Protein AF-A0A8X6YAA0-F1 (afdb_monomer_lite)

Radius of gyration: 64.68 Å; chains: 1; bounding box: 136×76×211 Å

Foldseek 3Di:
DVVVVVVVPPDPDDDDDPDPVVVVVVVVVVVVVVVVCVVPDDPPDPPDDPPDDPCVVDVPVVVVVVVVVVVVVVVVVVVVVVVVVCCVVVVPPPVVVPPPPPPPVCPVVVVVVVVVVVVVVVVVVVVVVVPDPPDDPVVVVVCVCPPVVNVVVVVVVVVVVVVVVVVVVVVVVVVVVVVVVVVVVVVVVVVVVVVVVVVVVVVVVVVVVVVVVVVVVVVVVVVVVVVVVVVVVVVVVVVVVVVVVVVVVVVVVVVVVVVVVVVVVVVVVVVVVVPDPDDDDDDDDDDDDDDDDDDDDDDDDDDDDDDDDDDDDDDDDDDDDDDDDDDDDDDDDDDDDDDDDDDDPVVVVVVVVVVVVVVVVVVVVVVVVVVVVVVVVVVVVVVVVVVVVVVVVVVVVVVVVVVVVVVVVVVVVVVVVVVVVVVVVVVVVVVVVVVVVVVVVVVVVVVVVVVVVVVPDDDDDDDDDDDDDDDDDDDDDDDDDDDDDDDDDDDDDDDDDDDDDPPPPPVPPPCVVVVVVVVVVVVVVVVVVVVVVVVVVVVVVVVVVVVVVVVVVVVVVVD

Sequence (559 aa):
MFQFYDTLRKSNVGHTSANLYLQLKWDLIGYENHRYNVKTAKPTIDNGAPLTYTHLYYRPKKLQLELERFCNIHRCNKYLMERISKIQREGAWIDNKNNLECKSLNTWKRQQEMIDLAYNNQAVLNRLLDCTSYYNRSKLEDEHLNHPNVKRVRNKWSLEKQAYELEKAQKIAKEAAEAEEKKRQEEEKKMDAVKARKQLRKDYQDASKKWREEREQRLRLAKEQEEEKRKREAEAKSRISEKQRQQREQAKQELEEWRHQRRAKERVDKEGKEKSEKARSKLSRPLPKEKEKEPEGSKESKERDTEPKNIKGGFKEKKVRPTCETSRKQRQASKISKIPQVGTESQLDKSLDLEKTALDRESKRMIEQDGEKILRSQEYVEEANRKIIADEEGEEDKRKKSEEEIEGEERLEESVKGSEREKAREGDEEKVKREKAYQKEDEDIQGKEFIAKDSGLTVKKDDKELEKKKSLEGEEDIKGKKVIEKDVEKDKTKKSGEKDDEELEKKKAGEKDNEQDKTKKRGEKDAKRKEADEDDSEDIKRKERSMSIAEEFGKREST

Organism: NCBI:txid2747483

InterPro domains:
  IPR029488 Hemingway/CFA97 [PF13879] (34-128)
  IPR038792 CFAP97 domain-containing protein 1/2 [PTHR33768] (17-304)

Structure (mmCIF, N/CA/C/O backbone):
data_AF-A0A8X6YAA0-F1
#
_entry.id   AF-A0A8X6YAA0-F1
#
loop_
_atom_site.group_PDB
_atom_site.id
_atom_site.type_symbol
_atom_site.label_atom_id
_atom_site.label_alt_id
_atom_site.label_comp_id
_atom_site.label_asym_id
_atom_site.label_entity_id
_atom_site.label_seq_id
_atom_site.pdbx_PDB_ins_code
_atom_site.Cartn_x
_atom_site.Cartn_y
_atom_site.Cartn_z
_atom_site.occupancy
_atom_site.B_iso_or_equiv
_atom_site.auth_seq_id
_atom_site.auth_comp_id
_atom_site.auth_asym_id
_atom_site.auth_atom_id
_atom_site.pdbx_PDB_model_num
ATOM 1 N N . MET A 1 1 ? -51.935 -18.478 19.078 1.00 46.22 1 MET A N 1
ATOM 2 C CA . MET A 1 1 ? -51.351 -19.786 18.695 1.00 46.22 1 MET A CA 1
ATOM 3 C C . MET A 1 1 ? -52.382 -20.849 18.300 1.00 46.22 1 MET A C 1
ATOM 5 O O . MET A 1 1 ? -52.020 -21.705 17.511 1.00 46.22 1 MET A O 1
ATOM 9 N N . PHE A 1 2 ? -53.642 -20.805 18.760 1.00 43.59 2 PHE A N 1
ATOM 10 C CA . PHE A 1 2 ? -54.655 -21.815 18.389 1.00 43.59 2 PHE A CA 1
ATOM 11 C C . PHE A 1 2 ? -55.293 -21.639 16.994 1.00 43.59 2 PHE A C 1
ATOM 13 O O . PHE A 1 2 ? -55.795 -22.604 16.440 1.00 43.59 2 PHE A O 1
ATOM 20 N N . GLN A 1 3 ? -55.229 -20.449 16.384 1.00 48.88 3 GLN A N 1
ATOM 21 C CA . GLN A 1 3 ? -55.897 -20.170 15.098 1.00 48.88 3 GLN A CA 1
ATOM 22 C C . GLN A 1 3 ? -55.121 -20.630 13.845 1.00 48.88 3 GLN A C 1
ATOM 24 O O . GLN A 1 3 ? -55.667 -20.596 12.750 1.00 48.88 3 GLN A O 1
ATOM 29 N N . PHE A 1 4 ? -53.866 -21.082 13.981 1.00 50.53 4 PHE A N 1
ATOM 30 C CA . PHE A 1 4 ? -53.055 -21.552 12.843 1.00 50.53 4 PHE A CA 1
ATOM 31 C C . PHE A 1 4 ? -53.201 -23.056 12.552 1.00 50.53 4 PHE A C 1
ATOM 33 O O . PHE A 1 4 ? -52.746 -23.518 11.511 1.00 50.53 4 PHE A O 1
ATOM 40 N N . TYR A 1 5 ? -53.837 -23.820 13.445 1.00 55.84 5 TYR A N 1
ATOM 41 C CA . TYR A 1 5 ? -53.970 -25.274 13.296 1.00 55.84 5 TYR A CA 1
ATOM 42 C C . TYR A 1 5 ? -55.195 -25.703 12.472 1.00 55.84 5 TYR A C 1
ATOM 44 O O . TYR A 1 5 ? -55.213 -26.816 11.952 1.00 55.84 5 TYR A O 1
ATOM 52 N N . ASP A 1 6 ? -56.184 -24.826 12.271 1.00 56.47 6 ASP A N 1
ATOM 53 C CA . ASP A 1 6 ? -57.398 -25.170 11.514 1.00 56.47 6 ASP A CA 1
ATOM 54 C C . ASP A 1 6 ? -57.211 -25.128 9.988 1.00 56.47 6 ASP A C 1
ATOM 56 O O . ASP A 1 6 ? -57.940 -25.794 9.252 1.00 56.47 6 ASP A O 1
ATOM 60 N N . THR A 1 7 ? -56.216 -24.399 9.477 1.00 58.06 7 THR A N 1
ATOM 61 C CA . THR A 1 7 ? -55.996 -24.265 8.025 1.00 58.06 7 THR A CA 1
ATOM 62 C C . THR A 1 7 ? -55.268 -25.461 7.406 1.00 58.06 7 THR A C 1
ATOM 64 O O . THR A 1 7 ? -55.435 -25.717 6.214 1.00 58.06 7 THR A O 1
ATOM 67 N N . LEU A 1 8 ? -54.538 -26.250 8.202 1.00 56.34 8 LEU A N 1
ATOM 68 C CA . LEU A 1 8 ? -53.832 -27.461 7.753 1.00 56.34 8 LEU A CA 1
ATOM 69 C C . LEU A 1 8 ? -54.729 -28.711 7.683 1.00 56.34 8 LEU A C 1
ATOM 71 O O . LEU A 1 8 ? -54.312 -29.742 7.165 1.00 56.34 8 LEU A O 1
ATOM 75 N N . ARG A 1 9 ? -55.983 -28.622 8.142 1.00 53.97 9 ARG A N 1
ATOM 76 C CA . ARG A 1 9 ? -56.914 -29.757 8.273 1.00 53.97 9 ARG A CA 1
ATOM 77 C C . ARG A 1 9 ? -57.645 -30.151 6.978 1.00 53.97 9 ARG A C 1
ATOM 79 O O . ARG A 1 9 ? -58.441 -31.083 6.990 1.00 53.97 9 ARG A O 1
ATOM 86 N N . LYS A 1 10 ? -57.418 -29.433 5.870 1.00 57.22 10 LYS A N 1
ATOM 87 C CA . LYS A 1 10 ? -58.136 -29.627 4.592 1.00 57.22 10 LYS A CA 1
ATOM 88 C C . LYS A 1 10 ? -57.447 -30.570 3.594 1.00 57.22 10 LYS A C 1
ATOM 90 O O . LYS A 1 10 ? -58.011 -30.798 2.527 1.00 57.22 10 LYS A O 1
ATOM 95 N N . SER A 1 11 ? -56.271 -31.131 3.894 1.00 54.34 11 SER A N 1
ATOM 96 C CA . SER A 1 11 ? -55.656 -32.139 3.020 1.00 54.34 11 SER A CA 1
ATOM 97 C C . SER A 1 11 ? -56.114 -33.551 3.403 1.00 54.34 11 SER A C 1
ATOM 99 O O . SER A 1 11 ? -56.001 -34.017 4.532 1.00 54.34 11 SER A O 1
ATOM 101 N N . ASN A 1 12 ? -56.706 -34.205 2.413 1.00 50.00 12 ASN A N 1
ATOM 102 C CA . ASN A 1 12 ? -57.579 -35.367 2.494 1.00 50.00 12 ASN A CA 1
ATOM 103 C C . ASN A 1 12 ? -56.801 -36.690 2.663 1.00 50.00 12 ASN A C 1
ATOM 105 O O . ASN A 1 12 ? -56.945 -37.608 1.859 1.00 50.00 12 ASN A O 1
ATOM 109 N N . VAL A 1 13 ? -55.922 -36.785 3.663 1.00 56.84 13 VAL A N 1
ATOM 110 C CA . VAL A 1 13 ? -55.226 -38.041 3.982 1.00 56.84 13 VAL A CA 1
ATOM 111 C C . VAL A 1 13 ? -56.005 -38.716 5.105 1.00 56.84 13 VAL A C 1
ATOM 113 O O . VAL A 1 13 ? -56.182 -38.132 6.169 1.00 56.84 13 VAL A O 1
ATOM 116 N N . GLY A 1 14 ? -56.548 -39.907 4.859 1.00 60.91 14 GLY A N 1
ATOM 117 C CA . GLY A 1 14 ? -57.423 -40.607 5.800 1.00 60.91 14 GLY A CA 1
ATOM 118 C C . GLY A 1 14 ? -56.740 -40.884 7.141 1.00 60.91 14 GLY A C 1
ATOM 119 O O . GLY A 1 14 ? -55.804 -41.674 7.206 1.00 60.91 14 GLY A O 1
ATOM 120 N N . HIS A 1 15 ? -57.224 -40.252 8.211 1.00 57.31 15 HIS A N 1
ATOM 121 C CA . HIS A 1 15 ? -56.826 -40.552 9.588 1.00 57.31 15 HIS A CA 1
ATOM 122 C C . HIS A 1 15 ? -58.021 -41.200 10.298 1.00 57.31 15 HIS A C 1
ATOM 124 O O . HIS A 1 15 ? -59.111 -40.636 10.343 1.00 57.31 15 HIS A O 1
ATOM 130 N N . THR A 1 16 ? -57.829 -42.412 10.818 1.00 58.81 16 THR A N 1
ATOM 131 C CA . THR A 1 16 ? -58.891 -43.304 11.319 1.00 58.81 16 THR A CA 1
ATOM 132 C C . THR A 1 16 ? -59.174 -43.180 12.820 1.00 58.81 16 THR A C 1
ATOM 134 O O . THR A 1 16 ? -59.937 -43.974 13.367 1.00 58.81 16 THR A O 1
ATOM 137 N N . SER A 1 17 ? -58.604 -42.199 13.526 1.00 60.66 17 SER A N 1
ATOM 138 C CA . SER A 1 17 ? -58.837 -42.054 14.967 1.00 60.66 17 SER A CA 1
ATOM 139 C C . SER A 1 17 ? -59.951 -41.049 15.266 1.00 60.66 17 SER A C 1
ATOM 141 O O . SER A 1 17 ? -59.762 -39.847 15.111 1.00 60.66 17 SER A O 1
ATOM 143 N N . ALA A 1 18 ? -61.082 -41.526 15.793 1.00 73.56 18 ALA A N 1
ATOM 144 C CA . ALA A 1 18 ? -62.207 -40.694 16.242 1.00 73.56 18 ALA A CA 1
ATOM 145 C C . ALA A 1 18 ? -61.871 -39.738 17.416 1.00 73.56 18 ALA A C 1
ATOM 147 O O . ALA A 1 18 ? -62.692 -38.907 17.795 1.00 73.56 18 ALA A O 1
ATOM 148 N N . ASN A 1 19 ? -60.674 -39.844 18.009 1.00 85.44 19 ASN A N 1
ATOM 149 C CA . ASN A 1 19 ? -60.240 -39.051 19.158 1.00 85.44 19 ASN A CA 1
ATOM 150 C C . ASN A 1 19 ? -59.190 -38.001 18.753 1.00 85.44 19 ASN A C 1
ATOM 152 O O . ASN A 1 19 ? -58.042 -38.332 18.446 1.00 85.44 19 ASN A O 1
ATOM 156 N N . LEU A 1 20 ? -59.587 -36.727 18.824 1.00 83.06 20 LEU A N 1
ATOM 157 C CA . LEU A 1 20 ? -58.785 -35.567 18.426 1.00 83.06 20 LEU A CA 1
ATOM 158 C C . LEU A 1 20 ? -57.484 -35.406 19.229 1.00 83.06 20 LEU A C 1
ATOM 160 O O . LEU A 1 20 ? -56.476 -34.947 18.696 1.00 83.06 20 LEU A O 1
ATOM 164 N N . TYR A 1 21 ? -57.492 -35.793 20.506 1.00 85.50 21 TYR A N 1
ATOM 165 C CA . TYR A 1 21 ? -56.317 -35.677 21.369 1.00 85.50 21 TYR A CA 1
ATOM 166 C C . TYR A 1 21 ? -55.207 -36.641 20.941 1.00 85.50 21 TYR A C 1
ATOM 168 O O . TYR A 1 21 ? -54.033 -36.273 20.897 1.00 85.50 21 TYR A O 1
ATOM 176 N N . LEU A 1 22 ? -55.583 -37.874 20.592 1.00 85.75 22 LEU A N 1
ATOM 177 C CA . LEU A 1 22 ? -54.633 -38.869 20.105 1.00 85.75 22 LEU A CA 1
ATOM 178 C C . LEU A 1 22 ? -54.030 -38.434 18.774 1.00 85.75 22 LEU A C 1
ATOM 180 O O . LEU A 1 22 ? -52.817 -38.520 18.621 1.00 85.75 22 LEU A O 1
ATOM 184 N N . GLN A 1 23 ? -54.845 -37.900 17.865 1.00 83.25 23 GLN A N 1
ATOM 185 C CA . GLN A 1 23 ? -54.368 -37.357 16.596 1.00 83.25 23 GLN A CA 1
ATOM 186 C C . GLN A 1 23 ? -53.320 -36.258 16.810 1.00 83.25 23 GLN A C 1
ATOM 188 O O . GLN A 1 23 ? -52.207 -36.380 16.314 1.00 83.25 23 GLN A O 1
ATOM 193 N N . LEU A 1 24 ? -53.621 -35.259 17.649 1.00 86.62 24 LEU A N 1
ATOM 194 C CA . LEU A 1 24 ? -52.678 -34.181 17.956 1.00 86.62 24 LEU A CA 1
ATOM 195 C C . LEU A 1 24 ? -51.359 -34.708 18.543 1.00 86.62 24 LEU A C 1
ATOM 197 O O . LEU A 1 24 ? -50.286 -34.209 18.210 1.00 86.62 24 LEU A O 1
ATOM 201 N N . LYS A 1 25 ? -51.422 -35.730 19.406 1.00 91.06 25 LYS A N 1
ATOM 202 C CA . LYS A 1 25 ? -50.229 -36.358 19.987 1.00 91.06 25 LYS A CA 1
ATOM 203 C C . LYS A 1 25 ? -49.384 -37.071 18.924 1.00 91.06 25 LYS A C 1
ATOM 205 O O . LYS A 1 25 ? -48.162 -36.954 18.955 1.00 91.06 25 LYS A O 1
ATOM 210 N N . TRP A 1 26 ? -50.012 -37.792 17.997 1.00 89.25 26 TRP A N 1
ATOM 211 C CA . TRP A 1 26 ? -49.316 -38.473 16.901 1.00 89.25 26 TRP A CA 1
ATOM 212 C C . TRP A 1 26 ? -48.720 -37.491 15.896 1.00 89.25 26 TRP A C 1
ATOM 214 O O . TRP A 1 26 ? -47.570 -37.670 15.502 1.00 89.25 26 TRP A O 1
ATOM 224 N N . ASP A 1 27 ? -49.449 -36.429 15.556 1.00 87.69 27 ASP A N 1
ATOM 225 C CA . ASP A 1 27 ? -48.966 -35.364 14.677 1.00 87.69 27 ASP A CA 1
ATOM 226 C C . ASP A 1 27 ? -47.748 -34.665 15.290 1.00 87.69 27 ASP A C 1
ATOM 228 O O . ASP A 1 27 ? -46.756 -34.420 14.602 1.00 87.69 27 ASP A O 1
ATOM 232 N N . LEU A 1 28 ? -47.780 -34.410 16.603 1.00 92.31 28 LEU A N 1
ATOM 233 C CA . LEU A 1 28 ? -46.657 -33.813 17.323 1.00 92.31 28 LEU A CA 1
ATOM 234 C C . LEU A 1 28 ? -45.424 -34.728 17.304 1.00 92.31 28 LEU A C 1
ATOM 236 O O . LEU A 1 28 ? -44.335 -34.271 16.968 1.00 92.31 28 LEU A O 1
ATOM 240 N N . ILE A 1 29 ? -45.595 -36.022 17.588 1.00 93.94 29 ILE A N 1
ATOM 241 C CA . ILE A 1 29 ? -44.501 -37.007 17.542 1.00 93.94 29 ILE A CA 1
ATOM 242 C C . ILE A 1 29 ? -43.960 -37.153 16.112 1.00 93.94 29 ILE A C 1
ATOM 244 O O . ILE A 1 29 ? -42.749 -37.225 15.907 1.00 93.94 29 ILE A O 1
ATOM 248 N N . GLY A 1 30 ? -44.837 -37.170 15.107 1.00 91.44 30 GLY A N 1
ATOM 249 C CA . GLY A 1 30 ? -44.456 -37.221 13.696 1.00 91.44 30 GLY A CA 1
ATOM 250 C C . GLY A 1 30 ? -43.646 -35.995 13.278 1.00 91.44 30 GLY A C 1
ATOM 251 O O . GLY A 1 30 ? -42.603 -36.129 12.636 1.00 91.44 30 GLY A O 1
ATOM 252 N N . TYR A 1 31 ? -44.073 -34.808 13.708 1.00 92.94 31 TYR A N 1
ATOM 253 C CA . TYR A 1 31 ? -43.356 -33.559 13.477 1.00 92.94 31 TYR A CA 1
ATOM 254 C C . TYR A 1 31 ? -41.993 -33.532 14.181 1.00 92.94 31 TYR A C 1
ATOM 256 O O . TYR A 1 31 ? -40.987 -33.157 13.572 1.00 92.94 31 TYR A O 1
ATOM 264 N N . GLU A 1 32 ? -41.924 -33.970 15.439 1.00 95.88 32 GLU A N 1
ATOM 265 C CA . GLU A 1 32 ? -40.669 -34.062 16.188 1.00 95.88 32 GLU A CA 1
ATOM 266 C C . GLU A 1 32 ? -39.691 -35.049 15.543 1.00 95.88 32 GLU A C 1
ATOM 268 O O . GLU A 1 32 ? -38.522 -34.705 15.352 1.00 95.88 32 GLU A O 1
ATOM 273 N N . ASN A 1 33 ? -40.172 -36.219 15.114 1.00 95.62 33 ASN A N 1
ATOM 274 C CA . ASN A 1 33 ? -39.375 -37.208 14.389 1.00 95.62 33 ASN A CA 1
ATOM 275 C C . ASN A 1 33 ? -38.889 -36.675 13.040 1.00 95.62 33 ASN A C 1
ATOM 277 O O . ASN A 1 33 ? -37.716 -36.829 12.707 1.00 95.62 33 ASN A O 1
ATOM 281 N N . HIS A 1 34 ? -39.748 -36.001 12.269 1.00 95.56 34 HIS A N 1
ATOM 282 C CA . HIS A 1 34 ? -39.340 -35.365 11.018 1.00 95.56 34 HIS A CA 1
ATOM 283 C C . HIS A 1 34 ? -38.237 -34.335 11.264 1.00 95.56 34 HIS A C 1
ATOM 285 O O . HIS A 1 34 ? -37.194 -34.361 10.613 1.00 95.56 34 HIS A O 1
ATOM 291 N N . ARG A 1 35 ? -38.420 -33.467 12.260 1.00 96.94 35 ARG A N 1
ATOM 292 C CA . ARG A 1 35 ? -37.437 -32.443 12.606 1.00 96.94 35 ARG A CA 1
ATOM 293 C C . ARG A 1 35 ? -36.125 -33.056 13.106 1.00 96.94 35 ARG A C 1
ATOM 295 O O . ARG A 1 35 ? -35.058 -32.520 12.808 1.00 96.94 35 ARG A O 1
ATOM 302 N N . TYR A 1 36 ? -36.181 -34.163 13.844 1.00 96.69 36 TYR A N 1
ATOM 303 C CA . TYR A 1 36 ? -35.003 -34.925 14.252 1.00 96.69 36 TYR A CA 1
ATOM 304 C C . TYR A 1 36 ? -34.281 -35.532 13.044 1.00 96.69 36 TYR A C 1
ATOM 306 O O . TYR A 1 36 ? -33.069 -35.364 12.917 1.00 96.69 36 TYR A O 1
ATOM 314 N N . ASN A 1 37 ? -35.014 -36.140 12.111 1.00 95.38 37 ASN A N 1
ATOM 315 C CA . ASN A 1 37 ? -34.455 -36.722 10.892 1.00 95.38 37 ASN A CA 1
ATOM 316 C C . ASN A 1 37 ? -33.827 -35.654 9.991 1.00 95.38 37 ASN A C 1
ATOM 318 O O . ASN A 1 37 ? -32.729 -35.855 9.494 1.00 95.38 37 ASN A O 1
ATOM 322 N N . VAL A 1 38 ? -34.454 -34.484 9.845 1.00 94.88 38 VAL A N 1
ATOM 323 C CA . VAL A 1 38 ? -33.885 -33.353 9.091 1.00 94.88 38 VAL A CA 1
ATOM 324 C C . VAL A 1 38 ? -32.609 -32.827 9.752 1.00 94.88 38 VAL A C 1
ATOM 326 O O . VAL A 1 38 ? -31.648 -32.511 9.062 1.00 94.88 38 VAL A O 1
ATOM 329 N N . LYS A 1 39 ? -32.567 -32.754 11.089 1.00 93.62 39 LYS A N 1
ATOM 330 C CA . LYS A 1 39 ? -31.371 -32.308 11.827 1.00 93.62 39 LYS A CA 1
ATOM 331 C C . LYS A 1 39 ? -30.224 -33.314 11.803 1.00 93.62 39 LYS A C 1
ATOM 333 O O . LYS A 1 39 ? -29.070 -32.909 11.881 1.00 93.62 39 LYS A O 1
ATOM 338 N N . THR A 1 40 ? -30.537 -34.605 11.785 1.00 94.50 40 THR A N 1
ATOM 339 C CA . THR A 1 40 ? -29.542 -35.689 11.824 1.00 94.50 40 THR A CA 1
ATOM 340 C C . THR A 1 40 ? -29.178 -36.213 10.438 1.00 94.50 40 THR A C 1
ATOM 342 O O . THR A 1 40 ? -28.203 -36.956 10.308 1.00 94.50 40 THR A O 1
ATOM 345 N N . ALA A 1 41 ? -29.908 -35.800 9.397 1.00 94.56 41 ALA A N 1
ATOM 346 C CA . ALA A 1 41 ? -29.569 -36.073 8.013 1.00 94.56 41 ALA A CA 1
ATOM 347 C C . ALA A 1 41 ? -28.177 -35.515 7.705 1.00 94.56 41 ALA A C 1
ATOM 349 O O . ALA A 1 41 ? -27.924 -34.312 7.779 1.00 94.56 41 ALA A O 1
ATOM 350 N N . LYS A 1 42 ? -27.258 -36.414 7.352 1.00 88.56 42 LYS A N 1
ATOM 351 C CA . LYS A 1 42 ? -25.945 -36.024 6.848 1.00 88.56 42 LYS A CA 1
ATOM 352 C C . LYS A 1 42 ? -26.135 -35.405 5.460 1.00 88.56 42 LYS A C 1
ATOM 354 O O . LYS A 1 42 ? -26.834 -36.015 4.646 1.00 88.56 42 LYS A O 1
ATOM 359 N N . PRO A 1 43 ? -25.538 -34.237 5.165 1.00 87.19 43 PRO A N 1
ATOM 360 C CA . PRO A 1 43 ? -25.563 -33.703 3.812 1.00 87.19 43 PRO A CA 1
ATOM 361 C C . PRO A 1 43 ? -24.918 -34.728 2.871 1.00 87.19 43 PRO A C 1
ATOM 363 O O . PRO A 1 43 ? -23.798 -35.174 3.102 1.00 87.19 43 PRO A O 1
ATOM 366 N N . THR A 1 44 ? -25.656 -35.154 1.845 1.00 89.25 44 THR A N 1
ATOM 367 C CA . THR A 1 44 ? -25.181 -36.135 0.850 1.00 89.25 44 THR A CA 1
ATOM 368 C C . THR A 1 44 ? -24.094 -35.551 -0.052 1.00 89.25 44 THR A C 1
ATOM 370 O O . THR A 1 44 ? -23.313 -36.292 -0.640 1.00 89.25 44 THR A O 1
ATOM 373 N N . ILE A 1 45 ? -24.043 -34.222 -0.152 1.00 88.44 45 ILE A N 1
ATOM 374 C CA . ILE A 1 45 ? -23.065 -33.484 -0.942 1.00 88.44 45 ILE A CA 1
ATOM 375 C C . ILE A 1 45 ? -21.989 -32.976 0.015 1.00 88.44 45 ILE A C 1
ATOM 377 O O . ILE A 1 45 ? -22.288 -32.252 0.968 1.00 88.44 45 ILE A O 1
ATOM 381 N N . ASP A 1 46 ? -20.747 -33.385 -0.231 1.00 87.69 46 ASP A N 1
ATOM 382 C CA . ASP A 1 46 ? -19.591 -32.805 0.436 1.00 87.69 46 ASP A CA 1
ATOM 383 C C . ASP A 1 46 ? -19.425 -31.360 -0.048 1.00 87.69 46 ASP A C 1
ATOM 385 O O . ASP A 1 46 ? -19.136 -31.110 -1.217 1.00 87.69 46 ASP A O 1
ATOM 389 N N . ASN A 1 47 ? -19.662 -30.408 0.853 1.00 87.88 47 ASN A N 1
ATOM 390 C CA . ASN A 1 47 ? -19.478 -28.980 0.596 1.00 87.88 47 ASN A CA 1
ATOM 391 C C . ASN A 1 47 ? -18.071 -28.503 1.002 1.00 87.88 47 ASN A C 1
ATOM 393 O O . ASN A 1 47 ? -17.828 -27.297 1.087 1.00 87.88 47 ASN A O 1
ATOM 397 N N . GLY A 1 48 ? -17.154 -29.425 1.310 1.00 88.19 48 GLY A N 1
ATOM 398 C CA . GLY A 1 48 ? -15.753 -29.115 1.539 1.00 88.19 48 GLY A CA 1
ATOM 399 C C . GLY A 1 48 ? -15.105 -28.502 0.299 1.00 88.19 48 GLY A C 1
ATOM 400 O O . GLY A 1 48 ? -15.429 -28.842 -0.839 1.00 88.19 48 GLY A O 1
ATOM 401 N N . ALA A 1 49 ? -14.164 -27.583 0.513 1.00 83.50 49 ALA A N 1
ATOM 402 C CA . ALA A 1 49 ? -13.329 -27.106 -0.579 1.00 83.50 49 ALA A CA 1
ATOM 403 C C . ALA A 1 49 ? -12.559 -28.300 -1.182 1.00 83.50 49 ALA A C 1
ATOM 405 O O . ALA A 1 49 ? -12.039 -29.124 -0.421 1.00 83.50 49 ALA A O 1
ATOM 406 N N . PRO A 1 50 ? -12.469 -28.413 -2.520 1.00 86.62 50 PRO A N 1
ATOM 407 C CA . PRO A 1 50 ? -11.731 -29.500 -3.150 1.00 86.62 50 PRO A CA 1
ATOM 408 C C . PRO A 1 50 ? -10.271 -29.486 -2.687 1.00 86.62 50 PRO A C 1
ATOM 410 O O . PRO A 1 50 ? -9.705 -28.420 -2.433 1.00 86.62 50 PRO A O 1
ATOM 413 N N . LEU A 1 51 ? -9.650 -30.669 -2.598 1.00 89.50 51 LEU A N 1
ATOM 414 C CA . LEU A 1 51 ? -8.244 -30.792 -2.216 1.00 89.50 51 LEU A CA 1
ATOM 415 C C . LEU A 1 51 ? -7.382 -29.966 -3.179 1.00 89.50 51 LEU A C 1
ATOM 417 O O . LEU A 1 51 ? -7.227 -30.299 -4.354 1.00 89.50 51 LEU A O 1
ATOM 421 N N . THR A 1 52 ? -6.817 -28.871 -2.683 1.00 89.69 52 THR A N 1
ATOM 422 C CA . THR A 1 52 ? -5.954 -28.023 -3.494 1.00 89.69 52 THR A CA 1
ATOM 423 C C . THR A 1 52 ? -4.589 -28.687 -3.613 1.00 89.69 52 THR A C 1
ATOM 425 O O . THR A 1 52 ? -3.829 -28.747 -2.643 1.00 89.69 52 THR A O 1
ATOM 428 N N . TYR A 1 53 ? -4.261 -29.211 -4.790 1.00 91.00 53 TYR A N 1
ATOM 429 C CA . TYR A 1 53 ? -2.957 -29.823 -5.001 1.00 91.00 53 TYR A CA 1
ATOM 430 C C . TYR A 1 53 ? -1.846 -28.769 -5.045 1.00 91.00 53 TYR A C 1
ATOM 432 O O . TYR A 1 53 ? -1.963 -27.733 -5.698 1.00 91.00 53 TYR A O 1
ATOM 440 N N . THR A 1 54 ? -0.715 -29.065 -4.410 1.00 88.19 54 THR A N 1
ATOM 441 C CA . THR A 1 54 ? 0.449 -28.165 -4.334 1.00 88.19 54 THR A CA 1
ATOM 442 C C . THR A 1 54 ? 0.975 -27.740 -5.710 1.00 88.19 54 THR A C 1
ATOM 444 O O . THR A 1 54 ? 1.413 -26.604 -5.871 1.00 88.19 54 THR A O 1
ATOM 447 N N . HIS A 1 55 ? 0.871 -28.598 -6.728 1.00 88.12 55 HIS A N 1
ATOM 448 C CA . HIS A 1 55 ? 1.323 -28.307 -8.094 1.00 88.12 55 HIS A CA 1
ATOM 449 C C . HIS A 1 55 ? 0.487 -27.242 -8.836 1.00 88.12 55 HIS A C 1
ATOM 451 O O . HIS A 1 55 ? 0.909 -26.765 -9.888 1.00 88.12 55 HIS A O 1
ATOM 457 N N . LEU A 1 56 ? -0.692 -26.862 -8.321 1.00 87.12 56 LEU A N 1
ATOM 458 C CA . LEU A 1 56 ? -1.461 -25.725 -8.849 1.00 87.12 56 LEU A CA 1
ATOM 459 C C . LEU A 1 56 ? -0.835 -24.388 -8.432 1.00 87.12 56 LEU A C 1
ATOM 461 O O . LEU A 1 56 ? -0.840 -23.434 -9.208 1.00 87.12 56 LEU A O 1
ATOM 465 N N . TYR A 1 57 ? -0.258 -24.331 -7.229 1.00 88.94 57 TYR A N 1
ATOM 466 C CA . TYR A 1 57 ? 0.398 -23.135 -6.693 1.00 88.94 57 TYR A CA 1
ATOM 467 C C . TYR A 1 57 ? 1.876 -23.065 -7.071 1.00 88.94 57 TYR A C 1
ATOM 469 O O . TYR A 1 57 ? 2.396 -21.994 -7.383 1.00 88.94 57 TYR A O 1
ATOM 477 N N . TYR A 1 58 ? 2.549 -24.213 -7.084 1.00 91.25 58 TYR A N 1
ATOM 478 C CA . TYR A 1 58 ? 3.949 -24.321 -7.461 1.00 91.25 58 TYR A CA 1
ATOM 479 C C . TYR A 1 58 ? 4.046 -24.924 -8.854 1.00 91.25 58 TYR A C 1
ATOM 481 O O . TYR A 1 58 ? 3.577 -26.029 -9.087 1.00 91.25 58 TYR A O 1
ATOM 489 N N . ARG A 1 59 ? 4.695 -24.221 -9.785 1.00 92.00 59 ARG A N 1
ATOM 490 C CA . ARG A 1 59 ? 5.056 -24.771 -11.099 1.00 92.00 59 ARG A CA 1
ATOM 491 C C . ARG A 1 59 ? 6.455 -25.393 -10.984 1.00 92.00 59 ARG A C 1
ATOM 493 O O . ARG A 1 59 ? 7.424 -24.681 -11.254 1.00 92.00 59 ARG A O 1
ATOM 500 N N . PRO A 1 60 ? 6.608 -26.677 -10.593 1.00 94.06 60 PRO A N 1
ATOM 501 C CA . PRO A 1 60 ? 7.914 -27.256 -10.260 1.00 94.06 60 PRO A CA 1
ATOM 502 C C . PRO A 1 60 ? 8.902 -27.162 -11.426 1.00 94.06 60 PRO A C 1
ATOM 504 O O . PRO A 1 60 ? 10.064 -26.837 -11.223 1.00 94.06 60 PRO A O 1
ATOM 507 N N . LYS A 1 61 ? 8.418 -27.326 -12.665 1.00 95.38 61 LYS A N 1
ATOM 508 C CA . LYS A 1 61 ? 9.233 -27.181 -13.878 1.00 95.38 61 LYS A CA 1
ATOM 509 C C . LYS A 1 61 ? 9.777 -25.762 -14.066 1.00 95.38 61 LYS A C 1
ATOM 511 O O . LYS A 1 61 ? 10.912 -25.594 -14.492 1.00 95.38 61 LYS A O 1
ATOM 516 N N . LYS A 1 62 ? 8.981 -24.736 -13.747 1.00 95.88 62 LYS A N 1
ATOM 517 C CA . LYS A 1 62 ? 9.431 -23.340 -13.826 1.00 95.88 62 LYS A CA 1
ATOM 518 C C . LYS A 1 62 ? 10.514 -23.074 -12.779 1.00 95.88 62 LYS A C 1
ATOM 520 O O . LYS A 1 62 ? 11.552 -22.524 -13.121 1.00 95.88 62 LYS A O 1
ATOM 525 N N . LEU A 1 63 ? 10.292 -23.531 -11.546 1.00 96.31 63 LEU A N 1
ATOM 526 C CA . LEU A 1 63 ? 11.259 -23.387 -10.459 1.00 96.31 63 LEU A CA 1
ATOM 527 C C . LEU A 1 63 ? 12.579 -24.109 -10.773 1.00 96.31 63 LEU A C 1
ATOM 529 O O . LEU A 1 63 ? 13.651 -23.556 -10.557 1.00 96.31 63 LEU A O 1
ATOM 533 N N . GLN A 1 64 ? 12.507 -25.313 -11.345 1.00 97.25 64 GLN A N 1
ATOM 534 C CA . GLN A 1 64 ? 13.683 -26.054 -11.794 1.00 97.25 64 GLN A CA 1
ATOM 535 C C . GLN A 1 64 ? 14.481 -25.281 -12.855 1.00 97.25 64 GLN A C 1
ATOM 537 O O . GLN A 1 64 ? 15.691 -25.131 -12.713 1.00 97.25 64 GLN A O 1
ATOM 542 N N . LEU A 1 65 ? 13.817 -24.749 -13.886 1.00 98.19 65 LEU A N 1
ATOM 543 C CA . LEU A 1 65 ? 14.481 -23.966 -14.935 1.00 98.19 65 LEU A CA 1
ATOM 544 C C . LEU A 1 65 ? 15.128 -22.687 -14.388 1.00 98.19 65 LEU A C 1
ATOM 546 O O . LEU A 1 65 ? 16.213 -22.302 -14.821 1.00 98.19 65 LEU A O 1
ATOM 550 N N . GLU A 1 66 ? 14.480 -22.028 -13.427 1.00 97.62 66 GLU A N 1
ATOM 551 C CA . GLU A 1 66 ? 15.047 -20.863 -12.749 1.00 97.62 66 GLU A CA 1
ATOM 552 C C . GLU A 1 66 ? 16.304 -21.244 -11.960 1.00 97.62 66 GLU A C 1
ATOM 554 O O . GLU A 1 66 ? 17.329 -20.579 -12.107 1.00 97.62 66 GLU A O 1
ATOM 559 N N . LEU A 1 67 ? 16.275 -22.348 -11.206 1.00 97.94 67 LEU A N 1
ATOM 560 C CA . LEU A 1 67 ? 17.445 -22.866 -10.487 1.00 97.94 67 LEU A CA 1
ATOM 561 C C . LEU A 1 67 ? 18.596 -23.229 -11.435 1.00 97.94 67 LEU A C 1
ATOM 563 O O . LEU A 1 67 ? 19.734 -22.835 -11.188 1.00 97.94 67 LEU A O 1
ATOM 567 N N . GLU A 1 68 ? 18.318 -23.918 -12.543 1.00 98.12 68 GLU A N 1
ATOM 568 C CA . GLU A 1 68 ? 19.324 -24.255 -13.558 1.00 98.12 68 GLU A CA 1
ATOM 569 C C . GLU A 1 68 ? 19.954 -22.994 -14.170 1.00 98.12 68 GLU A C 1
ATOM 571 O O . GLU A 1 68 ? 21.183 -22.898 -14.279 1.00 98.12 68 GLU A O 1
ATOM 576 N N . ARG A 1 69 ? 19.135 -21.984 -14.495 1.00 98.50 69 ARG A N 1
ATOM 577 C CA . ARG A 1 69 ? 19.609 -20.679 -14.977 1.00 98.50 69 ARG A CA 1
ATOM 578 C C . ARG A 1 69 ? 20.491 -19.987 -13.938 1.00 98.50 69 ARG A C 1
ATOM 580 O O . ARG A 1 69 ? 21.565 -19.503 -14.296 1.00 98.50 69 ARG A O 1
ATOM 587 N N . PHE A 1 70 ? 20.077 -19.956 -12.670 1.00 98.31 70 PHE A N 1
ATOM 588 C CA . PHE A 1 70 ? 20.871 -19.379 -11.583 1.00 98.31 70 PHE A CA 1
ATOM 589 C C . PHE A 1 70 ? 22.208 -20.101 -11.412 1.00 98.31 70 PHE A C 1
ATOM 591 O O . PHE A 1 70 ? 23.243 -19.443 -11.328 1.00 98.31 70 PHE A O 1
ATOM 598 N N . CYS A 1 71 ? 22.223 -21.436 -11.437 1.00 98.06 71 CYS A N 1
ATOM 599 C CA . CYS A 1 71 ? 23.456 -22.217 -11.381 1.00 98.06 71 CYS A CA 1
ATOM 600 C C . CYS A 1 71 ? 24.393 -21.909 -12.556 1.00 98.06 71 CYS A C 1
ATOM 602 O O . CYS A 1 71 ? 25.605 -21.816 -12.354 1.00 98.06 71 CYS A O 1
ATOM 604 N N . ASN A 1 72 ? 23.855 -21.730 -13.767 1.00 98.12 72 ASN A N 1
ATOM 605 C CA . ASN A 1 72 ? 24.658 -21.374 -14.934 1.00 98.12 72 ASN A CA 1
ATOM 606 C C . ASN A 1 72 ? 25.297 -19.986 -14.776 1.00 98.12 72 ASN A C 1
ATOM 608 O O . ASN A 1 72 ? 26.511 -19.850 -14.914 1.00 98.12 72 ASN A O 1
ATOM 612 N N . ILE A 1 73 ? 24.507 -18.981 -14.378 1.00 97.81 73 ILE A N 1
ATOM 613 C CA . ILE A 1 73 ? 25.004 -17.625 -14.095 1.00 97.81 73 ILE A CA 1
ATOM 614 C C . ILE A 1 73 ? 26.105 -17.669 -13.029 1.00 97.81 73 ILE A C 1
ATOM 616 O O . ILE A 1 73 ? 27.168 -17.082 -13.212 1.00 97.81 73 ILE A O 1
ATOM 620 N N . HIS A 1 74 ? 25.899 -18.417 -11.944 1.00 98.25 74 HIS A N 1
ATOM 621 C CA . HIS A 1 74 ? 26.884 -18.528 -10.869 1.00 98.25 74 HIS A CA 1
ATOM 622 C C . HIS A 1 74 ? 28.205 -19.156 -11.334 1.00 98.25 74 HIS A C 1
ATOM 624 O O . HIS A 1 74 ? 29.279 -18.699 -10.936 1.00 98.25 74 HIS A O 1
ATOM 630 N N . ARG A 1 75 ? 28.141 -20.186 -12.189 1.00 98.62 75 ARG A N 1
ATOM 631 C CA . ARG A 1 75 ? 29.326 -20.812 -12.796 1.00 98.62 75 ARG A CA 1
ATOM 632 C C . ARG A 1 75 ? 30.056 -19.844 -13.726 1.00 98.62 75 ARG A C 1
ATOM 634 O O . ARG A 1 75 ? 31.272 -19.720 -13.608 1.00 98.62 75 ARG A O 1
ATOM 641 N N . CYS A 1 76 ? 29.333 -19.135 -14.594 1.00 98.12 76 CYS A N 1
ATOM 642 C CA . CYS A 1 76 ? 29.909 -18.133 -15.494 1.00 98.12 76 CYS A CA 1
ATOM 643 C C . CYS A 1 76 ? 30.579 -16.991 -14.721 1.00 98.12 76 CYS A C 1
ATOM 645 O O . CYS A 1 76 ? 31.715 -16.637 -15.025 1.00 98.12 76 CYS A O 1
ATOM 647 N N . ASN A 1 77 ? 29.922 -16.472 -13.682 1.00 97.62 77 ASN A N 1
ATOM 648 C CA . ASN A 1 77 ? 30.475 -15.414 -12.838 1.00 97.62 77 ASN A CA 1
ATOM 649 C C . ASN A 1 77 ? 31.741 -15.886 -12.120 1.00 97.62 77 ASN A C 1
ATOM 651 O O . ASN A 1 77 ? 32.742 -15.176 -12.112 1.00 97.62 77 ASN A O 1
ATOM 655 N N . LYS A 1 78 ? 31.739 -17.106 -11.569 1.00 98.44 78 LYS A N 1
ATOM 656 C CA . LYS A 1 78 ? 32.934 -17.687 -10.948 1.00 98.44 78 LYS A CA 1
ATOM 657 C C . LYS A 1 78 ? 34.087 -17.812 -11.950 1.00 98.44 78 LYS A C 1
ATOM 659 O O . LYS A 1 78 ? 35.195 -17.386 -11.645 1.00 98.44 78 LYS A O 1
ATOM 664 N N . TYR A 1 79 ? 33.816 -18.333 -13.147 1.00 98.25 79 TYR A N 1
ATOM 665 C CA . TYR A 1 79 ? 34.817 -18.466 -14.207 1.00 98.25 79 TYR A CA 1
ATOM 666 C C . TYR A 1 79 ? 35.389 -17.110 -14.646 1.00 98.25 79 TYR A C 1
ATOM 668 O O . TYR A 1 79 ? 36.599 -16.968 -14.824 1.00 98.25 79 TYR A O 1
ATOM 676 N N . LEU A 1 80 ? 34.532 -16.095 -14.786 1.00 98.19 80 LEU A N 1
ATOM 677 C CA . LEU A 1 80 ? 34.946 -14.735 -15.120 1.00 98.19 80 LEU A CA 1
ATOM 678 C C . LEU A 1 80 ? 35.856 -14.148 -14.035 1.00 98.19 80 LEU A C 1
ATOM 680 O O . LEU A 1 80 ? 36.923 -13.628 -14.352 1.00 98.19 80 LEU A O 1
ATOM 684 N N . MET A 1 81 ? 35.471 -14.277 -12.765 1.00 98.12 81 MET A N 1
ATOM 685 C CA . MET A 1 81 ? 36.274 -13.789 -11.642 1.00 98.12 81 MET A CA 1
ATOM 686 C C . MET A 1 81 ? 37.617 -14.516 -11.557 1.00 98.12 81 MET A C 1
ATOM 688 O O . MET A 1 81 ? 38.644 -13.869 -11.397 1.00 98.12 81 MET A O 1
ATOM 692 N N . GLU A 1 82 ? 37.649 -15.835 -11.761 1.00 97.31 82 GLU A N 1
ATOM 693 C CA . GLU A 1 82 ? 38.901 -16.595 -11.845 1.00 97.31 82 GLU A CA 1
ATOM 694 C C . GLU A 1 82 ? 39.805 -16.088 -12.978 1.00 97.31 82 GLU A C 1
ATOM 696 O O . GLU A 1 82 ? 41.012 -15.946 -12.778 1.00 97.31 82 GLU A O 1
ATOM 701 N N . ARG A 1 83 ? 39.238 -15.765 -14.151 1.00 95.75 83 ARG A N 1
ATOM 702 C CA . ARG A 1 83 ? 39.978 -15.199 -15.292 1.00 95.75 83 ARG A CA 1
ATOM 703 C C . ARG A 1 83 ? 40.522 -13.807 -14.997 1.00 95.75 83 ARG A C 1
ATOM 705 O O . ARG A 1 83 ? 41.699 -13.570 -15.249 1.00 95.75 83 ARG A O 1
AT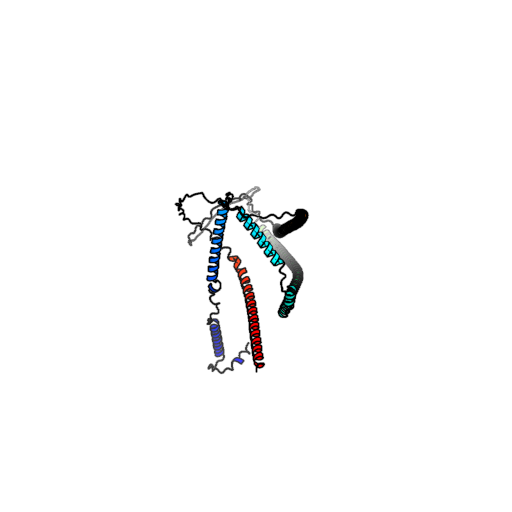OM 712 N N . ILE A 1 84 ? 39.708 -12.922 -14.427 1.00 94.62 84 ILE A N 1
ATOM 713 C CA . ILE A 1 84 ? 40.130 -11.573 -14.030 1.00 94.62 84 ILE A CA 1
ATOM 714 C C . ILE A 1 84 ? 41.227 -11.661 -12.967 1.00 94.62 84 ILE A C 1
ATOM 716 O O . ILE A 1 84 ? 42.291 -11.075 -13.137 1.00 94.62 84 ILE A O 1
ATOM 720 N N . SER A 1 85 ? 41.028 -12.461 -11.918 1.00 95.38 85 SER A N 1
ATOM 721 C CA . SER A 1 85 ? 42.032 -12.664 -10.872 1.00 95.38 85 SER A CA 1
ATOM 722 C C . SER A 1 85 ? 43.307 -13.321 -11.396 1.00 95.38 85 SER A C 1
ATOM 724 O O . SER A 1 85 ? 44.378 -13.091 -10.839 1.00 95.38 85 SER A O 1
ATOM 726 N N . LYS A 1 86 ? 43.229 -14.157 -12.439 1.00 93.75 86 LYS A N 1
ATOM 727 C CA . LYS A 1 86 ? 44.410 -14.704 -13.116 1.00 93.75 86 LYS A CA 1
ATOM 728 C C . LYS A 1 86 ? 45.172 -13.599 -13.851 1.00 93.75 86 LYS A C 1
ATOM 730 O O . LYS A 1 86 ? 46.358 -13.441 -13.602 1.00 93.75 86 LYS A O 1
ATOM 735 N N . ILE A 1 87 ? 44.484 -12.786 -14.655 1.00 89.62 87 ILE A N 1
ATOM 736 C CA . ILE A 1 87 ? 45.078 -11.646 -15.381 1.00 89.62 87 ILE A CA 1
ATOM 737 C C . ILE A 1 87 ? 45.706 -10.631 -14.415 1.00 89.62 87 ILE A C 1
ATOM 739 O O . ILE A 1 87 ? 46.795 -10.127 -14.680 1.00 89.62 87 ILE A O 1
ATOM 743 N N . GLN A 1 88 ? 45.040 -10.354 -13.292 1.00 88.94 88 GLN A N 1
ATOM 744 C CA . GLN A 1 88 ? 45.529 -9.443 -12.256 1.00 88.94 88 GLN A CA 1
ATOM 745 C C . GLN A 1 88 ? 46.767 -9.989 -11.537 1.00 88.94 88 GLN A C 1
ATOM 747 O O . GLN A 1 88 ? 47.714 -9.241 -11.321 1.00 88.94 88 GLN A O 1
ATOM 752 N N . ARG A 1 89 ? 46.778 -11.283 -11.175 1.00 91.94 89 ARG A N 1
ATOM 753 C CA . ARG A 1 89 ? 47.914 -11.913 -10.475 1.00 91.94 89 ARG A CA 1
ATOM 754 C C . ARG A 1 89 ? 49.123 -12.123 -11.376 1.00 91.94 89 ARG A C 1
ATOM 756 O O . ARG A 1 89 ? 50.243 -11.883 -10.949 1.00 91.94 89 ARG A O 1
ATOM 763 N N . GLU A 1 90 ? 48.893 -12.589 -12.597 1.00 86.31 90 GLU A N 1
ATOM 764 C CA . GLU A 1 90 ? 49.952 -12.852 -13.576 1.00 86.31 90 GLU A CA 1
ATOM 765 C C . GLU A 1 90 ? 50.405 -11.570 -14.285 1.00 86.31 90 GLU A C 1
ATOM 767 O O . GLU A 1 90 ? 51.370 -11.615 -15.040 1.00 86.31 90 GLU A O 1
ATOM 772 N N . GLY A 1 91 ? 49.727 -10.440 -14.023 1.00 72.94 91 GLY A N 1
ATOM 773 C CA . GLY A 1 91 ? 50.058 -9.118 -14.538 1.00 72.94 91 GLY A CA 1
ATOM 774 C C . GLY A 1 91 ? 50.227 -9.157 -16.044 1.00 72.94 91 GLY A C 1
ATOM 775 O O . GLY A 1 91 ? 51.360 -9.088 -16.492 1.00 72.94 91 GLY A O 1
ATOM 776 N N . ALA A 1 92 ? 49.122 -9.344 -16.781 1.00 62.72 92 ALA A N 1
ATOM 777 C CA . ALA A 1 92 ? 49.046 -9.410 -18.247 1.00 62.72 92 ALA A CA 1
ATOM 778 C C . ALA A 1 92 ? 50.421 -9.317 -18.939 1.00 62.72 92 ALA A C 1
ATOM 780 O O . ALA A 1 92 ? 50.843 -8.228 -19.337 1.00 62.72 92 ALA A O 1
ATOM 781 N N . TRP A 1 93 ? 51.132 -10.447 -19.060 1.00 60.28 93 TRP A N 1
ATOM 782 C CA . TRP A 1 93 ? 52.284 -10.566 -19.954 1.00 60.28 93 TRP A CA 1
ATOM 783 C C . TRP A 1 93 ? 51.760 -10.439 -21.383 1.00 60.28 93 TRP A C 1
ATOM 785 O O . TRP A 1 93 ? 51.554 -11.405 -22.112 1.00 60.28 93 TRP A O 1
ATOM 795 N N . ILE A 1 94 ? 51.453 -9.208 -21.764 1.00 57.62 94 ILE A N 1
ATOM 796 C CA . ILE A 1 94 ? 51.336 -8.809 -23.144 1.00 57.62 94 ILE A CA 1
ATOM 797 C C . ILE A 1 94 ? 52.772 -8.888 -23.659 1.00 57.62 94 ILE A C 1
ATOM 799 O O . ILE A 1 94 ? 53.547 -7.946 -23.521 1.00 57.62 94 ILE A O 1
ATOM 803 N N . ASP A 1 95 ? 53.124 -10.022 -24.260 1.00 55.53 95 ASP A N 1
ATOM 804 C CA . ASP A 1 95 ? 54.382 -10.234 -24.995 1.00 55.53 95 ASP A CA 1
ATOM 805 C C . ASP A 1 95 ? 54.505 -9.301 -26.233 1.00 55.53 95 ASP A C 1
ATOM 807 O O . ASP A 1 95 ? 55.403 -9.417 -27.054 1.00 55.53 95 ASP A O 1
ATOM 811 N N . ASN A 1 96 ? 53.620 -8.301 -26.378 1.00 58.47 96 ASN A N 1
ATOM 812 C CA . ASN A 1 96 ? 53.724 -7.228 -27.374 1.00 58.47 96 ASN A CA 1
ATOM 813 C C . ASN A 1 96 ? 54.667 -6.090 -26.950 1.00 58.47 96 ASN A C 1
ATOM 815 O O . ASN A 1 96 ? 54.560 -4.977 -27.460 1.00 58.47 96 ASN A O 1
ATOM 819 N N . LYS A 1 97 ? 55.654 -6.354 -26.090 1.00 54.28 97 LYS A N 1
ATOM 820 C CA . LYS A 1 97 ? 56.927 -5.624 -26.185 1.00 54.28 97 LYS A CA 1
ATOM 821 C C . LYS A 1 97 ? 57.867 -6.389 -27.103 1.00 54.28 97 LYS A C 1
ATOM 823 O O . LYS A 1 97 ? 58.997 -6.705 -26.746 1.00 54.28 97 LYS A O 1
ATOM 828 N N . ASN A 1 98 ? 57.395 -6.652 -28.317 1.00 56.25 98 ASN A N 1
ATOM 829 C CA . ASN A 1 98 ? 58.273 -7.034 -29.397 1.00 56.25 98 ASN A CA 1
ATOM 830 C C . ASN A 1 98 ? 59.050 -5.776 -29.816 1.00 56.25 98 ASN A C 1
ATOM 832 O O . ASN A 1 98 ? 58.707 -5.120 -30.793 1.00 56.25 98 ASN A O 1
ATOM 836 N N . ASN A 1 99 ? 60.096 -5.423 -29.060 1.00 56.06 99 ASN A N 1
ATOM 837 C CA . ASN A 1 99 ? 61.108 -4.432 -29.447 1.00 56.06 99 ASN A CA 1
ATOM 838 C C . ASN A 1 99 ? 61.973 -4.944 -30.620 1.00 56.06 99 ASN A C 1
ATOM 840 O O . ASN A 1 99 ? 63.135 -4.570 -30.761 1.00 56.06 99 ASN A O 1
ATOM 844 N N . LEU A 1 100 ? 61.432 -5.815 -31.472 1.00 58.88 100 LEU A N 1
ATOM 845 C CA . LEU A 1 100 ? 61.947 -5.963 -32.814 1.00 58.88 100 LEU A CA 1
ATOM 846 C C . LEU A 1 100 ? 61.554 -4.677 -33.531 1.00 58.88 100 LEU A C 1
ATOM 848 O O . LEU A 1 100 ? 60.404 -4.494 -33.927 1.00 58.88 100 LEU A O 1
ATOM 852 N N . GLU A 1 101 ? 62.514 -3.764 -33.686 1.00 56.03 101 GLU A N 1
ATOM 853 C CA . GLU A 1 101 ? 62.468 -2.816 -34.791 1.00 56.03 101 GLU A CA 1
ATOM 854 C C . GLU A 1 101 ? 62.080 -3.636 -36.023 1.00 56.03 101 GLU A C 1
ATOM 856 O O . GLU A 1 101 ? 62.850 -4.494 -36.458 1.00 56.03 101 GLU A O 1
ATOM 861 N N . CYS A 1 102 ? 60.860 -3.452 -36.532 1.00 55.12 102 CYS A N 1
ATOM 862 C CA . CYS A 1 102 ? 60.401 -4.101 -37.751 1.00 55.12 102 CYS A CA 1
ATOM 863 C C . CYS A 1 102 ? 61.219 -3.540 -38.921 1.00 55.12 102 CYS A C 1
ATOM 865 O O . CYS A 1 102 ? 60.728 -2.750 -39.725 1.00 55.12 102 CYS A O 1
ATOM 867 N N . LYS A 1 103 ? 62.482 -3.961 -39.027 1.00 58.84 103 LYS A N 1
ATOM 868 C CA . LYS A 1 103 ? 63.371 -3.789 -40.171 1.00 58.84 103 LYS A CA 1
ATOM 869 C C . LYS A 1 103 ? 62.898 -4.735 -41.265 1.00 58.84 103 LYS A C 1
ATOM 871 O O . LYS A 1 103 ? 63.621 -5.621 -41.704 1.00 58.84 103 LYS A O 1
ATOM 876 N N . SER A 1 104 ? 61.639 -4.599 -41.685 1.00 66.31 104 SER A N 1
ATOM 877 C CA . SER A 1 104 ? 61.222 -5.242 -42.921 1.00 66.31 104 SER A CA 1
ATOM 878 C C . SER A 1 104 ? 62.075 -4.617 -44.019 1.00 66.31 104 SER A C 1
ATOM 880 O O . SER A 1 104 ? 62.094 -3.393 -44.139 1.00 66.31 104 SER A O 1
ATOM 882 N N . LEU A 1 105 ? 62.762 -5.422 -44.825 1.00 60.72 105 LEU A N 1
ATOM 883 C CA . LEU A 1 105 ? 63.641 -4.958 -45.908 1.00 60.72 105 LEU A CA 1
ATOM 884 C C . LEU A 1 105 ? 62.919 -4.118 -46.996 1.00 60.72 105 LEU A C 1
ATOM 886 O O . LEU A 1 105 ? 63.522 -3.738 -47.990 1.00 60.72 105 LEU A O 1
ATOM 890 N N . ASN A 1 106 ? 61.624 -3.837 -46.815 1.00 75.12 106 ASN A N 1
ATOM 891 C CA . ASN A 1 106 ? 60.742 -3.078 -47.695 1.00 75.12 106 ASN A CA 1
ATOM 892 C C . ASN A 1 106 ? 59.966 -1.979 -46.943 1.00 75.12 106 ASN A C 1
ATOM 894 O O . ASN A 1 106 ? 58.849 -1.644 -47.333 1.00 75.12 106 ASN A O 1
ATOM 898 N N . THR A 1 107 ? 60.519 -1.402 -45.867 1.00 80.62 107 THR A N 1
ATOM 899 C CA . THR A 1 107 ? 59.887 -0.248 -45.193 1.00 80.62 107 THR A CA 1
ATOM 900 C C . THR A 1 107 ? 59.601 0.878 -46.175 1.00 80.62 107 THR A C 1
ATOM 902 O O . THR A 1 107 ? 58.499 1.415 -46.160 1.00 80.62 107 THR A O 1
ATOM 905 N N . TRP A 1 108 ? 60.543 1.164 -47.078 1.00 85.06 108 TRP A N 1
ATOM 906 C CA . TRP A 1 108 ? 60.350 2.178 -48.105 1.00 85.06 108 TRP A CA 1
ATOM 907 C C . TRP A 1 108 ? 59.205 1.808 -49.058 1.00 85.06 108 TRP A C 1
ATOM 909 O O . TRP A 1 108 ? 58.241 2.553 -49.166 1.00 85.06 108 TRP A O 1
ATOM 919 N N . LYS A 1 109 ? 59.222 0.613 -49.661 1.00 88.88 109 LYS A N 1
ATOM 920 C CA . LYS A 1 109 ? 58.137 0.183 -50.560 1.00 88.88 109 LYS A CA 1
ATOM 921 C C . LYS A 1 109 ? 56.765 0.226 -49.877 1.00 88.88 109 LYS A C 1
ATOM 923 O O . LYS A 1 109 ? 55.801 0.683 -50.473 1.00 88.88 109 LYS A O 1
ATOM 928 N N . ARG A 1 110 ? 56.688 -0.177 -48.606 1.00 85.25 110 ARG A N 1
ATOM 929 C CA . ARG A 1 110 ? 55.455 -0.116 -47.814 1.00 85.25 110 ARG A CA 1
ATOM 930 C C . ARG A 1 110 ? 55.018 1.319 -47.524 1.00 85.25 110 ARG A C 1
ATOM 932 O O . ARG A 1 110 ? 53.829 1.598 -47.574 1.00 85.25 110 ARG A O 1
ATOM 939 N N . GLN A 1 111 ? 55.950 2.217 -47.208 1.00 90.19 111 GLN A N 1
ATOM 940 C CA . GLN A 1 111 ? 55.663 3.643 -47.028 1.00 90.19 111 GLN A CA 1
ATOM 941 C C . GLN A 1 111 ? 55.175 4.273 -48.334 1.00 90.19 111 GLN A C 1
ATOM 943 O O . GLN A 1 111 ? 54.202 5.016 -48.308 1.00 90.19 111 GLN A O 1
ATOM 948 N N . GLN A 1 112 ? 55.789 3.924 -49.465 1.00 93.50 112 GLN A N 1
ATOM 949 C CA . GLN A 1 112 ? 55.369 4.373 -50.788 1.00 93.50 112 GLN A CA 1
ATOM 950 C C . GLN A 1 112 ? 53.968 3.863 -51.140 1.00 93.50 112 GLN A C 1
ATOM 952 O O . GLN A 1 112 ? 53.102 4.663 -51.464 1.00 93.50 112 GLN A O 1
ATOM 957 N N . GLU A 1 113 ? 53.697 2.568 -50.954 1.00 92.88 113 GLU A N 1
ATOM 958 C CA . GLU A 1 113 ? 52.354 1.993 -51.116 1.00 92.88 113 GLU A CA 1
ATOM 959 C C . GLU A 1 113 ? 51.333 2.662 -50.183 1.00 92.88 113 GLU A C 1
ATOM 961 O O . GLU A 1 113 ? 50.186 2.875 -50.570 1.00 92.88 113 GLU A O 1
ATOM 966 N N . MET A 1 114 ? 51.731 3.029 -48.959 1.00 94.81 114 MET A N 1
ATOM 967 C CA . MET A 1 114 ? 50.852 3.735 -48.027 1.00 94.81 114 MET A CA 1
ATOM 968 C C . MET A 1 114 ? 50.544 5.165 -48.492 1.00 94.81 114 MET A C 1
ATOM 970 O O . MET A 1 114 ? 49.408 5.613 -48.347 1.00 94.81 114 MET A O 1
ATOM 974 N N . ILE A 1 115 ? 51.530 5.866 -49.061 1.00 96.06 115 ILE A N 1
ATOM 975 C CA . ILE A 1 115 ? 51.359 7.194 -49.666 1.00 96.06 115 ILE A CA 1
ATOM 976 C C . ILE A 1 115 ? 50.457 7.096 -50.902 1.00 96.06 115 ILE A C 1
ATOM 978 O O . ILE A 1 115 ? 49.508 7.868 -51.016 1.00 96.06 115 ILE A O 1
ATOM 982 N N . ASP A 1 116 ? 50.680 6.111 -51.772 1.00 96.75 116 ASP A N 1
ATOM 983 C CA . ASP A 1 116 ? 49.867 5.881 -52.970 1.00 96.75 116 ASP A CA 1
ATOM 984 C C . ASP A 1 116 ? 48.419 5.529 -52.604 1.00 96.75 116 ASP A C 1
ATOM 986 O O . ASP A 1 116 ? 47.473 6.045 -53.200 1.00 96.75 116 ASP A O 1
ATOM 990 N N . LEU A 1 117 ? 48.215 4.686 -51.586 1.00 95.31 117 LEU A N 1
ATOM 991 C CA . LEU A 1 117 ? 46.886 4.381 -51.051 1.00 95.31 117 LEU A CA 1
ATOM 992 C C . LEU A 1 117 ? 46.217 5.621 -50.457 1.00 95.31 117 LEU A C 1
ATOM 994 O O . LEU A 1 117 ? 45.031 5.835 -50.699 1.00 95.31 117 LEU A O 1
ATOM 998 N N . ALA A 1 118 ? 46.951 6.445 -49.706 1.00 95.44 118 ALA A N 1
ATOM 999 C CA . ALA A 1 118 ? 46.418 7.686 -49.152 1.00 95.44 118 ALA A CA 1
ATOM 1000 C C . ALA A 1 118 ? 45.998 8.656 -50.266 1.00 95.44 118 ALA A C 1
ATOM 1002 O O . ALA A 1 118 ? 44.886 9.183 -50.226 1.00 95.44 118 ALA A O 1
ATOM 1003 N N . TYR A 1 119 ? 46.833 8.815 -51.294 1.00 97.62 119 TYR A N 1
ATOM 1004 C CA . TYR A 1 119 ? 46.536 9.640 -52.461 1.00 97.62 119 TYR A CA 1
ATOM 1005 C C . TYR A 1 119 ? 45.314 9.123 -53.230 1.00 97.62 119 TYR A C 1
ATOM 1007 O O . TYR A 1 119 ? 44.394 9.884 -53.526 1.00 97.62 119 TYR A O 1
ATOM 1015 N N . ASN A 1 120 ? 45.250 7.816 -53.490 1.00 96.94 120 ASN A N 1
ATOM 1016 C CA . ASN A 1 120 ? 44.115 7.191 -54.167 1.00 96.94 120 ASN A CA 1
ATOM 1017 C C . ASN A 1 120 ? 42.818 7.335 -53.364 1.00 96.94 120 ASN A C 1
ATOM 1019 O O . ASN A 1 120 ? 41.781 7.677 -53.930 1.00 96.94 120 ASN A O 1
ATOM 1023 N N . ASN A 1 121 ? 42.868 7.132 -52.047 1.00 96.62 121 ASN A N 1
ATOM 1024 C CA . ASN A 1 121 ? 41.715 7.324 -51.170 1.00 96.62 121 ASN A CA 1
ATOM 1025 C C . ASN A 1 121 ? 41.254 8.782 -51.162 1.00 96.62 121 ASN A C 1
ATOM 1027 O O . ASN A 1 121 ? 40.054 9.039 -51.213 1.00 96.62 121 ASN A O 1
ATOM 1031 N N . GLN A 1 122 ? 42.187 9.735 -51.154 1.00 96.75 122 GLN A N 1
ATOM 1032 C CA . GLN A 1 122 ? 41.864 11.155 -51.232 1.00 96.75 122 GLN A CA 1
ATOM 1033 C C . GLN A 1 122 ? 41.262 11.524 -52.594 1.00 96.75 122 GLN A C 1
ATOM 1035 O O . GLN A 1 122 ? 40.278 12.255 -52.646 1.00 96.75 122 GLN A O 1
ATOM 1040 N N . ALA A 1 123 ? 41.765 10.959 -53.693 1.00 96.75 123 ALA A N 1
ATOM 1041 C CA . ALA A 1 123 ? 41.191 11.144 -55.023 1.00 96.75 123 ALA A CA 1
ATOM 1042 C C . ALA A 1 123 ? 39.777 10.547 -55.137 1.00 96.75 123 ALA A C 1
ATOM 1044 O O . ALA A 1 123 ? 38.893 11.164 -55.728 1.00 96.75 123 ALA A O 1
ATOM 1045 N N . VAL A 1 124 ? 39.536 9.366 -54.557 1.00 96.62 124 VAL A N 1
ATOM 1046 C CA . VAL A 1 124 ? 38.197 8.755 -54.495 1.00 96.62 124 VAL A CA 1
ATOM 1047 C C . VAL A 1 124 ? 37.257 9.589 -53.630 1.00 96.62 124 VAL A C 1
ATOM 1049 O O . VAL A 1 124 ? 36.124 9.825 -54.038 1.00 96.62 124 VAL A O 1
ATOM 1052 N N . LEU A 1 125 ? 37.719 10.071 -52.475 1.00 96.44 125 LEU A N 1
ATOM 1053 C CA . LEU A 1 125 ? 36.937 10.948 -51.609 1.00 96.44 125 LEU A CA 1
ATOM 1054 C C . LEU A 1 125 ? 36.554 12.239 -52.336 1.00 96.44 125 LEU A C 1
ATOM 1056 O O . LEU A 1 125 ? 35.382 12.594 -52.339 1.00 96.44 125 LEU A O 1
ATOM 1060 N N . ASN A 1 126 ? 37.506 12.889 -53.008 1.00 95.94 126 ASN A N 1
ATOM 1061 C CA . ASN A 1 126 ? 37.239 14.094 -53.792 1.00 95.94 126 ASN A CA 1
ATOM 1062 C C . ASN A 1 126 ? 36.226 13.810 -54.905 1.00 95.94 126 ASN A C 1
ATOM 1064 O O . ASN A 1 126 ? 35.259 14.544 -55.038 1.00 95.94 126 ASN A O 1
ATOM 1068 N N . ARG A 1 127 ? 36.348 12.682 -55.620 1.00 96.44 127 ARG A N 1
ATOM 1069 C CA . ARG A 1 127 ? 35.331 12.267 -56.602 1.00 96.44 127 ARG A CA 1
ATOM 1070 C C . ARG A 1 127 ? 33.958 12.073 -55.969 1.00 96.44 127 ARG A C 1
ATOM 1072 O O . ARG A 1 127 ? 32.979 12.495 -56.561 1.00 96.44 127 ARG A O 1
ATOM 1079 N N . LEU A 1 128 ? 33.864 11.449 -54.795 1.00 94.00 128 LEU A N 1
ATOM 1080 C CA . LEU A 1 128 ? 32.588 11.260 -54.097 1.00 94.00 128 LEU A CA 1
ATOM 1081 C C . LEU A 1 128 ? 31.983 12.582 -53.610 1.00 94.00 128 LEU A C 1
ATOM 1083 O O . LEU A 1 128 ? 30.763 12.713 -53.612 1.00 94.00 128 LEU A O 1
ATOM 1087 N N . LEU A 1 129 ? 32.818 13.541 -53.206 1.00 92.12 129 LEU A N 1
ATOM 1088 C CA . LEU A 1 129 ? 32.389 14.879 -52.797 1.00 92.12 129 LEU A CA 1
ATOM 1089 C C . LEU A 1 129 ? 31.944 15.728 -53.997 1.00 92.12 129 LEU A C 1
ATOM 1091 O O . LEU A 1 129 ? 30.920 16.403 -53.917 1.00 92.12 129 LEU A O 1
ATOM 1095 N N . ASP A 1 130 ? 32.670 15.649 -55.112 1.00 92.62 130 ASP A N 1
ATOM 1096 C CA . ASP A 1 130 ? 32.364 16.360 -56.358 1.00 92.62 130 ASP A CA 1
ATOM 1097 C C . ASP A 1 130 ? 31.206 15.710 -57.127 1.00 92.62 130 ASP A C 1
ATOM 1099 O O . ASP A 1 130 ? 30.518 16.363 -57.920 1.00 92.62 130 ASP A O 1
ATOM 1103 N N . CYS A 1 131 ? 30.958 14.417 -56.894 1.00 91.25 131 CYS A N 1
ATOM 1104 C CA . CYS A 1 131 ? 29.763 13.728 -57.351 1.00 91.25 131 CYS A CA 1
ATOM 1105 C C . CYS A 1 131 ? 28.532 14.336 -56.674 1.00 91.25 131 CYS A C 1
ATOM 1107 O O . CYS A 1 131 ? 28.033 13.858 -55.657 1.00 91.25 131 CYS A O 1
ATOM 1109 N N . THR A 1 132 ? 27.985 15.374 -57.299 1.00 84.00 132 THR A N 1
ATOM 1110 C CA . THR A 1 132 ? 26.635 15.839 -56.999 1.00 84.00 132 THR A CA 1
ATOM 1111 C C . THR A 1 132 ? 25.655 14.697 -57.272 1.00 84.00 132 THR A C 1
ATOM 1113 O O . THR A 1 132 ? 25.695 14.046 -58.320 1.00 84.00 132 THR A O 1
ATOM 1116 N N . SER A 1 133 ? 24.787 14.393 -56.306 1.00 84.50 133 SER A N 1
ATOM 1117 C CA . SER A 1 133 ? 23.765 13.374 -56.512 1.00 84.50 133 SER A CA 1
ATOM 1118 C C . SER A 1 133 ? 22.836 13.844 -57.625 1.00 84.50 133 SER A C 1
ATOM 1120 O O . SER A 1 133 ? 22.279 14.937 -57.550 1.00 84.50 133 SER A O 1
ATOM 1122 N N . TYR A 1 134 ? 22.630 13.003 -58.642 1.00 86.00 134 TYR A N 1
ATOM 1123 C CA . TYR A 1 134 ? 21.706 13.305 -59.742 1.00 86.00 134 TYR A CA 1
ATOM 1124 C C . TYR A 1 134 ? 20.286 13.605 -59.230 1.00 86.00 134 TYR A C 1
ATOM 1126 O O . TYR A 1 134 ? 19.543 14.400 -59.803 1.00 86.00 134 TYR A O 1
ATOM 1134 N N . TYR A 1 135 ? 19.928 13.002 -58.097 1.00 87.50 135 TYR A N 1
ATOM 1135 C CA . TYR A 1 135 ? 18.690 13.276 -57.392 1.00 87.50 135 TYR A CA 1
ATOM 1136 C C . TYR A 1 135 ? 18.856 14.456 -56.434 1.00 87.50 135 TYR A C 1
ATOM 1138 O O . TYR A 1 135 ? 19.753 14.478 -55.588 1.00 87.50 135 TYR A O 1
ATOM 1146 N N . ASN A 1 136 ? 17.944 15.423 -56.527 1.00 87.12 136 ASN A N 1
ATOM 1147 C CA . ASN A 1 136 ? 17.846 16.507 -55.560 1.00 87.12 136 ASN A CA 1
ATOM 1148 C C . ASN A 1 136 ? 17.264 15.953 -54.250 1.00 87.12 136 ASN A C 1
ATOM 1150 O O . ASN A 1 136 ? 16.063 15.696 -54.153 1.00 87.12 136 ASN A O 1
ATOM 1154 N N . ARG A 1 137 ? 18.130 15.767 -53.250 1.00 83.88 137 ARG A N 1
ATOM 1155 C CA . ARG A 1 137 ? 17.768 15.218 -51.938 1.00 83.88 137 ARG A CA 1
ATOM 1156 C C . ARG A 1 137 ? 16.641 16.001 -51.261 1.00 83.88 137 ARG A C 1
ATOM 1158 O O . ARG A 1 137 ? 15.729 15.381 -50.732 1.00 83.88 137 ARG A O 1
ATOM 1165 N N . SER A 1 138 ? 16.661 17.333 -51.353 1.00 86.56 138 SER A N 1
ATOM 1166 C CA . SER A 1 138 ? 15.613 18.185 -50.777 1.00 86.56 138 SER A CA 1
ATOM 1167 C C . SER A 1 138 ? 14.251 17.889 -51.403 1.00 86.56 138 SER A C 1
ATOM 1169 O O . SER A 1 138 ? 13.270 17.739 -50.687 1.00 86.56 138 SER A O 1
ATOM 1171 N N . LYS A 1 139 ? 14.194 17.721 -52.732 1.00 89.38 139 LYS A N 1
ATOM 1172 C CA . LYS A 1 139 ? 12.940 17.377 -53.420 1.00 89.38 139 LYS A CA 1
ATOM 1173 C C . LYS A 1 139 ? 12.416 16.003 -53.014 1.00 89.38 139 LYS A C 1
ATOM 1175 O O . LYS A 1 139 ? 11.222 15.866 -52.793 1.00 89.38 139 LYS A O 1
ATOM 1180 N N . LEU A 1 140 ? 13.290 15.004 -52.881 1.00 87.56 140 LEU A N 1
ATOM 1181 C CA . LEU A 1 140 ? 12.888 13.665 -52.439 1.00 87.56 140 LEU A CA 1
ATOM 1182 C C . LEU A 1 140 ? 12.395 13.654 -50.986 1.00 87.56 140 LEU A C 1
ATOM 1184 O O . LEU A 1 140 ? 11.429 12.962 -50.674 1.00 87.56 140 LEU A O 1
ATOM 1188 N N . GLU A 1 141 ? 13.033 14.418 -50.099 1.00 86.44 141 GLU A N 1
ATOM 1189 C CA . GLU A 1 141 ? 12.592 14.570 -48.708 1.00 86.44 141 GLU A CA 1
ATOM 1190 C C . GLU A 1 141 ? 11.234 15.280 -48.638 1.00 86.44 141 GLU A C 1
ATOM 1192 O O . GLU A 1 141 ? 10.335 14.809 -47.937 1.00 86.44 141 GLU A O 1
ATOM 1197 N N . ASP A 1 142 ? 11.042 16.335 -49.432 1.00 88.50 142 ASP A N 1
ATOM 1198 C CA . ASP A 1 142 ? 9.765 17.034 -49.549 1.00 88.50 142 ASP A CA 1
ATOM 1199 C C . ASP A 1 142 ? 8.675 16.133 -50.136 1.00 88.50 142 ASP A C 1
ATOM 1201 O O . ASP A 1 142 ? 7.565 16.099 -49.613 1.00 88.50 142 ASP A O 1
ATOM 1205 N N . GLU A 1 143 ? 8.959 15.369 -51.191 1.00 87.88 143 GLU A N 1
ATOM 1206 C CA . GLU A 1 143 ? 8.027 14.404 -51.785 1.00 87.88 143 GLU A CA 1
ATOM 1207 C C . GLU A 1 143 ? 7.662 13.295 -50.794 1.00 87.88 143 GLU A C 1
ATOM 1209 O O . GLU A 1 143 ? 6.486 12.954 -50.657 1.00 87.88 143 GLU A O 1
ATOM 1214 N N . HIS A 1 144 ? 8.634 12.781 -50.038 1.00 86.25 144 HIS A N 1
ATOM 1215 C CA . HIS A 1 144 ? 8.408 11.767 -49.014 1.00 86.25 144 HIS A CA 1
ATOM 1216 C C . HIS A 1 144 ? 7.569 12.305 -47.844 1.00 86.25 144 HIS A C 1
ATOM 1218 O O . HIS A 1 144 ? 6.604 11.661 -47.428 1.00 86.25 144 HIS A O 1
ATOM 1224 N N . LEU A 1 145 ? 7.869 13.507 -47.335 1.00 84.56 145 LEU A N 1
ATOM 1225 C CA . LEU A 1 145 ? 7.064 14.153 -46.290 1.00 84.56 145 LEU A CA 1
ATOM 1226 C C . LEU A 1 145 ? 5.676 14.562 -46.792 1.00 84.56 145 LEU A C 1
ATOM 1228 O O . LEU A 1 145 ? 4.717 14.558 -46.015 1.00 84.56 145 LEU A O 1
ATOM 1232 N N . ASN A 1 146 ? 5.553 14.928 -48.069 1.00 83.38 146 ASN A N 1
ATOM 1233 C CA . ASN A 1 146 ? 4.285 15.295 -48.689 1.00 83.38 146 ASN A CA 1
ATOM 1234 C C . ASN A 1 146 ? 3.466 14.097 -49.157 1.00 83.38 146 ASN A C 1
ATOM 1236 O O . ASN A 1 146 ? 2.274 14.267 -49.432 1.00 83.38 146 ASN A O 1
ATOM 1240 N N . HIS A 1 147 ? 4.060 12.904 -49.170 1.00 86.50 147 HIS A N 1
ATOM 1241 C CA . HIS A 1 147 ? 3.380 11.681 -49.536 1.00 86.50 147 HIS A CA 1
ATOM 1242 C C . HIS A 1 147 ? 2.160 11.471 -48.617 1.00 86.50 147 HIS A C 1
ATOM 1244 O O . HIS A 1 147 ? 2.287 11.491 -47.384 1.00 86.50 147 HIS A O 1
ATOM 1250 N N . PRO A 1 148 ? 0.954 11.255 -49.173 1.00 83.69 148 PRO A N 1
ATOM 1251 C CA . PRO A 1 148 ? -0.293 11.250 -48.408 1.00 83.69 148 PRO A CA 1
ATOM 1252 C C . PRO A 1 148 ? -0.307 10.200 -47.290 1.00 83.69 148 PRO A C 1
ATOM 1254 O O . PRO A 1 148 ? -0.899 10.433 -46.237 1.00 83.69 148 PRO A O 1
ATOM 1257 N N . ASN A 1 149 ? 0.396 9.078 -47.469 1.00 83.12 149 ASN A N 1
ATOM 1258 C CA . ASN A 1 149 ? 0.519 8.049 -46.432 1.00 83.12 149 ASN A CA 1
ATOM 1259 C C . ASN A 1 149 ? 1.351 8.524 -45.231 1.00 83.12 149 ASN A C 1
ATOM 1261 O O . ASN A 1 149 ? 0.962 8.277 -44.092 1.00 83.12 149 ASN A O 1
ATOM 1265 N N . VAL A 1 150 ? 2.442 9.261 -45.460 1.00 81.62 150 VAL A N 1
ATOM 1266 C CA . VAL A 1 150 ? 3.310 9.777 -44.389 1.00 81.62 150 VAL A CA 1
ATOM 1267 C C . VAL A 1 150 ? 2.594 10.886 -43.614 1.00 81.62 150 VAL A C 1
ATOM 1269 O O . VAL A 1 150 ? 2.581 10.865 -42.383 1.00 81.62 150 VAL A O 1
ATOM 1272 N N . LYS A 1 151 ? 1.885 11.788 -44.311 1.00 78.56 151 LYS A N 1
ATOM 1273 C CA . LYS A 1 151 ? 1.017 12.800 -43.675 1.00 78.56 151 LYS A CA 1
ATOM 1274 C C . LYS A 1 151 ? -0.093 12.176 -42.829 1.00 78.56 151 LYS A C 1
ATOM 1276 O O . LYS A 1 151 ? -0.315 12.617 -41.703 1.00 78.56 151 LYS A O 1
ATOM 1281 N N . ARG A 1 152 ? -0.770 11.134 -43.330 1.00 80.81 152 ARG A N 1
ATOM 1282 C CA . ARG A 1 152 ? -1.819 10.423 -42.574 1.00 80.81 152 ARG A CA 1
ATOM 1283 C C . ARG A 1 152 ? -1.270 9.773 -41.309 1.00 80.81 152 ARG A C 1
ATOM 1285 O O . ARG A 1 152 ? -1.873 9.935 -40.255 1.00 80.81 152 ARG A O 1
ATOM 1292 N N . VAL A 1 153 ? -0.134 9.079 -41.393 1.00 83.25 153 VAL A N 1
ATOM 1293 C CA . VAL A 1 153 ? 0.489 8.424 -40.230 1.00 83.25 153 VAL A CA 1
ATOM 1294 C C . VAL A 1 153 ? 0.953 9.457 -39.202 1.00 83.25 153 VAL A C 1
ATOM 1296 O O . VAL A 1 153 ? 0.675 9.295 -38.016 1.00 83.25 153 VAL A O 1
ATOM 1299 N N . ARG A 1 154 ? 1.571 10.559 -39.644 1.00 82.50 154 ARG A N 1
ATOM 1300 C CA . ARG A 1 154 ? 2.007 11.650 -38.759 1.00 82.50 154 ARG A CA 1
ATOM 1301 C C . ARG A 1 154 ? 0.834 12.312 -38.034 1.00 82.50 154 ARG A C 1
ATOM 1303 O O . ARG A 1 154 ? 0.893 12.493 -36.820 1.00 82.50 154 ARG A O 1
ATOM 1310 N N . ASN A 1 155 ? -0.243 12.623 -38.756 1.00 86.12 155 ASN A N 1
ATOM 1311 C CA . ASN A 1 155 ? -1.441 13.226 -38.170 1.00 86.12 155 ASN A CA 1
ATOM 1312 C C . ASN A 1 155 ? -2.159 12.252 -37.230 1.00 86.12 155 ASN A C 1
ATOM 1314 O O . ASN A 1 155 ? -2.584 12.654 -36.151 1.00 86.12 155 ASN A O 1
ATOM 1318 N N . LYS A 1 156 ? -2.237 10.966 -37.595 1.00 88.88 156 LYS A N 1
ATOM 1319 C CA . LYS A 1 156 ? -2.802 9.919 -36.737 1.00 88.88 156 LYS A CA 1
ATOM 1320 C C . LYS A 1 156 ? -2.039 9.817 -35.418 1.00 88.88 156 LYS A C 1
ATOM 1322 O O . LYS A 1 156 ? -2.661 9.863 -34.365 1.00 88.88 156 LYS A O 1
ATOM 1327 N N . TRP A 1 157 ? -0.710 9.754 -35.472 1.00 87.19 157 TRP A N 1
ATOM 1328 C CA . TRP A 1 157 ? 0.117 9.636 -34.272 1.00 87.19 157 TRP A CA 1
ATOM 1329 C C . TRP A 1 157 ? 0.046 10.887 -33.387 1.00 87.19 157 TRP A C 1
ATOM 1331 O O . TRP A 1 157 ? 0.001 10.781 -32.166 1.00 87.19 157 TRP A O 1
ATOM 1341 N N . SER A 1 158 ? -0.041 12.079 -33.988 1.00 89.88 158 SER A N 1
ATOM 1342 C CA . SER A 1 158 ? -0.244 13.328 -33.242 1.00 89.88 158 SER A CA 1
ATOM 1343 C C . SER A 1 158 ? -1.588 13.359 -32.510 1.00 89.88 158 SER A C 1
ATOM 1345 O O . SER A 1 158 ? -1.642 13.780 -31.357 1.00 89.88 158 SER A O 1
ATOM 1347 N N . LEU A 1 159 ? -2.665 12.918 -33.165 1.00 89.38 159 LEU A N 1
ATOM 1348 C CA . LEU A 1 159 ? -3.998 12.857 -32.561 1.00 89.38 159 LEU A CA 1
ATOM 1349 C C . LEU A 1 159 ? -4.072 11.786 -31.467 1.00 89.38 159 LEU A C 1
ATOM 1351 O O . LEU A 1 159 ? -4.649 12.024 -30.412 1.00 89.38 159 LEU A O 1
ATOM 1355 N N . GLU A 1 160 ? -3.445 10.632 -31.688 1.00 90.19 160 GLU A N 1
ATOM 1356 C CA . GLU A 1 160 ? -3.369 9.541 -30.713 1.00 90.19 160 GLU A CA 1
ATOM 1357 C C . GLU A 1 160 ? -2.562 9.945 -29.472 1.00 90.19 160 GLU A C 1
ATOM 1359 O O . GLU A 1 160 ? -2.989 9.697 -28.345 1.00 90.19 160 GLU A O 1
ATOM 1364 N N . LYS A 1 161 ? -1.453 10.671 -29.661 1.00 92.62 161 LYS A N 1
ATOM 1365 C CA . LYS A 1 161 ? -0.676 11.251 -28.561 1.00 92.62 161 LYS A CA 1
ATOM 1366 C C . LYS A 1 161 ? -1.498 12.257 -27.748 1.00 92.62 161 LYS A C 1
ATOM 1368 O O . LYS A 1 161 ? -1.503 12.177 -26.524 1.00 92.62 161 LYS A O 1
ATOM 1373 N N . GLN A 1 162 ? -2.224 13.162 -28.409 1.00 92.19 162 GLN A N 1
ATOM 1374 C CA . GLN A 1 162 ? -3.103 14.122 -27.728 1.00 92.19 162 GLN A CA 1
ATOM 1375 C C . GLN A 1 162 ? -4.248 13.427 -26.976 1.00 92.19 162 GLN A C 1
ATOM 1377 O O . GLN A 1 162 ? -4.557 13.803 -25.848 1.00 92.19 162 GLN A O 1
ATOM 1382 N N . ALA A 1 163 ? -4.853 12.390 -27.563 1.00 92.62 163 ALA A N 1
ATOM 1383 C CA . ALA A 1 163 ? -5.900 11.606 -26.911 1.00 92.62 163 ALA A CA 1
ATOM 1384 C C . ALA A 1 163 ? -5.377 10.896 -25.652 1.00 92.62 163 ALA A C 1
ATOM 1386 O O . ALA A 1 163 ? -6.017 10.955 -24.604 1.00 92.62 163 ALA A O 1
ATOM 1387 N N . TYR A 1 164 ? -4.185 10.301 -25.731 1.00 92.88 164 TYR A N 1
ATOM 1388 C CA . TYR A 1 164 ? -3.524 9.677 -24.587 1.00 92.88 164 TYR A CA 1
ATOM 1389 C C . TYR A 1 164 ? -3.212 10.684 -23.469 1.00 92.88 164 TYR A C 1
ATOM 1391 O O . TYR A 1 164 ? -3.438 10.405 -22.291 1.00 92.88 164 TYR A O 1
ATOM 1399 N N . GLU A 1 165 ? -2.721 11.876 -23.818 1.00 94.69 165 GLU A N 1
ATOM 1400 C CA . GLU A 1 165 ? -2.450 12.941 -22.847 1.00 94.69 165 GLU A CA 1
ATOM 1401 C C . GLU A 1 165 ? -3.734 13.437 -22.165 1.00 94.69 165 GLU A C 1
ATOM 1403 O O . GLU A 1 165 ? -3.744 13.618 -20.944 1.00 94.69 165 GLU A O 1
ATOM 1408 N N . LEU A 1 166 ? -4.837 13.574 -22.911 1.00 95.06 166 LEU A N 1
ATOM 1409 C CA . LEU A 1 166 ? -6.149 13.914 -22.353 1.00 95.06 166 LEU A CA 1
ATOM 1410 C C . LEU A 1 166 ? -6.690 12.811 -21.437 1.00 95.06 166 LEU A C 1
ATOM 1412 O O . LEU A 1 166 ? -7.173 13.113 -20.348 1.00 95.06 166 LEU A O 1
ATOM 1416 N N . GLU A 1 167 ? -6.581 11.540 -21.825 1.00 94.31 167 GLU A N 1
ATOM 1417 C CA . GLU A 1 167 ? -7.007 10.412 -20.989 1.00 94.31 167 GLU A CA 1
ATOM 1418 C C . GLU A 1 167 ? -6.197 10.353 -19.685 1.00 94.31 167 GLU A C 1
ATOM 1420 O O . GLU A 1 167 ? -6.750 10.179 -18.596 1.00 94.31 167 GLU A O 1
ATOM 1425 N N . LYS A 1 168 ? -4.880 10.564 -19.776 1.00 96.44 168 LYS A N 1
ATOM 1426 C CA . LYS A 1 168 ? -3.995 10.634 -18.611 1.00 96.44 168 LYS A CA 1
ATOM 1427 C C . LYS A 1 168 ? -4.378 11.793 -17.689 1.00 96.44 168 LYS A C 1
ATOM 1429 O O . LYS A 1 168 ? -4.473 11.594 -16.479 1.00 96.44 168 LYS A O 1
ATOM 1434 N N . ALA A 1 169 ? -4.646 12.976 -18.243 1.00 94.50 169 ALA A N 1
ATOM 1435 C CA . ALA A 1 169 ? -5.100 14.130 -17.471 1.00 94.50 169 ALA A CA 1
ATOM 1436 C C . ALA A 1 169 ? -6.455 13.869 -16.788 1.00 94.50 169 ALA A C 1
ATOM 1438 O O . ALA A 1 169 ? -6.632 14.213 -15.621 1.00 94.50 169 ALA A O 1
ATOM 1439 N N . GLN A 1 170 ? -7.387 13.195 -17.469 1.00 95.56 170 GLN A N 1
ATOM 1440 C CA . GLN A 1 170 ? -8.676 12.806 -16.893 1.00 95.56 170 GLN A CA 1
ATOM 1441 C C . GLN A 1 170 ? -8.527 11.803 -15.744 1.00 95.56 170 GLN A C 1
ATOM 1443 O O . GLN A 1 170 ? -9.224 11.934 -14.739 1.00 95.56 170 GLN A O 1
ATOM 1448 N N . LYS A 1 171 ? -7.624 10.821 -15.857 1.00 95.25 171 LYS A N 1
ATOM 1449 C CA . LYS A 1 171 ? -7.338 9.874 -14.765 1.00 95.25 171 LYS A CA 1
ATOM 1450 C C . LYS A 1 171 ? -6.782 10.593 -13.539 1.00 95.25 171 LYS A C 1
ATOM 1452 O O . LYS A 1 171 ? -7.317 10.415 -12.452 1.00 95.25 171 LYS A O 1
ATOM 1457 N N . ILE A 1 172 ? -5.804 11.479 -13.733 1.00 94.38 172 ILE A N 1
ATOM 1458 C CA . ILE A 1 172 ? -5.230 12.286 -12.645 1.00 94.38 172 ILE A CA 1
ATOM 1459 C C . ILE A 1 172 ? -6.305 13.165 -11.987 1.00 94.38 172 ILE A C 1
ATOM 1461 O O . ILE A 1 172 ? -6.369 13.248 -10.763 1.00 94.38 172 ILE A O 1
ATOM 1465 N N . ALA A 1 173 ? -7.188 13.787 -12.775 1.00 94.88 173 ALA A N 1
ATOM 1466 C CA . ALA A 1 173 ? -8.279 14.603 -12.243 1.00 94.88 173 ALA A CA 1
ATOM 1467 C C . ALA A 1 173 ? -9.291 13.779 -11.425 1.00 94.88 173 ALA A C 1
ATOM 1469 O O . ALA A 1 173 ? -9.741 14.234 -10.374 1.00 94.88 173 ALA A O 1
ATOM 1470 N N . LYS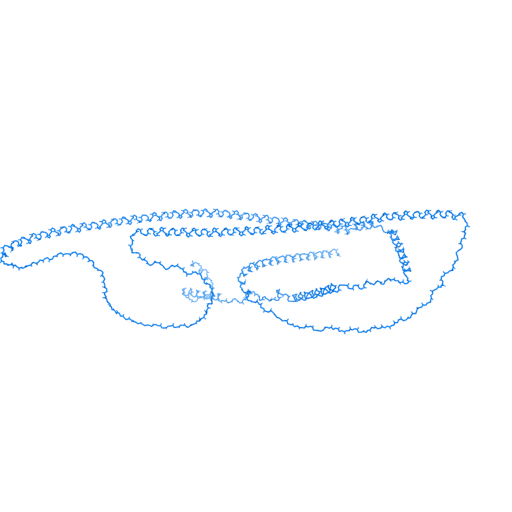 A 1 174 ? -9.625 12.558 -11.869 1.00 95.00 174 LYS A N 1
ATOM 1471 C CA . LYS A 1 174 ? -10.496 11.636 -11.120 1.00 95.00 174 LYS A CA 1
ATOM 1472 C C . LYS A 1 174 ? -9.853 11.193 -9.807 1.00 95.00 174 LYS A C 1
ATOM 1474 O O . LYS A 1 174 ? -10.493 11.278 -8.765 1.00 95.00 174 LYS A O 1
ATOM 1479 N N . GLU A 1 175 ? -8.584 10.794 -9.839 1.00 94.00 175 GLU A N 1
ATOM 1480 C CA . GLU A 1 175 ? -7.835 10.406 -8.637 1.00 94.00 175 GLU A CA 1
ATOM 1481 C C . GLU A 1 175 ? -7.727 11.566 -7.634 1.00 94.00 175 GLU A C 1
ATOM 1483 O O . GLU A 1 175 ? -7.888 11.361 -6.430 1.00 94.00 175 GLU A O 1
ATOM 1488 N N . ALA A 1 176 ? -7.519 12.795 -8.118 1.00 94.62 176 ALA A N 1
ATOM 1489 C CA . ALA A 1 176 ? -7.504 13.992 -7.282 1.00 94.62 176 ALA A CA 1
ATOM 1490 C C . ALA A 1 176 ? -8.873 14.267 -6.632 1.00 94.62 176 ALA A C 1
ATOM 1492 O O . ALA A 1 176 ? -8.927 14.559 -5.436 1.00 94.62 176 ALA A O 1
ATOM 1493 N N . ALA A 1 177 ? -9.971 14.120 -7.383 1.00 94.75 177 ALA A N 1
ATOM 1494 C CA . ALA A 1 177 ? -11.327 14.286 -6.860 1.00 94.75 177 ALA A CA 1
ATOM 1495 C C . ALA A 1 177 ? -11.670 13.229 -5.793 1.00 94.75 177 ALA A C 1
ATOM 1497 O O . ALA A 1 177 ? -12.169 13.570 -4.721 1.00 94.75 177 ALA A O 1
ATOM 1498 N N . GLU A 1 178 ? -11.329 11.958 -6.032 1.00 94.50 178 GLU A N 1
ATOM 1499 C CA . GLU A 1 178 ? -11.512 10.883 -5.048 1.00 94.50 178 GLU A CA 1
ATOM 1500 C C . GLU A 1 178 ? -10.667 11.100 -3.784 1.00 94.50 178 GLU A C 1
ATOM 1502 O O . GLU A 1 178 ? -11.096 10.783 -2.670 1.00 94.50 178 GLU A O 1
ATOM 1507 N N . ALA A 1 179 ? -9.447 11.624 -3.932 1.00 94.25 179 ALA A N 1
ATOM 1508 C CA . ALA A 1 179 ? -8.588 11.951 -2.801 1.00 94.25 179 ALA A CA 1
ATOM 1509 C C . ALA A 1 179 ? -9.163 13.105 -1.964 1.00 94.25 179 ALA A C 1
ATOM 1511 O O . ALA A 1 179 ? -9.104 13.054 -0.733 1.00 94.25 179 ALA A O 1
ATOM 1512 N N . GLU A 1 180 ? -9.740 14.125 -2.603 1.00 94.94 180 GLU A N 1
ATOM 1513 C CA . GLU A 1 180 ? -10.413 15.225 -1.909 1.00 94.94 180 GLU A CA 1
ATOM 1514 C C . GLU A 1 180 ? -11.672 14.741 -1.173 1.00 94.94 180 GLU A C 1
ATOM 1516 O O . GLU A 1 180 ? -11.881 15.090 -0.010 1.00 94.94 180 GLU A O 1
ATOM 1521 N N . GLU A 1 181 ? -12.473 13.873 -1.794 1.00 94.81 181 GLU A N 1
ATOM 1522 C CA . GLU A 1 181 ? -13.658 13.294 -1.157 1.00 94.81 181 GLU A CA 1
ATOM 1523 C C . GLU A 1 181 ? -13.291 12.458 0.077 1.00 94.81 181 GLU A C 1
ATOM 1525 O O . GLU A 1 181 ? -13.904 12.607 1.137 1.00 94.81 181 GLU A O 1
ATOM 1530 N N . LYS A 1 182 ? -12.235 11.638 -0.008 1.00 93.81 182 LYS A N 1
ATOM 1531 C CA . LYS A 1 182 ? -11.721 10.880 1.145 1.00 93.81 182 LYS A CA 1
ATOM 1532 C C . LYS A 1 182 ? -11.296 11.799 2.290 1.00 93.81 182 LYS A C 1
ATOM 1534 O O . LYS A 1 182 ? -11.611 11.499 3.441 1.00 93.81 182 LYS A O 1
ATOM 1539 N N . LYS A 1 183 ? -10.635 12.925 1.991 1.00 94.44 183 LYS A N 1
ATOM 1540 C CA . LYS A 1 183 ? -10.273 13.931 3.005 1.00 94.44 183 LYS A CA 1
ATOM 1541 C C . LYS A 1 183 ? -11.515 14.531 3.667 1.00 94.44 183 LYS A C 1
ATOM 1543 O O . LYS A 1 183 ? -11.568 14.568 4.894 1.00 94.44 183 LYS A O 1
ATOM 1548 N N . ARG A 1 184 ? -12.541 14.901 2.890 1.00 93.75 184 ARG A N 1
ATOM 1549 C CA . ARG A 1 184 ? -13.819 15.413 3.427 1.00 93.75 184 ARG A CA 1
ATOM 1550 C C . ARG A 1 184 ? -14.505 14.398 4.344 1.00 93.75 184 ARG A C 1
ATOM 1552 O O . ARG A 1 184 ? -14.917 14.751 5.445 1.00 93.75 184 ARG A O 1
ATOM 1559 N N . GLN A 1 185 ? -14.569 13.129 3.936 1.00 93.00 185 GLN A N 1
ATOM 1560 C CA . GLN A 1 185 ? -15.139 12.058 4.763 1.00 93.00 185 GLN A CA 1
ATOM 1561 C C . GLN A 1 185 ? -14.339 11.831 6.056 1.00 93.00 185 GLN A C 1
ATOM 1563 O O . GLN A 1 185 ? -14.907 11.512 7.102 1.00 93.00 185 GLN A O 1
ATOM 1568 N N . GLU A 1 186 ? -13.012 11.964 6.013 1.00 94.00 186 GLU A N 1
ATOM 1569 C CA . GLU A 1 186 ? -12.168 11.843 7.202 1.00 94.00 186 GLU A CA 1
ATOM 1570 C C . GLU A 1 186 ? -12.363 13.024 8.166 1.00 94.00 186 GLU A C 1
ATOM 1572 O O . GLU A 1 186 ? -12.447 12.826 9.379 1.00 94.00 186 GLU A O 1
ATOM 1577 N N . GLU A 1 187 ? -12.482 14.245 7.644 1.00 94.00 187 GLU A N 1
ATOM 1578 C CA . GLU A 1 187 ? -12.792 15.444 8.428 1.00 94.00 187 GLU A CA 1
ATOM 1579 C C . GLU A 1 187 ? -14.176 15.366 9.081 1.00 94.00 187 GLU A C 1
ATOM 1581 O O . GLU A 1 187 ? -14.313 15.678 10.266 1.00 94.00 187 GLU A O 1
ATOM 1586 N N . GLU A 1 188 ? -15.185 14.870 8.363 1.00 94.75 188 GLU A N 1
ATOM 1587 C CA . GLU A 1 188 ? -16.524 14.632 8.908 1.00 94.75 188 GLU A CA 1
ATOM 1588 C C . GLU A 1 188 ? -16.482 13.622 10.065 1.00 94.75 188 GLU A C 1
ATOM 1590 O O . GLU A 1 188 ? -16.968 13.907 11.165 1.00 94.75 188 GLU A O 1
ATOM 1595 N N . LYS A 1 189 ? -15.780 12.494 9.883 1.00 93.12 189 LYS A N 1
ATOM 1596 C CA . LYS A 1 189 ? -15.561 11.500 10.949 1.00 93.12 189 LYS A CA 1
ATOM 1597 C C . LYS A 1 189 ? -14.837 12.097 12.157 1.00 93.12 189 LYS A C 1
ATOM 1599 O O . LYS A 1 189 ? -15.194 11.789 13.296 1.00 93.12 189 LYS A O 1
ATOM 1604 N N . LYS A 1 190 ? -13.838 12.961 11.942 1.00 94.06 190 LYS A N 1
ATOM 1605 C CA . LYS A 1 190 ? -13.137 13.674 13.026 1.00 94.06 190 LYS A CA 1
ATOM 1606 C C . LYS A 1 190 ? -14.090 14.601 13.779 1.00 94.06 190 LYS A C 1
ATOM 1608 O O . LYS A 1 190 ? -14.090 14.599 15.011 1.00 94.06 190 LYS A O 1
ATOM 1613 N N . MET A 1 191 ? -14.933 15.348 13.071 1.00 92.56 191 MET A N 1
ATOM 1614 C CA . MET A 1 191 ? -15.924 16.236 13.682 1.00 92.56 191 MET A CA 1
ATOM 1615 C C . MET A 1 191 ? -16.963 15.467 14.500 1.00 92.56 191 MET A C 1
ATOM 1617 O O . MET A 1 191 ? -17.288 15.873 15.620 1.00 92.56 191 MET A O 1
ATOM 1621 N N . ASP A 1 192 ? -17.441 14.333 14.000 1.00 94.06 192 ASP A N 1
ATOM 1622 C CA . ASP A 1 192 ? -18.390 13.495 14.728 1.00 94.06 192 ASP A CA 1
ATOM 1623 C C . ASP A 1 192 ? -17.754 12.811 15.942 1.00 94.06 192 ASP A C 1
ATOM 1625 O O . ASP A 1 192 ? -18.363 12.780 17.015 1.00 94.06 192 ASP A O 1
ATOM 1629 N N . ALA A 1 193 ? -16.490 12.388 15.849 1.00 93.00 193 ALA A N 1
ATOM 1630 C CA . ALA A 1 193 ? -15.732 11.900 17.000 1.00 93.00 193 ALA A CA 1
ATOM 1631 C C . ALA A 1 193 ? -15.567 12.982 18.085 1.00 93.00 193 ALA A C 1
ATOM 1633 O O . ALA A 1 193 ? -15.713 12.705 19.281 1.00 93.00 193 ALA A O 1
ATOM 1634 N N . VAL A 1 194 ? -15.321 14.239 17.694 1.00 95.56 194 VAL A N 1
ATOM 1635 C CA . VAL A 1 194 ? -15.246 15.375 18.628 1.00 95.56 194 VAL A CA 1
ATOM 1636 C C . VAL A 1 194 ? -16.600 15.632 19.299 1.00 95.56 194 VAL A C 1
ATOM 1638 O O . VAL A 1 194 ? -16.647 15.822 20.520 1.00 95.56 194 VAL A O 1
ATOM 1641 N N . LYS A 1 195 ? -17.710 15.596 18.547 1.00 95.56 195 LYS A N 1
ATOM 1642 C CA . LYS A 1 195 ? -19.069 15.721 19.110 1.00 95.56 195 LYS A CA 1
ATOM 1643 C C . LYS A 1 195 ? -19.369 14.588 20.095 1.00 95.56 195 LYS A C 1
ATOM 1645 O O . LYS A 1 195 ? -19.816 14.868 21.208 1.00 95.56 195 LYS A O 1
ATOM 1650 N N . ALA A 1 196 ? -19.056 13.342 19.734 1.00 93.50 196 ALA A N 1
ATOM 1651 C CA . ALA A 1 196 ? -19.240 12.174 20.593 1.00 93.50 196 ALA A CA 1
ATOM 1652 C C . ALA A 1 196 ? -18.438 12.294 21.899 1.00 93.50 196 ALA A C 1
ATOM 1654 O O .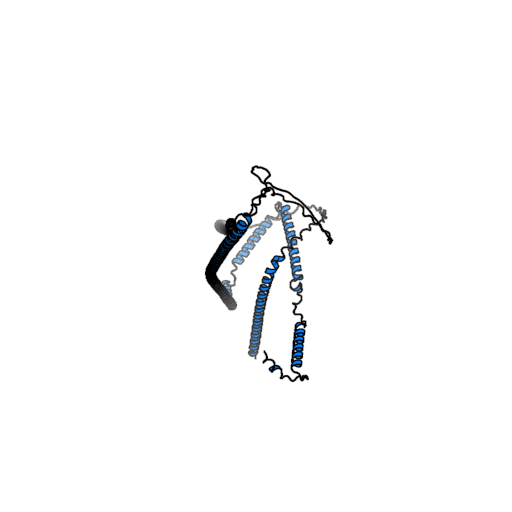 ALA A 1 196 ? -18.977 12.088 22.986 1.00 93.50 196 ALA A O 1
ATOM 1655 N N . ARG A 1 197 ? -17.175 12.737 21.827 1.00 92.50 197 ARG A N 1
ATOM 1656 C CA . ARG A 1 197 ? -16.339 12.981 23.015 1.00 92.50 197 ARG A CA 1
ATOM 1657 C C . ARG A 1 197 ? -16.908 14.085 23.909 1.00 92.50 197 ARG A C 1
ATOM 1659 O O . ARG A 1 197 ? -16.866 13.974 25.135 1.00 92.50 197 ARG A O 1
ATOM 1666 N N . LYS A 1 198 ? -17.449 15.153 23.314 1.00 95.06 198 LYS A N 1
ATOM 1667 C CA . LYS A 1 198 ? -18.105 16.239 24.058 1.00 95.06 198 LYS A CA 1
ATOM 1668 C C . LYS A 1 198 ? -19.361 15.742 24.774 1.00 95.06 198 LYS A C 1
ATOM 1670 O O . LYS A 1 198 ? -19.589 16.155 25.909 1.00 95.06 198 LYS A O 1
ATOM 1675 N N . GLN A 1 199 ? -20.132 14.857 24.142 1.00 93.50 199 GLN A N 1
ATOM 1676 C CA . GLN A 1 199 ? -21.304 14.239 24.757 1.00 93.50 199 GLN A CA 1
ATOM 1677 C C . GLN A 1 199 ? -20.907 13.323 25.917 1.00 93.50 199 GLN A C 1
ATOM 1679 O O . GLN A 1 199 ? -21.379 13.529 27.029 1.00 93.50 199 GLN A O 1
ATOM 1684 N N . LEU A 1 200 ? -19.928 12.438 25.712 1.00 94.00 200 LEU A N 1
ATOM 1685 C CA . LEU A 1 200 ? -19.413 11.553 26.761 1.00 94.00 200 LEU A CA 1
ATOM 1686 C C . LEU A 1 200 ? -18.927 12.334 27.995 1.00 94.00 200 LEU A C 1
ATOM 1688 O O . LEU A 1 200 ? -19.155 11.931 29.133 1.00 94.00 200 LEU A O 1
ATOM 1692 N N . ARG A 1 201 ? -18.286 13.493 27.784 1.00 93.50 201 ARG A N 1
ATOM 1693 C CA . ARG A 1 201 ? -17.859 14.378 28.878 1.00 93.50 201 ARG A CA 1
ATOM 1694 C C . ARG A 1 201 ? -19.045 14.936 29.670 1.00 93.50 201 ARG A C 1
ATOM 1696 O O . ARG A 1 201 ? -18.927 15.060 30.887 1.00 93.50 201 ARG A O 1
ATOM 1703 N N . LYS A 1 202 ? -20.153 15.287 29.009 1.00 94.81 202 LYS A N 1
ATOM 1704 C CA . LYS A 1 202 ? -21.380 15.743 29.682 1.00 94.81 202 LYS A CA 1
ATOM 1705 C C . LYS A 1 202 ? -22.020 14.605 30.469 1.00 94.81 202 LYS A C 1
ATOM 1707 O O . LYS A 1 202 ? -22.254 14.769 31.661 1.00 94.81 202 LYS A O 1
ATOM 1712 N N . ASP A 1 203 ? -22.180 13.442 29.843 1.00 92.06 203 ASP A N 1
ATOM 1713 C CA . ASP A 1 203 ? -22.774 12.263 30.478 1.00 92.06 203 ASP A CA 1
ATOM 1714 C C . ASP A 1 203 ? -21.978 11.853 31.728 1.00 92.06 203 ASP A C 1
ATOM 1716 O O . ASP A 1 203 ? -22.551 11.572 32.780 1.00 92.06 203 ASP A O 1
ATOM 1720 N N . TYR A 1 204 ? -20.642 11.915 31.661 1.00 94.69 204 TYR A N 1
ATOM 1721 C CA . TYR A 1 204 ? -19.771 11.689 32.815 1.00 94.69 204 TYR A CA 1
ATOM 1722 C C . TYR A 1 204 ? -19.960 12.739 33.921 1.00 94.69 204 TYR A C 1
ATOM 1724 O O . TYR A 1 204 ? -20.000 12.398 35.104 1.00 94.69 204 TYR A O 1
ATOM 1732 N N . GLN A 1 205 ? -20.085 14.022 33.566 1.00 92.88 205 GLN A N 1
ATOM 1733 C CA . GLN A 1 205 ? -20.339 15.086 34.542 1.00 92.88 205 GLN A CA 1
ATOM 1734 C C . GLN A 1 205 ? -21.689 14.908 35.241 1.00 92.88 205 GLN A C 1
ATOM 1736 O O . GLN A 1 205 ? -21.772 15.111 36.454 1.00 92.88 205 GLN A O 1
ATOM 1741 N N . ASP A 1 206 ? -22.722 14.500 34.512 1.00 93.81 206 ASP A N 1
ATOM 1742 C CA . ASP A 1 206 ? -24.057 14.288 35.068 1.00 93.81 206 ASP A CA 1
ATOM 1743 C C . ASP A 1 206 ? -24.125 13.005 35.906 1.00 93.81 206 ASP A C 1
ATOM 1745 O O . ASP A 1 206 ? -24.653 13.034 37.019 1.00 93.81 206 ASP A O 1
ATOM 1749 N N . ALA A 1 207 ? -23.477 11.919 35.472 1.00 93.44 207 ALA A N 1
ATOM 1750 C CA . ALA A 1 207 ? -23.288 10.722 36.293 1.00 93.44 207 ALA A CA 1
ATOM 1751 C C . ALA A 1 207 ? -22.522 11.037 37.591 1.00 93.44 207 ALA A C 1
ATOM 1753 O O . ALA A 1 207 ? -22.901 10.580 38.670 1.00 93.44 207 ALA A O 1
ATOM 1754 N N . SER A 1 208 ? -21.486 11.878 37.514 1.00 94.25 208 SER A N 1
ATOM 1755 C CA . SER A 1 208 ? -20.717 12.330 38.679 1.00 94.25 208 SER A CA 1
ATOM 1756 C C . SER A 1 208 ? -21.547 13.183 39.647 1.00 94.25 208 SER A C 1
ATOM 1758 O O . SER A 1 208 ? -21.397 13.053 40.864 1.00 94.25 208 SER A O 1
ATOM 1760 N N . LYS A 1 209 ? -22.435 14.055 39.148 1.00 95.00 209 LYS A N 1
ATOM 1761 C CA . LYS A 1 209 ? -23.386 14.800 39.995 1.00 95.00 209 LYS A CA 1
ATOM 1762 C C . LYS A 1 209 ? -24.373 13.854 40.672 1.00 95.00 209 LYS A C 1
ATOM 1764 O O . LYS A 1 209 ? -24.494 13.896 41.892 1.00 95.00 209 LYS A O 1
ATOM 1769 N N . LYS A 1 210 ? -24.979 12.943 39.907 1.00 95.00 210 LYS A N 1
ATOM 1770 C CA . LYS A 1 210 ? -25.926 11.948 40.424 1.00 95.00 210 LYS A CA 1
ATOM 1771 C C . LYS A 1 210 ? -25.304 11.085 41.523 1.00 95.00 210 LYS A C 1
ATOM 1773 O O . LYS A 1 210 ? -25.928 10.850 42.550 1.00 95.00 210 LYS A O 1
ATOM 1778 N N . TRP A 1 211 ? -24.050 10.668 41.349 1.00 95.00 211 TRP A N 1
ATOM 1779 C CA . TRP A 1 211 ? -23.328 9.896 42.361 1.00 95.00 211 TRP A CA 1
ATOM 1780 C C . TRP A 1 211 ? -23.056 10.699 43.642 1.00 95.00 211 TRP A C 1
ATOM 1782 O O . TRP A 1 211 ? -23.149 10.158 44.744 1.00 95.00 211 TRP A O 1
ATOM 1792 N N . ARG A 1 212 ? -22.754 12.002 43.523 1.00 91.31 212 ARG A N 1
ATOM 1793 C CA . ARG A 1 212 ? -22.619 12.899 44.684 1.00 91.31 212 ARG A CA 1
ATOM 1794 C C . ARG A 1 212 ? -23.940 13.055 45.435 1.00 91.31 212 ARG A C 1
ATOM 1796 O O . ARG A 1 212 ? -23.947 12.906 46.652 1.00 91.31 212 ARG A O 1
ATOM 1803 N N . GLU A 1 213 ? -25.038 13.277 44.720 1.00 93.12 213 GLU A N 1
ATOM 1804 C CA . GLU A 1 213 ? -26.380 13.384 45.307 1.00 93.12 213 GLU A CA 1
ATOM 1805 C C . GLU A 1 213 ? -26.803 12.083 46.003 1.00 93.12 213 GLU A C 1
ATOM 1807 O O . GLU A 1 213 ? -27.254 12.112 47.147 1.00 93.12 213 GLU A O 1
ATOM 1812 N N . GLU A 1 214 ? -26.590 10.927 45.368 1.00 92.75 214 GLU A N 1
ATOM 1813 C CA . GLU A 1 214 ? -26.891 9.621 45.965 1.00 92.75 214 GLU A CA 1
ATOM 1814 C C . GLU A 1 214 ? -26.054 9.374 47.229 1.00 92.75 214 GLU A C 1
ATOM 1816 O O . GLU A 1 214 ? -26.563 8.909 48.252 1.00 92.75 214 GLU A O 1
ATOM 1821 N N . ARG A 1 215 ? -24.764 9.727 47.198 1.00 93.25 215 ARG A N 1
ATOM 1822 C CA . ARG A 1 215 ? -23.888 9.637 48.371 1.00 93.25 215 ARG A CA 1
ATOM 1823 C C . ARG A 1 215 ? -24.376 10.531 49.511 1.00 93.25 215 ARG A C 1
ATOM 1825 O O . ARG A 1 215 ? -24.370 10.093 50.661 1.00 93.25 215 ARG A O 1
ATOM 1832 N N . GLU A 1 216 ? -24.805 11.755 49.219 1.00 93.25 216 GLU A N 1
ATOM 1833 C CA . GLU A 1 216 ? -25.380 12.656 50.222 1.00 93.25 216 GLU A CA 1
ATOM 1834 C C . GLU A 1 216 ? -26.689 12.116 50.802 1.00 93.25 216 GLU A C 1
ATOM 1836 O O . GLU A 1 216 ? -26.880 12.169 52.017 1.00 93.25 216 GLU A O 1
ATOM 1841 N N . GLN A 1 217 ? -27.561 11.535 49.976 1.00 92.88 217 GLN A N 1
ATOM 1842 C CA . GLN A 1 217 ? -28.787 10.883 50.443 1.00 92.88 217 GLN A CA 1
ATOM 1843 C C . GLN A 1 217 ? -28.483 9.708 51.377 1.00 92.88 217 GLN A C 1
ATOM 1845 O O . GLN A 1 217 ? -29.078 9.610 52.450 1.00 92.88 217 GLN A O 1
ATOM 1850 N N . ARG A 1 218 ? -27.506 8.859 51.028 1.00 92.88 218 ARG A N 1
ATOM 1851 C CA . ARG A 1 218 ? -27.052 7.766 51.904 1.00 92.88 218 ARG A CA 1
ATOM 1852 C C . ARG A 1 218 ? -26.529 8.291 53.240 1.00 92.88 218 ARG A C 1
ATOM 1854 O O . ARG A 1 218 ? -26.835 7.712 54.277 1.00 92.88 218 ARG A O 1
ATOM 1861 N N . LEU A 1 219 ? -25.780 9.396 53.232 1.00 92.62 219 LEU A N 1
ATOM 1862 C CA . LEU A 1 219 ? -25.298 10.035 54.460 1.00 92.62 219 LEU A CA 1
ATOM 1863 C C . LEU A 1 219 ? -26.438 10.622 55.305 1.00 92.62 219 LEU A C 1
ATOM 1865 O O . LEU A 1 219 ? -26.376 10.532 56.528 1.00 92.62 219 LEU A O 1
ATOM 1869 N N . ARG A 1 220 ? -27.478 11.198 54.687 1.00 93.00 220 ARG A N 1
ATOM 1870 C CA . ARG A 1 220 ? -28.670 11.690 55.404 1.00 93.00 220 ARG A CA 1
ATOM 1871 C C . ARG A 1 220 ? -29.434 10.547 56.069 1.00 93.00 220 ARG A C 1
ATOM 1873 O O . ARG A 1 220 ? -29.663 10.612 57.270 1.00 93.00 220 ARG A O 1
ATOM 1880 N N . LEU A 1 221 ? -29.712 9.474 55.329 1.00 93.06 221 LEU A N 1
ATOM 1881 C CA . LEU A 1 221 ? -30.362 8.274 55.868 1.00 93.06 221 LEU A CA 1
ATOM 1882 C C . LEU A 1 221 ? -29.548 7.639 57.001 1.00 93.06 221 LEU A C 1
ATOM 1884 O O . LEU A 1 221 ? -30.107 7.239 58.017 1.00 93.06 221 LEU A O 1
ATOM 1888 N N . ALA A 1 222 ? -28.220 7.576 56.861 1.00 92.12 222 ALA A N 1
ATOM 1889 C CA . ALA A 1 222 ? -27.349 7.060 57.914 1.00 92.12 222 ALA A CA 1
ATOM 1890 C C . ALA A 1 222 ? -27.412 7.916 59.192 1.00 92.12 222 ALA A C 1
ATOM 1892 O O . ALA A 1 222 ? -27.481 7.362 60.287 1.00 92.12 222 ALA A O 1
ATOM 1893 N N . LYS A 1 223 ? -27.441 9.252 59.062 1.00 92.88 223 LYS A N 1
ATOM 1894 C CA . LYS A 1 223 ? -27.607 10.169 60.202 1.00 92.88 223 LYS A CA 1
ATOM 1895 C C . LYS A 1 223 ? -28.969 10.011 60.876 1.00 92.88 223 LYS A C 1
ATOM 1897 O O . LYS A 1 223 ? -29.019 9.924 62.097 1.00 92.88 223 LYS A O 1
ATOM 1902 N N . GLU A 1 224 ? -30.050 9.912 60.104 1.00 92.62 224 GLU A N 1
ATOM 1903 C CA . GLU A 1 224 ? -31.397 9.668 60.640 1.00 92.62 224 GLU A CA 1
ATOM 1904 C C . GLU A 1 224 ? -31.466 8.344 61.413 1.00 92.62 224 GLU A C 1
ATOM 1906 O O . GLU A 1 224 ? -31.995 8.301 62.523 1.00 92.62 224 GLU A O 1
ATOM 1911 N N . GLN A 1 225 ? -30.864 7.275 60.879 1.00 89.62 225 GLN A N 1
ATOM 1912 C CA . GLN A 1 225 ? -30.775 5.988 61.573 1.00 89.62 225 GLN A CA 1
ATOM 1913 C C . GLN A 1 225 ? -29.948 6.069 62.861 1.00 89.62 225 GLN A C 1
ATOM 1915 O O . GLN A 1 225 ? -30.284 5.411 63.846 1.00 89.62 225 GLN A O 1
ATOM 1920 N N . GLU A 1 226 ? -28.864 6.849 62.880 1.00 91.50 226 GLU A N 1
ATOM 1921 C CA . GLU A 1 226 ? -28.066 7.063 64.090 1.00 91.50 226 GLU A CA 1
ATOM 1922 C C . GLU A 1 226 ? -28.852 7.852 65.146 1.00 91.50 226 GLU A C 1
ATOM 1924 O O . GLU A 1 226 ? -28.868 7.469 66.316 1.00 91.50 226 GLU A O 1
ATOM 1929 N N . GLU A 1 227 ? -29.561 8.909 64.749 1.00 91.44 227 GLU A N 1
ATOM 1930 C CA . GLU A 1 227 ? -30.437 9.670 65.643 1.00 91.44 227 GLU A CA 1
ATOM 1931 C C . GLU A 1 227 ? -31.579 8.813 66.197 1.00 91.44 227 GLU A C 1
ATOM 1933 O O . GLU A 1 227 ? -31.892 8.892 67.387 1.00 91.44 227 GLU A O 1
ATOM 1938 N N . GLU A 1 228 ? -32.181 7.954 65.373 1.00 91.62 228 GLU A N 1
ATOM 1939 C CA . GLU A 1 228 ? -33.213 7.020 65.816 1.00 91.62 228 GLU A CA 1
ATOM 1940 C C . GLU A 1 228 ? -32.651 5.995 66.811 1.00 91.62 228 GLU A C 1
ATOM 1942 O O . GLU A 1 228 ? -33.261 5.745 67.854 1.00 91.62 228 GLU A O 1
ATOM 1947 N N . LYS A 1 229 ? -31.454 5.449 66.552 1.00 91.00 229 LYS A N 1
ATOM 1948 C CA . LYS A 1 229 ? -30.749 4.581 67.508 1.00 91.00 229 LYS A CA 1
ATOM 1949 C C . LYS A 1 229 ? -30.479 5.308 68.824 1.00 91.00 229 LYS A C 1
ATOM 1951 O O . LYS A 1 229 ? -30.808 4.768 69.877 1.00 91.00 229 LYS A O 1
ATOM 1956 N N . ARG A 1 230 ? -29.986 6.552 68.782 1.00 89.88 230 ARG A N 1
ATOM 1957 C CA . ARG A 1 230 ? -29.770 7.382 69.981 1.00 89.88 230 ARG A CA 1
ATOM 1958 C C . ARG A 1 230 ? -31.064 7.621 70.761 1.00 89.88 230 ARG A C 1
ATOM 1960 O O . ARG A 1 230 ? -31.044 7.540 71.988 1.00 89.88 230 ARG A O 1
ATOM 1967 N N . LYS A 1 231 ? -32.192 7.867 70.083 1.00 91.75 231 LYS A N 1
ATOM 1968 C CA . LYS A 1 231 ? -33.515 7.992 70.726 1.00 91.75 231 LYS A CA 1
ATOM 1969 C C . LYS A 1 231 ? -33.936 6.689 71.403 1.00 91.75 231 LYS A C 1
ATOM 1971 O O . LYS A 1 231 ? -34.277 6.710 72.582 1.00 91.75 231 LYS A O 1
ATOM 1976 N N . ARG A 1 232 ? -33.832 5.549 70.709 1.00 88.69 232 ARG A N 1
ATOM 1977 C CA . ARG A 1 232 ? -34.147 4.223 71.274 1.00 88.69 232 ARG A CA 1
ATOM 1978 C C . ARG A 1 232 ? -33.266 3.887 72.478 1.00 88.69 232 ARG A C 1
ATOM 1980 O O . ARG A 1 232 ? -33.760 3.363 73.473 1.00 88.69 232 ARG A O 1
ATOM 1987 N N . GLU A 1 233 ? -31.977 4.210 72.422 1.00 90.69 233 GLU A N 1
ATOM 1988 C CA . GLU A 1 233 ? -31.055 4.035 73.547 1.00 90.69 233 GLU A CA 1
ATOM 1989 C C . GLU A 1 233 ? -31.394 4.951 74.728 1.00 90.69 233 GLU A C 1
ATOM 1991 O O . GLU A 1 233 ? -31.338 4.510 75.876 1.00 90.69 233 GLU A O 1
ATOM 1996 N N . ALA A 1 234 ? -31.765 6.209 74.475 1.00 88.69 234 ALA A N 1
ATOM 1997 C CA . ALA A 1 234 ? -32.201 7.139 75.514 1.00 88.69 234 ALA A CA 1
ATOM 1998 C C . ALA A 1 234 ? -33.505 6.669 76.184 1.00 88.69 234 ALA A C 1
ATOM 2000 O O . ALA A 1 234 ? -33.601 6.671 77.412 1.00 88.69 234 ALA A O 1
ATOM 2001 N N . GLU A 1 235 ? -34.474 6.187 75.402 1.00 89.62 235 GLU A N 1
ATOM 2002 C CA . GLU A 1 235 ? -35.704 5.575 75.913 1.00 89.62 235 GLU A CA 1
ATOM 2003 C C . GLU A 1 235 ? -35.416 4.305 76.723 1.00 89.62 235 GLU A C 1
ATOM 2005 O O . GLU A 1 235 ? -35.967 4.129 77.810 1.00 89.62 235 GLU A O 1
ATOM 2010 N N . ALA A 1 236 ? -34.520 3.435 76.246 1.00 89.38 236 ALA A N 1
ATOM 2011 C CA . ALA A 1 236 ? -34.112 2.236 76.973 1.00 89.38 236 ALA A CA 1
ATOM 2012 C C . ALA A 1 236 ? -33.436 2.586 78.309 1.00 89.38 236 ALA A C 1
ATOM 2014 O O . ALA A 1 236 ? -33.782 2.008 79.341 1.00 89.38 236 ALA A O 1
ATOM 2015 N N . LYS A 1 237 ? -32.530 3.574 78.318 1.00 90.31 237 LYS A N 1
ATOM 2016 C CA . LYS A 1 237 ? -31.901 4.101 79.541 1.00 90.31 237 LYS A CA 1
ATOM 2017 C C . LYS A 1 237 ? -32.941 4.685 80.501 1.00 90.31 237 LYS A C 1
ATOM 2019 O O . LYS A 1 237 ? -32.857 4.427 81.701 1.00 90.31 237 LYS A O 1
ATOM 2024 N N . SER A 1 238 ? -33.944 5.400 79.988 1.00 88.94 238 SER A N 1
ATOM 2025 C CA . SER A 1 238 ? -35.052 5.932 80.790 1.00 88.94 238 SER A CA 1
ATOM 2026 C C . SER A 1 238 ? -35.880 4.809 81.429 1.00 88.94 238 SER A C 1
ATOM 2028 O O . SER A 1 238 ? -36.040 4.792 82.647 1.00 88.94 238 SER A O 1
ATOM 2030 N N . ARG A 1 239 ? -36.268 3.779 80.660 1.00 88.19 239 ARG A N 1
ATOM 2031 C CA . ARG A 1 239 ? -36.980 2.591 81.176 1.00 88.19 239 ARG A CA 1
ATOM 2032 C C . ARG A 1 239 ? -36.181 1.831 82.236 1.00 88.19 239 ARG A C 1
ATOM 2034 O O . ARG A 1 239 ? -36.756 1.332 83.199 1.00 88.19 239 ARG A O 1
ATOM 2041 N N . ILE A 1 240 ? -34.862 1.711 82.068 1.00 88.31 240 ILE A N 1
ATOM 2042 C CA . ILE A 1 240 ? -33.986 1.069 83.061 1.00 88.31 240 ILE A CA 1
ATOM 2043 C C . ILE A 1 240 ? -33.933 1.906 84.346 1.00 88.31 240 ILE A C 1
ATOM 2045 O O . ILE A 1 240 ? -34.092 1.353 85.432 1.00 88.31 240 ILE A O 1
ATOM 2049 N N . SER A 1 241 ? -33.755 3.224 84.230 1.00 86.44 241 SER A N 1
ATOM 2050 C CA . SER A 1 241 ? -33.755 4.152 85.371 1.00 86.44 241 SER A CA 1
ATOM 2051 C C . SER A 1 241 ? -35.090 4.127 86.128 1.00 86.44 241 SER A C 1
ATOM 2053 O O . SER A 1 241 ? -35.122 4.074 87.357 1.00 86.44 241 SER A O 1
ATOM 2055 N N . GLU A 1 242 ? -36.204 4.070 85.400 1.00 88.50 242 GLU A N 1
ATOM 2056 C CA . GLU A 1 242 ? -37.548 3.974 85.964 1.00 88.50 242 GLU A CA 1
ATOM 2057 C C . GLU A 1 242 ? -37.777 2.645 86.696 1.00 88.50 242 GLU A C 1
ATOM 2059 O O . GLU A 1 242 ? -38.237 2.645 87.838 1.00 88.50 242 GLU A O 1
ATOM 2064 N N . LYS A 1 243 ? -37.352 1.514 86.116 1.00 90.25 243 LYS A N 1
ATOM 2065 C CA . LYS A 1 243 ? -37.364 0.212 86.808 1.00 90.25 243 LYS A CA 1
ATOM 2066 C C . LYS A 1 243 ? -36.510 0.224 88.074 1.00 90.25 243 LYS A C 1
ATOM 2068 O O . LYS A 1 243 ? -36.938 -0.294 89.101 1.00 90.25 243 LYS A O 1
ATOM 2073 N N . GLN A 1 244 ? -35.324 0.834 88.034 1.00 83.12 244 GLN A N 1
ATOM 2074 C CA . GLN A 1 244 ? -34.480 0.984 89.225 1.00 83.12 244 GLN A CA 1
ATOM 2075 C C . GLN A 1 244 ? -35.153 1.852 90.294 1.00 83.12 244 GLN A C 1
ATOM 2077 O O . GLN A 1 244 ? -35.024 1.570 91.485 1.00 83.12 244 GLN A O 1
ATOM 2082 N N . ARG A 1 245 ? -35.890 2.895 89.898 1.00 86.38 245 ARG A N 1
ATOM 2083 C CA . ARG A 1 245 ? -36.678 3.717 90.821 1.00 86.38 245 ARG A CA 1
ATOM 2084 C C . ARG A 1 245 ? -37.803 2.910 91.471 1.00 86.38 245 ARG A C 1
ATOM 2086 O O . ARG A 1 245 ? -37.917 2.949 92.691 1.00 86.38 245 ARG A O 1
ATOM 2093 N N . GLN A 1 246 ? -38.549 2.130 90.690 1.00 86.75 246 GLN A N 1
ATOM 2094 C CA . GLN A 1 246 ? -39.593 1.235 91.201 1.00 86.75 246 GLN A CA 1
ATOM 2095 C C . GLN A 1 246 ? -39.022 0.189 92.165 1.00 86.75 246 GLN A C 1
ATOM 2097 O O . GLN A 1 246 ? -39.562 0.006 93.248 1.00 86.75 246 GLN A O 1
ATOM 2102 N N . GLN A 1 247 ? -37.881 -0.428 91.837 1.00 84.12 247 GLN A N 1
ATOM 2103 C CA . GLN A 1 247 ? -37.191 -1.358 92.740 1.00 84.12 247 GLN A CA 1
ATOM 2104 C C . GLN A 1 247 ? -36.752 -0.684 94.045 1.00 84.12 247 GLN A C 1
ATOM 2106 O O . GLN A 1 247 ? -36.879 -1.269 95.115 1.00 84.12 247 GLN A O 1
ATOM 2111 N N . ARG A 1 248 ? -36.255 0.559 93.987 1.00 82.50 248 ARG A N 1
ATOM 2112 C CA . ARG A 1 248 ? -35.906 1.333 95.191 1.00 82.50 248 ARG A CA 1
ATOM 2113 C C . ARG A 1 248 ? -37.134 1.676 96.032 1.00 82.50 248 ARG A C 1
ATOM 2115 O O . ARG A 1 248 ? -37.023 1.724 97.251 1.00 82.50 248 ARG A O 1
ATOM 2122 N N . GLU A 1 249 ? -38.273 1.951 95.408 1.00 86.81 249 GLU A N 1
ATOM 2123 C CA . GLU A 1 249 ? -39.536 2.220 96.102 1.00 86.81 249 GLU A CA 1
ATOM 2124 C C . GLU A 1 249 ? -40.115 0.946 96.733 1.00 86.81 249 GLU A C 1
ATOM 2126 O O . GLU A 1 249 ? -40.466 0.974 97.909 1.00 86.81 249 GLU A O 1
ATOM 2131 N N . GLN A 1 250 ? -40.097 -0.185 96.022 1.00 84.62 250 GLN A N 1
ATOM 2132 C CA . GLN A 1 250 ? -40.456 -1.501 96.568 1.00 84.62 250 GLN A CA 1
ATOM 2133 C C . GLN A 1 250 ? -39.554 -1.883 97.744 1.00 84.62 250 GLN A C 1
ATOM 2135 O O . GLN A 1 250 ? -40.049 -2.190 98.821 1.00 84.62 250 GLN A O 1
ATOM 2140 N N . ALA A 1 251 ? -38.232 -1.749 97.599 1.00 84.06 251 ALA A N 1
ATOM 2141 C CA . ALA A 1 251 ? -37.290 -2.014 98.685 1.00 84.06 251 ALA A CA 1
ATOM 2142 C C . ALA A 1 251 ? -37.509 -1.089 99.897 1.00 84.06 251 ALA A C 1
ATOM 2144 O O . ALA A 1 251 ? -37.288 -1.497 101.036 1.00 84.06 251 ALA A O 1
ATOM 2145 N N . LYS A 1 252 ? -37.947 0.162 99.683 1.00 88.69 252 LYS A N 1
ATOM 2146 C CA . LYS A 1 252 ? -38.342 1.061 100.780 1.00 88.69 252 LYS A CA 1
ATOM 2147 C C . LYS A 1 252 ? -39.599 0.561 101.492 1.00 88.69 252 LYS A C 1
ATOM 2149 O O . LYS A 1 252 ? -39.601 0.560 102.718 1.00 88.69 252 LYS A O 1
ATOM 2154 N N . GLN A 1 253 ? -40.618 0.131 100.749 1.00 85.69 253 GLN A N 1
ATOM 2155 C CA . GLN A 1 253 ? -41.850 -0.432 101.313 1.00 85.69 253 GLN A CA 1
ATOM 2156 C C . GLN A 1 253 ? -41.562 -1.715 102.099 1.00 85.69 253 GLN A C 1
ATOM 2158 O O . GLN A 1 253 ? -41.927 -1.803 103.266 1.00 85.69 253 GLN A O 1
ATOM 2163 N N . GLU A 1 254 ? -40.805 -2.652 101.524 1.00 86.31 254 GLU A N 1
ATOM 2164 C CA . GLU A 1 254 ? -40.371 -3.880 102.203 1.00 86.31 254 GLU A CA 1
ATOM 2165 C C . GLU A 1 254 ? -39.554 -3.577 103.466 1.00 86.31 254 GLU A C 1
ATOM 2167 O O . GLU A 1 254 ? -39.728 -4.222 104.499 1.00 86.31 254 GLU A O 1
ATOM 2172 N N . LEU A 1 255 ? -38.674 -2.569 103.428 1.00 84.44 255 LEU A N 1
ATOM 2173 C CA . LEU A 1 255 ? -37.909 -2.143 104.600 1.00 84.44 255 LEU A CA 1
ATOM 2174 C C . LEU A 1 255 ? -38.810 -1.538 105.687 1.00 84.44 255 LEU A C 1
ATOM 2176 O O . LEU A 1 255 ? -38.559 -1.744 106.877 1.00 84.44 255 LEU A O 1
ATOM 2180 N N . GLU A 1 256 ? -39.836 -0.778 105.311 1.00 83.44 256 GLU A N 1
ATOM 2181 C CA . GLU A 1 256 ? -40.830 -0.236 106.240 1.00 83.44 256 GLU A CA 1
ATOM 2182 C C . GLU A 1 256 ? -41.708 -1.334 106.846 1.00 83.44 256 GLU A C 1
ATOM 2184 O O . GLU A 1 256 ? -41.893 -1.351 108.066 1.00 83.44 256 GLU A O 1
ATOM 2189 N N . GLU A 1 257 ? -42.163 -2.294 106.043 1.00 84.00 257 GLU A N 1
ATOM 2190 C CA . GLU A 1 257 ? -42.878 -3.485 106.502 1.00 84.00 257 GLU A CA 1
ATOM 2191 C C . GLU A 1 257 ? -42.013 -4.322 107.442 1.00 84.00 257 GLU A C 1
ATOM 2193 O O . GLU A 1 257 ? -42.454 -4.693 108.530 1.00 84.00 257 GLU A O 1
ATOM 2198 N N . TRP A 1 258 ? -40.747 -4.551 107.088 1.00 86.81 258 TRP A N 1
ATOM 2199 C CA . TRP A 1 258 ? -39.791 -5.247 107.941 1.00 86.81 258 TRP A CA 1
ATOM 2200 C C . TRP A 1 258 ? -39.560 -4.501 109.257 1.00 86.81 258 TRP A C 1
ATOM 2202 O O . TRP A 1 258 ? -39.535 -5.116 110.323 1.00 86.81 258 TRP A O 1
ATOM 2212 N N . ARG A 1 259 ? -39.450 -3.165 109.229 1.00 79.88 259 ARG A N 1
ATOM 2213 C CA . ARG A 1 259 ? -39.386 -2.339 110.448 1.00 79.88 259 ARG A CA 1
ATOM 2214 C C . ARG A 1 259 ? -40.661 -2.468 111.279 1.00 79.88 259 ARG A C 1
ATOM 2216 O O . ARG A 1 259 ? -40.564 -2.524 112.503 1.00 79.88 259 ARG A O 1
ATOM 2223 N N . HIS A 1 260 ? -41.832 -2.541 110.652 1.00 78.75 260 HIS A N 1
ATOM 2224 C CA . HIS A 1 260 ? -43.105 -2.772 111.334 1.00 78.75 260 HIS A CA 1
ATOM 2225 C C . HIS A 1 260 ? -43.166 -4.159 111.985 1.00 78.75 260 HIS A C 1
ATOM 2227 O O . HIS A 1 260 ? -43.477 -4.258 113.173 1.00 78.75 260 HIS A O 1
ATOM 2233 N N . GLN A 1 261 ? -42.792 -5.213 111.257 1.00 79.31 261 GLN A N 1
ATOM 2234 C CA . GLN A 1 261 ? -42.719 -6.584 111.768 1.00 79.31 261 GLN A CA 1
ATOM 2235 C C . GLN A 1 261 ? -41.684 -6.719 112.887 1.00 79.31 261 GLN A C 1
ATOM 2237 O O . GLN A 1 261 ? -41.939 -7.390 113.884 1.00 79.31 261 GLN A O 1
ATOM 2242 N N . ARG A 1 262 ? -40.533 -6.048 112.770 1.00 81.31 262 ARG A N 1
ATOM 2243 C CA . ARG A 1 262 ? -39.510 -6.008 113.818 1.00 81.31 262 ARG A CA 1
ATOM 2244 C C . ARG A 1 262 ? -39.992 -5.256 115.053 1.00 81.31 262 ARG A C 1
ATOM 2246 O O . ARG A 1 262 ? -39.784 -5.752 116.149 1.00 81.31 262 ARG A O 1
ATOM 2253 N N . ARG A 1 263 ? -40.679 -4.118 114.908 1.00 76.69 263 ARG A N 1
ATOM 2254 C CA . ARG A 1 263 ? -41.312 -3.410 116.038 1.00 76.69 263 ARG A CA 1
ATOM 2255 C C . ARG A 1 263 ? -42.405 -4.252 116.700 1.00 76.69 263 ARG A C 1
ATOM 2257 O O . ARG A 1 263 ? -42.553 -4.188 117.914 1.00 76.69 263 ARG A O 1
ATOM 2264 N N . ALA A 1 264 ? -43.155 -5.041 115.931 1.00 69.69 264 ALA A N 1
ATOM 2265 C CA . ALA A 1 264 ? -44.133 -5.987 116.465 1.00 69.69 264 ALA A CA 1
ATOM 2266 C C . ALA A 1 264 ? -43.452 -7.146 117.213 1.00 69.69 264 ALA A C 1
ATOM 2268 O O . ALA A 1 264 ? -43.838 -7.449 118.337 1.00 69.69 264 ALA A O 1
ATOM 2269 N N . LYS A 1 265 ? -42.383 -7.729 116.653 1.00 70.06 265 LYS A N 1
ATOM 2270 C CA . LYS A 1 265 ? -41.559 -8.737 117.337 1.00 70.06 265 LYS A CA 1
ATOM 2271 C C . LYS A 1 265 ? -40.879 -8.188 118.584 1.00 70.06 265 LYS A C 1
ATOM 2273 O O . LYS A 1 265 ? -40.915 -8.852 119.599 1.00 70.06 265 LYS A O 1
ATOM 2278 N N . GLU A 1 266 ? -40.344 -6.971 118.567 1.00 66.75 266 GLU A N 1
ATOM 2279 C CA . GLU A 1 266 ? -39.761 -6.330 119.755 1.00 66.75 266 GLU A CA 1
ATOM 2280 C C . GLU A 1 266 ? -40.811 -6.028 120.837 1.00 66.75 266 GLU A C 1
ATOM 2282 O O . GLU A 1 266 ? -40.449 -5.946 122.008 1.00 66.75 266 GLU A O 1
ATOM 2287 N N . ARG A 1 267 ? -42.102 -5.901 120.492 1.00 59.19 267 ARG A N 1
ATOM 2288 C CA . ARG A 1 267 ? -43.197 -5.876 121.481 1.00 59.19 267 ARG A CA 1
ATOM 2289 C C . ARG A 1 267 ? -43.425 -7.263 122.094 1.00 59.19 267 ARG A C 1
ATOM 2291 O O . ARG A 1 267 ? -43.480 -7.359 123.312 1.00 59.19 267 ARG A O 1
ATOM 2298 N N . VAL A 1 268 ? -43.433 -8.321 121.282 1.00 58.47 268 VAL A N 1
ATOM 2299 C CA . VAL A 1 268 ? -43.536 -9.721 121.749 1.00 58.47 268 VAL A CA 1
ATOM 2300 C C . VAL A 1 268 ? -42.304 -10.147 122.565 1.00 58.47 268 VAL A C 1
ATOM 2302 O O . VAL A 1 268 ? -42.431 -10.794 123.597 1.00 58.47 268 VAL A O 1
ATOM 2305 N N . ASP A 1 269 ? -41.104 -9.731 122.163 1.00 53.34 269 ASP A N 1
ATOM 2306 C CA . ASP A 1 269 ? -39.848 -10.012 122.861 1.00 53.34 269 ASP A CA 1
ATOM 2307 C C . ASP A 1 269 ? -39.688 -9.148 124.119 1.00 53.34 269 ASP A C 1
ATOM 2309 O O . ASP A 1 269 ? -39.029 -9.587 125.057 1.00 53.34 269 ASP A O 1
ATOM 2313 N N . LYS A 1 270 ? -40.293 -7.950 124.195 1.00 52.53 270 LYS A N 1
ATOM 2314 C CA . LYS A 1 270 ? -40.414 -7.195 125.458 1.00 52.53 270 LYS A CA 1
ATOM 2315 C C . LYS A 1 270 ? -41.387 -7.865 126.429 1.00 52.53 270 LYS A C 1
ATOM 2317 O O . LYS A 1 270 ? -41.099 -7.880 127.619 1.00 52.53 270 LYS A O 1
ATOM 2322 N N . GLU A 1 271 ? -42.450 -8.495 125.935 1.00 48.12 271 GLU A N 1
ATOM 2323 C CA . GLU A 1 271 ? -43.337 -9.343 126.749 1.00 48.12 271 GLU A CA 1
ATOM 2324 C C . GLU A 1 271 ? -42.675 -10.687 127.133 1.00 48.12 271 GLU A C 1
ATOM 2326 O O . GLU A 1 271 ? -42.970 -11.252 128.187 1.00 48.12 271 GLU A O 1
ATOM 2331 N N . GLY A 1 272 ? -41.720 -11.179 126.333 1.00 45.81 272 GLY A N 1
ATOM 2332 C CA . GLY A 1 272 ? -40.934 -12.387 126.617 1.00 45.81 272 GLY A CA 1
ATOM 2333 C C . GLY A 1 272 ? -39.706 -12.174 127.518 1.00 45.81 272 GLY A C 1
ATOM 2334 O O . GLY A 1 272 ? -39.336 -13.074 128.273 1.00 45.81 272 GLY A O 1
ATOM 2335 N N . LYS A 1 273 ? -39.069 -10.993 127.485 1.00 39.53 273 LYS A N 1
ATOM 2336 C CA . LYS A 1 273 ? -37.826 -10.694 128.229 1.00 39.53 273 LYS A CA 1
ATOM 2337 C C . LYS A 1 273 ? -38.020 -10.150 129.643 1.00 39.53 273 LYS A C 1
ATOM 2339 O O . LYS A 1 273 ? -37.042 -10.108 130.381 1.00 39.53 273 LYS A O 1
ATOM 2344 N N . GLU A 1 274 ? -39.247 -9.875 130.082 1.00 38.84 274 GLU A N 1
ATOM 2345 C CA . GLU A 1 274 ? -39.543 -9.651 131.510 1.00 38.84 274 GLU A CA 1
ATOM 2346 C C . GLU A 1 274 ? -39.560 -10.953 132.348 1.00 38.84 274 GLU A C 1
ATOM 2348 O O . GLU A 1 274 ? -39.713 -10.902 133.567 1.00 38.84 274 GLU A O 1
ATOM 2353 N N . LYS A 1 275 ? -39.354 -12.136 131.736 1.00 37.47 275 LYS A N 1
ATOM 2354 C CA . LYS A 1 275 ? -39.401 -13.443 132.431 1.00 37.47 275 LYS A CA 1
ATOM 2355 C C . LYS A 1 275 ? -38.121 -14.281 132.426 1.00 37.47 275 LYS A C 1
ATOM 2357 O O . LYS A 1 275 ? -38.131 -15.369 132.999 1.00 37.47 275 LYS A O 1
ATOM 2362 N N . SER A 1 276 ? -37.005 -13.830 131.855 1.00 38.38 276 SER A N 1
ATOM 2363 C CA . SER A 1 276 ? -35.801 -14.682 131.822 1.00 38.38 276 SER A CA 1
ATOM 2364 C C . SER A 1 276 ? -34.473 -13.931 131.903 1.00 38.38 276 SER A C 1
ATOM 2366 O O . SER A 1 276 ? -33.507 -14.290 131.232 1.00 38.38 276 SER A O 1
ATOM 2368 N N . GLU A 1 277 ? -34.400 -12.920 132.768 1.00 32.50 277 GLU A N 1
ATOM 2369 C CA . GLU A 1 277 ? -33.150 -12.263 133.160 1.00 32.50 277 GLU A CA 1
ATOM 2370 C C . GLU A 1 277 ? -32.659 -12.815 134.514 1.00 32.50 277 GLU A C 1
ATOM 2372 O O . GLU A 1 277 ? -32.661 -12.137 135.538 1.00 32.50 277 GLU A O 1
ATOM 2377 N N . LYS A 1 278 ? -32.294 -14.110 134.559 1.00 34.56 278 LYS A N 1
ATOM 2378 C CA . LYS A 1 278 ? -31.612 -14.708 135.726 1.00 34.56 278 LYS A CA 1
ATOM 2379 C C . LYS A 1 278 ? -30.915 -16.047 135.429 1.00 34.56 278 LYS A C 1
ATOM 2381 O O . LYS A 1 278 ? -31.295 -17.062 135.991 1.00 34.56 278 LYS A O 1
ATOM 2386 N N . ALA A 1 279 ? -29.869 -16.068 134.593 1.00 32.06 279 ALA A N 1
ATOM 2387 C CA . ALA A 1 279 ? -28.753 -17.023 134.743 1.00 32.06 279 ALA A CA 1
ATOM 2388 C C . ALA A 1 279 ? -27.611 -16.807 133.730 1.00 32.06 279 ALA A C 1
ATOM 2390 O O . ALA A 1 279 ? -27.784 -17.038 132.543 1.00 32.06 279 ALA A O 1
ATOM 2391 N N . ARG A 1 280 ? -26.423 -16.514 134.287 1.00 33.53 280 ARG A N 1
ATOM 2392 C CA . ARG A 1 280 ? -25.065 -16.941 133.864 1.00 33.53 280 ARG A CA 1
ATOM 2393 C C . ARG A 1 280 ? -24.574 -16.500 132.477 1.00 33.53 280 ARG A C 1
ATOM 2395 O O . ARG A 1 280 ? -25.077 -16.936 131.459 1.00 33.53 280 ARG A O 1
ATOM 2402 N N . SER A 1 281 ? -23.612 -15.588 132.343 1.00 31.27 281 SER A N 1
ATOM 2403 C CA . SER A 1 281 ? -22.243 -15.491 132.896 1.00 31.27 281 SER A CA 1
ATOM 2404 C C . SER A 1 281 ? -21.202 -16.447 132.278 1.00 31.27 281 SER A C 1
ATOM 2406 O O . SER A 1 281 ? -21.310 -17.663 132.394 1.00 31.27 281 SER A O 1
ATOM 2408 N N . LYS A 1 282 ? -20.136 -15.801 131.758 1.00 35.50 282 LYS A N 1
ATOM 2409 C CA . LYS A 1 282 ? -18.746 -16.251 131.509 1.00 35.50 282 LYS A CA 1
ATOM 2410 C C . LYS A 1 282 ? -18.441 -16.996 130.190 1.00 35.50 282 LYS A C 1
ATOM 2412 O O . LYS A 1 282 ? -18.789 -18.158 130.065 1.00 35.50 282 LYS A O 1
ATOM 2417 N N . LEU A 1 283 ? -17.654 -16.383 129.284 1.00 34.03 283 LEU A N 1
ATOM 2418 C CA . LEU A 1 283 ? -16.183 -16.561 129.181 1.00 34.03 283 LEU A CA 1
ATOM 2419 C C . LEU A 1 283 ? -15.525 -15.704 128.053 1.00 34.03 283 LEU A C 1
ATOM 2421 O O . LEU A 1 283 ? -16.029 -15.644 126.943 1.00 34.03 283 LEU A O 1
ATOM 2425 N N . SER A 1 284 ? -14.401 -15.062 128.417 1.00 31.23 284 SER A N 1
ATOM 2426 C CA . SER A 1 284 ? -13.162 -14.626 127.699 1.00 31.23 284 SER A CA 1
ATOM 2427 C C . SER A 1 284 ? -13.135 -14.252 126.188 1.00 31.23 284 SER A C 1
ATOM 2429 O O . SER A 1 284 ? -13.595 -15.045 125.383 1.00 31.23 284 SER A O 1
ATOM 2431 N N . ARG A 1 285 ? -12.618 -13.087 125.717 1.00 34.72 285 ARG A N 1
ATOM 2432 C CA . ARG A 1 285 ? -11.227 -12.488 125.652 1.00 34.72 285 ARG A CA 1
ATOM 2433 C C . ARG A 1 285 ? -10.479 -12.797 124.298 1.00 34.72 285 ARG A C 1
ATOM 2435 O O . ARG A 1 285 ? -10.926 -13.697 123.610 1.00 34.72 285 ARG A O 1
ATOM 2442 N N . PRO A 1 286 ? -9.386 -12.099 123.879 1.00 48.22 286 PRO A N 1
ATOM 2443 C CA . PRO A 1 286 ? -9.374 -10.885 123.019 1.00 48.22 286 PRO A CA 1
ATOM 2444 C C . PRO A 1 286 ? -8.449 -10.919 121.749 1.00 48.22 286 PRO A C 1
ATOM 2446 O O . PRO A 1 286 ? -7.475 -11.654 121.774 1.00 48.22 286 PRO A O 1
ATOM 2449 N N . LEU A 1 287 ? -8.694 -10.005 120.769 1.00 47.16 287 LEU A N 1
ATOM 2450 C CA . LEU A 1 287 ? -7.789 -9.281 119.795 1.00 47.16 287 LEU A CA 1
ATOM 2451 C C . LEU A 1 287 ? -6.752 -10.094 118.942 1.00 47.16 287 LEU A C 1
ATOM 2453 O O . LEU A 1 287 ? -6.458 -11.211 119.334 1.00 47.16 287 LEU A O 1
ATOM 2457 N N . PRO A 1 288 ? -6.134 -9.610 117.818 1.00 47.47 288 PRO A N 1
ATOM 2458 C CA . PRO A 1 288 ? -5.834 -8.224 117.399 1.00 47.47 288 PRO A CA 1
ATOM 2459 C C . PRO A 1 288 ? -5.906 -7.944 115.856 1.00 47.47 288 PRO A C 1
ATOM 2461 O O . PRO A 1 288 ? -6.627 -8.600 115.117 1.00 47.47 288 PRO A O 1
ATOM 2464 N N . LYS A 1 289 ? -5.196 -6.886 115.423 1.00 47.50 289 LYS A N 1
ATOM 2465 C CA . LYS A 1 289 ? -5.096 -6.199 114.113 1.00 47.50 289 LYS A CA 1
ATOM 2466 C C . LYS A 1 289 ? -4.273 -6.946 113.036 1.00 47.50 289 LYS A C 1
ATOM 2468 O O . LYS A 1 289 ? -3.475 -7.791 113.404 1.00 47.50 289 LYS A O 1
ATOM 2473 N N . GLU A 1 290 ? -4.383 -6.462 111.783 1.00 33.53 290 GLU A N 1
ATOM 2474 C CA . GLU A 1 290 ? -3.371 -6.285 110.689 1.00 33.53 290 GLU A CA 1
ATOM 2475 C C . GLU A 1 290 ? -3.976 -6.643 109.308 1.00 33.53 290 GLU A C 1
ATOM 2477 O O . GLU A 1 290 ? -4.710 -7.612 109.192 1.00 33.53 290 GLU A O 1
ATOM 2482 N N . LYS A 1 291 ? -4.038 -5.731 108.323 1.00 40.91 291 LYS A N 1
ATOM 2483 C CA . LYS A 1 291 ? -3.034 -5.292 107.321 1.00 40.91 291 LYS A CA 1
ATOM 2484 C C . LYS A 1 291 ? -2.601 -6.353 106.282 1.00 40.91 291 LYS A C 1
ATOM 2486 O O . LYS A 1 291 ? -2.000 -7.353 106.628 1.00 40.91 291 LYS A O 1
ATOM 2491 N N . GLU A 1 292 ? -2.769 -5.938 105.018 1.00 38.28 292 GLU A N 1
ATOM 2492 C CA . GLU A 1 292 ? -1.967 -6.221 103.808 1.00 38.28 292 GLU A CA 1
ATOM 2493 C C . GLU A 1 292 ? -2.081 -7.552 103.022 1.00 38.28 292 GLU A C 1
ATOM 2495 O O . GLU A 1 292 ? -1.980 -8.641 103.567 1.00 38.28 292 GLU A O 1
ATOM 2500 N N . LYS A 1 293 ? -2.083 -7.352 101.685 1.00 36.31 293 LYS A N 1
ATOM 2501 C CA . LYS A 1 293 ? -1.429 -8.108 100.588 1.00 36.31 293 LYS A CA 1
ATOM 2502 C C . LYS A 1 293 ? -2.153 -9.252 99.852 1.00 36.31 293 LYS A C 1
ATOM 2504 O O . LYS A 1 293 ? -2.775 -10.129 100.433 1.00 36.31 293 LYS A O 1
ATOM 2509 N N . GLU A 1 294 ? -1.986 -9.190 98.522 1.00 42.50 294 GLU A N 1
ATOM 2510 C CA . GLU A 1 294 ? -2.169 -10.244 97.505 1.00 42.50 294 GLU A CA 1
ATOM 2511 C C . GLU A 1 294 ? -1.373 -11.528 97.846 1.00 42.50 294 GLU A C 1
ATOM 2513 O O . GLU A 1 294 ? -0.507 -11.472 98.726 1.00 42.50 294 GLU A O 1
ATOM 2518 N N . PRO A 1 295 ? -1.590 -12.676 97.160 1.00 52.59 295 PRO A N 1
ATOM 2519 C CA . PRO A 1 295 ? -0.789 -12.937 95.952 1.00 52.59 295 PRO A CA 1
ATOM 2520 C C . PRO A 1 295 ? -1.421 -13.852 94.874 1.00 52.59 295 PRO A C 1
ATOM 2522 O O . PRO A 1 295 ? -2.500 -14.428 95.002 1.00 52.59 295 PRO A O 1
ATOM 2525 N N . GLU A 1 296 ? -0.639 -13.956 93.802 1.00 33.53 296 GLU A N 1
ATOM 2526 C CA . GLU A 1 296 ? -0.610 -14.887 92.678 1.00 33.53 296 GLU A CA 1
ATOM 2527 C C . GLU A 1 296 ? -0.868 -16.382 92.986 1.00 33.53 296 GLU A C 1
ATOM 2529 O O . GLU A 1 296 ? -0.420 -16.922 93.990 1.00 33.53 296 GLU A O 1
ATOM 2534 N N . GLY A 1 297 ? -1.429 -17.075 91.985 1.00 34.44 297 GLY A N 1
ATOM 2535 C CA . GLY A 1 297 ? -0.759 -18.219 91.348 1.00 34.44 297 GLY A CA 1
ATOM 2536 C C . GLY A 1 297 ? -0.909 -19.629 91.944 1.00 34.44 297 GLY A C 1
ATOM 2537 O O . GLY A 1 297 ? -0.396 -19.927 93.013 1.00 34.44 297 GLY A O 1
ATOM 2538 N N . SER A 1 298 ? -1.472 -20.539 91.134 1.00 34.12 298 SER A N 1
ATOM 2539 C CA . SER A 1 298 ? -1.001 -21.910 90.788 1.00 34.12 298 SER A CA 1
ATOM 2540 C C . SER A 1 298 ? -2.198 -22.842 90.504 1.00 34.12 298 SER A C 1
ATOM 2542 O O . SER A 1 298 ? -3.216 -22.765 91.179 1.00 34.12 298 SER A O 1
ATOM 2544 N N . LYS A 1 299 ? -2.250 -23.461 89.308 1.00 36.25 299 LYS A N 1
ATOM 2545 C CA . LYS A 1 299 ? -1.989 -24.901 89.024 1.00 36.25 299 LYS A CA 1
ATOM 2546 C C . LYS A 1 299 ? -2.822 -25.813 89.937 1.00 36.25 299 LYS A C 1
ATOM 2548 O O . LYS A 1 299 ? -2.793 -25.661 91.140 1.00 36.25 299 LYS A O 1
ATOM 2553 N N . GLU A 1 300 ? -3.582 -26.795 89.481 1.00 33.97 300 GLU A N 1
ATOM 2554 C CA . GLU A 1 300 ? -3.258 -27.935 88.618 1.00 33.97 300 GLU A CA 1
ATOM 2555 C C . GLU A 1 300 ? -4.564 -28.769 88.649 1.00 33.97 300 GLU A C 1
ATOM 2557 O O . GLU A 1 300 ? -5.213 -28.848 89.688 1.00 33.97 300 GLU A O 1
ATOM 2562 N N . SER A 1 301 ? -5.071 -29.391 87.590 1.00 35.28 301 SER A N 1
ATOM 2563 C CA . SER A 1 301 ? -4.659 -30.734 87.178 1.00 35.28 301 SER A CA 1
ATOM 2564 C C . SER A 1 301 ? -5.776 -31.354 86.318 1.00 35.28 301 SER A C 1
ATOM 2566 O O . SER A 1 301 ? -6.940 -31.086 86.584 1.00 35.28 301 SER A O 1
ATOM 2568 N N . LYS A 1 302 ? -5.355 -32.180 85.340 1.00 35.91 302 LYS A N 1
ATOM 2569 C CA . LYS A 1 302 ? -5.921 -33.480 84.897 1.00 35.91 302 LYS A CA 1
ATOM 2570 C C . LYS A 1 302 ? -7.411 -33.493 84.472 1.00 35.91 302 LYS A C 1
ATOM 2572 O O . LYS A 1 302 ? -8.271 -32.956 85.134 1.00 35.91 302 LYS A O 1
ATOM 2577 N N . GLU A 1 303 ? -7.821 -34.141 83.384 1.00 34.47 303 GLU A N 1
ATOM 2578 C CA . GLU A 1 303 ? -7.579 -35.547 83.063 1.00 34.47 303 GLU A CA 1
ATOM 2579 C C . GLU A 1 303 ? -8.311 -35.900 81.742 1.00 34.47 303 GLU A C 1
ATOM 2581 O O . GLU A 1 303 ? -9.440 -35.452 81.592 1.00 34.47 303 GLU A O 1
ATOM 2586 N N . ARG A 1 304 ? -7.684 -36.727 80.872 1.00 34.91 304 ARG A N 1
ATOM 2587 C CA . ARG A 1 304 ? -8.273 -37.817 80.034 1.00 34.91 304 ARG A CA 1
ATOM 2588 C C . ARG A 1 304 ? -9.407 -37.475 79.018 1.00 34.91 304 ARG A C 1
ATOM 2590 O O . ARG A 1 304 ? -10.217 -36.600 79.243 1.00 34.91 304 ARG A O 1
ATOM 2597 N N . ASP A 1 305 ? -9.579 -38.087 77.842 1.00 33.78 305 ASP A N 1
ATOM 2598 C CA . ASP A 1 305 ? -9.192 -39.394 77.306 1.00 33.78 305 ASP A CA 1
ATOM 2599 C C . ASP A 1 305 ? -9.409 -39.455 75.763 1.00 33.78 305 ASP A C 1
ATOM 2601 O O . ASP A 1 305 ? -10.256 -38.757 75.207 1.00 33.78 305 ASP A O 1
ATOM 2605 N N . THR A 1 306 ? -8.701 -40.399 75.126 1.00 38.12 306 THR A N 1
ATOM 2606 C CA . THR A 1 306 ? -9.069 -41.220 73.938 1.00 38.12 306 THR A CA 1
ATOM 2607 C C . THR A 1 306 ? -9.076 -40.677 72.485 1.00 38.12 306 THR A C 1
ATOM 2609 O O . THR A 1 306 ? -9.972 -39.976 72.030 1.00 38.12 306 THR A O 1
ATOM 2612 N N . GLU A 1 307 ? -8.069 -41.169 71.744 1.00 40.16 307 GLU A N 1
ATOM 2613 C CA . GLU A 1 307 ? -8.020 -41.696 70.352 1.00 40.16 307 GLU A CA 1
ATOM 2614 C C . GLU A 1 307 ? -9.329 -42.331 69.781 1.00 40.16 307 GLU A C 1
ATOM 2616 O O . GLU A 1 307 ? -10.182 -42.682 70.596 1.00 40.16 307 GLU A O 1
ATOM 2621 N N . PRO A 1 308 ? -9.497 -42.614 68.446 1.00 54.62 308 PRO A N 1
ATOM 2622 C CA . PRO A 1 308 ? -8.477 -43.250 67.580 1.00 54.62 308 PRO A CA 1
ATOM 2623 C C . PRO A 1 308 ? -8.423 -42.949 66.048 1.00 54.62 308 PRO A C 1
ATOM 2625 O O . PRO A 1 308 ? -9.400 -42.629 65.387 1.00 54.62 308 PRO A O 1
ATOM 2628 N N . LYS A 1 309 ? -7.216 -43.201 65.509 1.00 42.62 309 LYS A N 1
ATOM 2629 C CA . LYS A 1 309 ? -6.801 -43.937 64.282 1.00 42.62 309 LYS A CA 1
ATOM 2630 C C . LYS A 1 309 ? -7.408 -43.679 62.876 1.00 42.62 309 LYS A C 1
ATOM 2632 O O . LYS A 1 309 ? -8.582 -43.890 62.617 1.00 42.62 309 LYS A O 1
ATOM 2637 N N . ASN A 1 310 ? -6.442 -43.627 61.940 1.00 37.53 310 ASN A N 1
ATOM 2638 C CA . ASN A 1 310 ? -6.388 -44.250 60.599 1.00 37.53 310 ASN A CA 1
ATOM 2639 C C . ASN A 1 310 ? -6.970 -43.487 59.389 1.00 37.53 310 ASN A C 1
ATOM 2641 O O . ASN A 1 310 ? -8.174 -43.332 59.264 1.00 37.53 310 ASN A O 1
ATOM 2645 N N . ILE A 1 311 ? -6.106 -43.155 58.417 1.00 38.06 311 ILE A N 1
ATOM 2646 C CA . ILE A 1 311 ? -6.023 -43.815 57.095 1.00 38.06 311 ILE A CA 1
ATOM 2647 C C . ILE A 1 311 ? -4.724 -43.367 56.402 1.00 38.06 311 ILE A C 1
ATOM 2649 O O . ILE A 1 311 ? -4.437 -42.182 56.244 1.00 38.06 311 ILE A O 1
ATOM 2653 N N . LYS A 1 312 ? -3.925 -44.358 55.997 1.00 42.06 312 LYS A N 1
ATOM 2654 C CA . LYS A 1 312 ? -2.780 -44.227 55.092 1.00 42.06 312 LYS A CA 1
ATOM 2655 C C . LYS A 1 312 ? -3.281 -44.091 53.653 1.00 42.06 312 LYS A C 1
ATOM 2657 O O . LYS A 1 312 ? -4.091 -44.899 53.215 1.00 42.06 312 LYS A O 1
ATOM 2662 N N . GLY A 1 313 ? -2.692 -43.174 52.896 1.00 34.47 313 GLY A N 1
ATOM 2663 C CA . GLY A 1 313 ? -2.770 -43.140 51.437 1.00 34.47 313 GLY A CA 1
ATOM 2664 C C . GLY A 1 313 ? -1.490 -42.533 50.886 1.00 34.47 313 GLY A C 1
ATOM 2665 O O . GLY A 1 313 ? -1.334 -41.319 50.872 1.00 34.47 313 GLY A O 1
ATOM 2666 N N . GLY A 1 314 ? -0.535 -43.385 50.515 1.00 37.94 314 GLY A N 1
ATOM 2667 C CA . GLY A 1 314 ? 0.704 -42.963 49.875 1.00 37.94 314 GLY A CA 1
ATOM 2668 C C . GLY A 1 314 ? 0.507 -42.730 48.380 1.00 37.94 314 GLY A C 1
ATOM 2669 O O . GLY A 1 314 ? -0.173 -43.508 47.716 1.00 37.94 314 GLY A O 1
ATOM 2670 N N . PHE A 1 315 ? 1.183 -41.718 47.841 1.00 33.31 315 PHE A N 1
ATOM 2671 C CA . PHE A 1 315 ? 1.548 -41.691 46.430 1.00 33.31 315 PHE A CA 1
ATOM 2672 C C . PHE A 1 315 ? 2.995 -41.214 46.298 1.00 33.31 315 PHE A C 1
ATOM 2674 O O . PHE A 1 315 ? 3.403 -40.221 46.901 1.00 33.31 315 PHE A O 1
ATOM 2681 N N . LYS A 1 316 ? 3.789 -42.013 45.585 1.00 41.69 316 LYS A N 1
ATOM 2682 C CA . LYS A 1 316 ? 5.236 -41.876 45.431 1.00 41.69 316 LYS A CA 1
ATOM 2683 C C . LYS A 1 316 ? 5.583 -40.881 44.318 1.00 41.69 316 LYS A C 1
ATOM 2685 O O . LYS A 1 316 ? 4.959 -40.884 43.268 1.00 41.69 316 LYS A O 1
ATOM 2690 N N . GLU A 1 317 ? 6.645 -40.124 44.590 1.00 38.81 317 GLU A N 1
ATOM 2691 C CA . GLU A 1 317 ? 7.745 -39.731 43.696 1.00 38.81 317 GLU A CA 1
ATOM 2692 C C . GLU A 1 317 ? 7.448 -39.091 42.326 1.00 38.81 317 GLU A C 1
ATOM 2694 O O . GLU A 1 317 ? 7.002 -39.743 41.389 1.00 38.81 317 GLU A O 1
ATOM 2699 N N . LYS A 1 318 ? 7.986 -37.876 42.139 1.00 37.97 318 LYS A N 1
ATOM 2700 C CA . LYS A 1 318 ? 9.120 -37.661 41.218 1.00 37.97 318 LYS A CA 1
ATOM 2701 C C . LYS A 1 318 ? 9.910 -36.402 41.594 1.00 37.97 318 LYS A C 1
ATOM 2703 O O . LYS A 1 318 ? 9.376 -35.303 41.677 1.00 37.97 318 LYS A O 1
ATOM 2708 N N . LYS A 1 319 ? 11.206 -36.609 41.839 1.00 44.44 319 LYS A N 1
ATOM 2709 C CA . LYS A 1 319 ? 12.245 -35.588 42.020 1.00 44.44 319 LYS A CA 1
ATOM 2710 C C . LYS A 1 319 ? 12.552 -34.921 40.678 1.00 44.44 319 LYS A C 1
ATOM 2712 O O . LYS A 1 319 ? 12.913 -35.628 39.745 1.00 44.44 319 LYS A O 1
ATOM 2717 N N . VAL A 1 320 ? 12.563 -33.590 40.636 1.00 37.47 320 VAL A N 1
ATOM 2718 C CA . VAL A 1 320 ? 13.448 -32.810 39.755 1.00 37.47 320 VAL A CA 1
ATOM 2719 C C . VAL A 1 320 ? 13.981 -31.633 40.577 1.00 37.47 320 VAL A C 1
ATOM 2721 O O . VAL A 1 320 ? 13.217 -30.904 41.202 1.00 37.47 320 VAL A O 1
ATOM 2724 N N . ARG A 1 321 ? 15.310 -31.517 40.648 1.00 39.62 321 ARG A N 1
ATOM 2725 C CA . ARG A 1 321 ? 16.042 -30.422 41.302 1.00 39.62 321 ARG A CA 1
ATOM 2726 C C . ARG A 1 321 ? 15.882 -29.125 40.493 1.00 39.62 321 ARG A C 1
ATOM 2728 O O . ARG A 1 321 ? 16.033 -29.202 39.278 1.00 39.62 321 ARG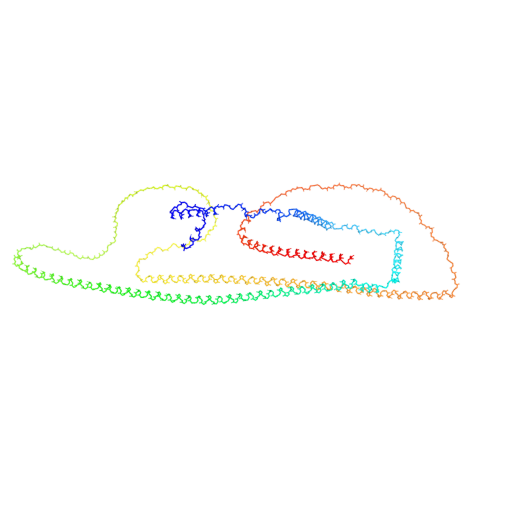 A O 1
ATOM 2735 N N . PRO A 1 322 ? 15.774 -27.948 41.128 1.00 43.03 322 PRO A N 1
ATOM 2736 C CA . PRO A 1 322 ? 16.333 -26.725 40.577 1.00 43.03 322 PRO A CA 1
ATOM 2737 C C . PRO A 1 322 ? 17.713 -26.481 41.202 1.00 43.03 322 PRO A C 1
ATOM 2739 O O . PRO A 1 322 ? 17.878 -26.462 42.424 1.00 43.03 322 PRO A O 1
ATOM 2742 N N . THR A 1 323 ? 18.725 -26.366 40.349 1.00 38.56 323 THR A N 1
ATOM 2743 C CA . THR A 1 323 ? 20.048 -25.855 40.706 1.00 38.56 323 THR A CA 1
ATOM 2744 C C . THR A 1 323 ? 19.986 -24.353 40.978 1.00 38.56 323 THR A C 1
ATOM 2746 O O . THR A 1 323 ? 19.134 -23.654 40.435 1.00 38.56 323 THR A O 1
ATOM 2749 N N . CYS A 1 324 ? 20.889 -23.944 41.872 1.00 33.75 324 CYS A N 1
ATOM 2750 C CA . CYS A 1 324 ? 21.449 -22.621 42.162 1.00 33.75 324 CYS A CA 1
ATOM 2751 C C . CYS A 1 324 ? 21.236 -21.540 41.076 1.00 33.75 324 CYS A C 1
ATOM 2753 O O . CYS A 1 324 ? 21.171 -21.834 39.894 1.00 33.75 324 CYS A O 1
ATOM 2755 N N . GLU A 1 325 ? 21.142 -20.243 41.352 1.00 34.44 325 GLU A N 1
ATOM 2756 C CA . GLU A 1 325 ? 21.868 -19.407 42.305 1.00 34.44 325 GLU A CA 1
ATOM 2757 C C . GLU A 1 325 ? 21.270 -17.999 42.134 1.00 34.44 325 GLU A C 1
ATOM 2759 O O . GLU A 1 325 ? 21.147 -17.530 41.007 1.00 34.44 325 GLU A O 1
ATOM 2764 N N . THR A 1 326 ? 20.889 -17.310 43.207 1.00 44.56 326 THR A N 1
ATOM 2765 C CA . THR A 1 326 ? 21.294 -15.912 43.455 1.00 44.56 326 THR A CA 1
ATOM 2766 C C . THR A 1 326 ? 20.713 -15.449 44.780 1.00 44.56 326 THR A C 1
ATOM 2768 O O . THR A 1 326 ? 19.559 -15.070 44.956 1.00 44.56 326 THR A O 1
ATOM 2771 N N . SER A 1 327 ? 21.605 -15.545 45.747 1.00 41.84 327 SER A N 1
ATOM 2772 C CA . SER A 1 327 ? 21.597 -14.933 47.053 1.00 41.84 327 SER A CA 1
ATOM 2773 C C . SER A 1 327 ? 21.290 -13.434 47.008 1.00 41.84 327 SER A C 1
ATOM 2775 O O . SER A 1 327 ? 21.667 -12.746 46.060 1.00 41.84 327 SER A O 1
ATOM 2777 N N . ARG A 1 328 ? 20.810 -12.935 48.161 1.00 42.97 328 ARG A N 1
ATOM 2778 C CA . ARG A 1 328 ? 21.207 -11.662 48.811 1.00 42.97 328 ARG A CA 1
ATOM 2779 C C . ARG A 1 328 ? 20.062 -10.662 49.006 1.00 42.97 328 ARG A C 1
ATOM 2781 O O . ARG A 1 328 ? 19.956 -9.679 48.286 1.00 42.97 328 ARG A O 1
ATOM 2788 N N . LYS A 1 329 ? 19.307 -10.858 50.095 1.00 42.03 329 LYS A N 1
ATOM 2789 C CA . LYS A 1 329 ? 19.099 -9.883 51.196 1.00 42.03 329 LYS A CA 1
ATOM 2790 C C . LYS A 1 329 ? 17.958 -10.360 52.102 1.00 42.03 329 LYS A C 1
ATOM 2792 O O . LYS A 1 329 ? 16.804 -10.002 51.921 1.00 42.03 329 LYS A O 1
ATOM 2797 N N . GLN A 1 330 ? 18.302 -11.140 53.122 1.00 47.41 330 GLN A N 1
ATOM 2798 C CA . GLN A 1 330 ? 17.429 -11.366 54.270 1.00 47.41 330 GLN A CA 1
ATOM 2799 C C . GLN A 1 330 ? 18.297 -11.335 55.524 1.00 47.41 330 GLN A C 1
ATOM 2801 O O . GLN A 1 330 ? 19.011 -12.284 55.829 1.00 47.41 330 GLN A O 1
ATOM 2806 N N . ARG A 1 331 ? 18.300 -10.188 56.201 1.00 45.59 331 ARG A N 1
ATOM 2807 C CA . ARG A 1 331 ? 18.692 -10.036 57.604 1.00 45.59 331 ARG A CA 1
ATOM 2808 C C . ARG A 1 331 ? 18.312 -8.629 58.034 1.00 45.59 331 ARG A C 1
ATOM 2810 O O . ARG A 1 331 ? 18.960 -7.679 57.616 1.00 45.59 331 ARG A O 1
ATOM 2817 N N . GLN A 1 332 ? 17.253 -8.555 58.833 1.00 43.88 332 GLN A N 1
ATOM 2818 C CA . GLN A 1 332 ? 17.043 -7.682 59.994 1.00 43.88 332 GLN A CA 1
ATOM 2819 C C . GLN A 1 332 ? 15.535 -7.506 60.187 1.00 43.88 332 GLN A C 1
ATOM 2821 O O . GLN A 1 332 ? 14.905 -6.803 59.410 1.00 43.88 332 GLN A O 1
ATOM 2826 N N . ALA A 1 333 ? 14.979 -8.182 61.198 1.00 38.62 333 ALA A N 1
ATOM 2827 C CA . ALA A 1 333 ? 13.938 -7.662 62.096 1.00 38.62 333 ALA A CA 1
ATOM 2828 C C . ALA A 1 333 ? 13.317 -8.812 62.908 1.00 38.62 333 ALA A C 1
ATOM 2830 O O . ALA A 1 333 ? 12.172 -9.203 62.714 1.00 38.62 333 ALA A O 1
ATOM 2831 N N . SER A 1 334 ? 14.081 -9.361 63.850 1.00 50.34 334 SER A N 1
ATOM 2832 C CA . SER A 1 334 ? 13.513 -10.030 65.019 1.00 50.34 334 SER A CA 1
ATOM 2833 C C . SER A 1 334 ? 13.484 -9.010 66.152 1.00 50.34 334 SER A C 1
ATOM 2835 O O . SER A 1 334 ? 14.513 -8.776 66.789 1.00 50.34 334 SER A O 1
ATOM 2837 N N . LYS A 1 335 ? 12.342 -8.355 66.369 1.00 49.41 335 LYS A N 1
ATOM 2838 C CA . LYS A 1 335 ? 12.009 -7.674 67.628 1.00 49.41 335 LYS A CA 1
ATOM 2839 C C . LYS A 1 335 ? 10.538 -7.256 67.612 1.00 49.41 335 LYS A C 1
ATOM 2841 O O . LYS A 1 335 ? 10.060 -6.742 66.611 1.00 49.41 335 LYS A O 1
ATOM 2846 N N . ILE A 1 336 ? 9.914 -7.398 68.784 1.00 39.41 336 ILE A N 1
ATOM 2847 C CA . ILE A 1 336 ? 8.583 -6.920 69.201 1.00 39.41 336 ILE A CA 1
ATOM 2848 C C . ILE A 1 336 ? 7.472 -7.983 69.121 1.00 39.41 336 ILE A C 1
ATOM 2850 O O . ILE A 1 336 ? 6.579 -7.950 68.285 1.00 39.41 336 ILE A O 1
ATOM 2854 N N . SER A 1 337 ? 7.491 -8.890 70.100 1.00 45.62 337 SER A N 1
ATOM 2855 C CA . SER A 1 337 ? 6.282 -9.447 70.708 1.00 45.62 337 SER A CA 1
ATOM 2856 C C . SER A 1 337 ? 5.896 -8.568 71.905 1.00 45.62 337 SER A C 1
ATOM 2858 O O . SER A 1 337 ? 6.594 -8.570 72.921 1.00 45.62 337 SER A O 1
ATOM 2860 N N . LYS A 1 338 ? 4.809 -7.802 71.794 1.00 43.03 338 LYS A N 1
ATOM 2861 C CA . LYS A 1 338 ? 4.065 -7.232 72.930 1.00 43.03 338 LYS A CA 1
ATOM 2862 C C . LYS A 1 338 ? 2.635 -6.960 72.462 1.00 43.03 338 LYS A C 1
ATOM 2864 O O . LYS A 1 338 ? 2.405 -6.051 71.676 1.00 43.03 338 LYS A O 1
ATOM 2869 N N . ILE A 1 339 ? 1.708 -7.795 72.920 1.00 48.56 339 ILE A N 1
ATOM 2870 C CA . ILE A 1 339 ? 0.261 -7.630 72.759 1.00 48.56 339 ILE A CA 1
ATOM 2871 C C . ILE A 1 339 ? -0.192 -6.645 73.851 1.00 48.56 339 ILE A C 1
ATOM 2873 O O . ILE A 1 339 ? -0.007 -6.972 75.026 1.00 48.56 339 ILE A O 1
ATOM 2877 N N . PRO A 1 340 ? -0.738 -5.456 73.530 1.00 42.28 340 PRO A N 1
ATOM 2878 C CA . PRO A 1 340 ? -1.386 -4.615 74.523 1.00 42.28 340 PRO A CA 1
ATOM 2879 C C . PRO A 1 340 ? -2.856 -5.023 74.670 1.00 42.28 340 PRO A C 1
ATOM 2881 O O . PRO A 1 340 ? -3.555 -5.302 73.697 1.00 42.28 340 PRO A O 1
ATOM 2884 N N . GLN A 1 341 ? -3.302 -5.079 75.919 1.00 47.62 341 GLN A N 1
ATOM 2885 C CA . GLN A 1 341 ? -4.680 -5.353 76.295 1.00 47.62 341 GLN A CA 1
ATOM 2886 C C . GLN A 1 341 ? -5.620 -4.201 75.906 1.00 47.62 341 GLN A C 1
ATOM 2888 O O . GLN A 1 341 ? -5.252 -3.031 75.976 1.00 47.62 341 GLN A O 1
ATOM 2893 N N . VAL A 1 342 ? -6.836 -4.608 75.530 1.00 51.19 342 VAL A N 1
ATOM 2894 C CA . VAL A 1 342 ? -8.144 -3.929 75.572 1.00 51.19 342 VAL A CA 1
ATOM 2895 C C . VAL A 1 342 ? -8.103 -2.451 75.994 1.00 51.19 342 VAL A C 1
ATOM 2897 O O . VAL A 1 342 ? -8.137 -2.119 77.177 1.00 51.19 342 VAL A O 1
ATOM 2900 N N . GLY A 1 343 ? -8.073 -1.569 74.992 1.00 44.25 343 GLY A N 1
ATOM 2901 C CA . GLY A 1 343 ? -8.301 -0.132 75.120 1.00 44.25 343 GLY A CA 1
ATOM 2902 C C . GLY A 1 343 ? -9.659 0.252 74.533 1.00 44.25 343 GLY A C 1
ATOM 2903 O O . GLY A 1 343 ? -10.067 -0.258 73.496 1.00 44.25 343 GLY A O 1
ATOM 2904 N N . THR A 1 344 ? -10.342 1.139 75.241 1.00 55.22 344 THR A N 1
ATOM 2905 C CA . THR A 1 344 ? -11.681 1.695 75.010 1.00 55.22 344 THR A CA 1
ATOM 2906 C C . THR A 1 344 ? -11.935 2.226 73.586 1.00 55.22 344 THR A C 1
ATOM 2908 O O . THR A 1 344 ? -11.003 2.564 72.857 1.00 55.22 344 THR A O 1
ATOM 2911 N N . GLU A 1 345 ? -13.221 2.349 73.218 1.00 50.84 345 GLU A N 1
ATOM 2912 C CA . GLU A 1 345 ? -13.805 2.741 71.910 1.00 50.84 345 GLU A CA 1
ATOM 2913 C C . GLU A 1 345 ? -13.149 3.936 71.170 1.00 50.84 345 GLU A C 1
ATOM 2915 O O . GLU A 1 345 ? -13.347 4.096 69.972 1.00 50.84 345 GLU A O 1
ATOM 2920 N N . SER A 1 346 ? -12.284 4.723 71.815 1.00 54.41 346 SER A N 1
ATOM 2921 C CA . SER A 1 346 ? -11.498 5.810 71.205 1.00 54.41 346 SER A CA 1
ATOM 2922 C C . SER A 1 346 ? -10.351 5.346 70.278 1.00 54.41 346 SER A C 1
ATOM 2924 O O . SER A 1 346 ? -9.776 6.168 69.559 1.00 54.41 346 SER A O 1
ATOM 2926 N N . GLN A 1 347 ? -9.978 4.058 70.271 1.00 51.84 347 GLN A N 1
ATOM 2927 C CA . GLN A 1 347 ? -8.901 3.547 69.403 1.00 51.84 347 GLN A CA 1
ATOM 2928 C C . GLN A 1 347 ? -9.357 3.131 67.994 1.00 51.84 347 GLN A C 1
ATOM 2930 O O . GLN A 1 347 ? -8.536 3.136 67.074 1.00 51.84 347 GLN A O 1
ATOM 2935 N N . LEU A 1 348 ? -10.646 2.837 67.796 1.00 56.09 348 LEU A N 1
ATOM 2936 C CA . LEU A 1 348 ? -11.191 2.467 66.483 1.00 56.09 348 LEU A CA 1
ATOM 2937 C C . LEU A 1 348 ? -11.167 3.648 65.499 1.00 56.09 348 LEU A C 1
ATOM 2939 O O . LEU A 1 348 ? -10.740 3.471 64.358 1.00 56.09 348 LEU A O 1
ATOM 2943 N N . ASP A 1 349 ? -11.472 4.865 65.956 1.00 55.03 349 ASP A N 1
ATOM 2944 C CA . ASP A 1 349 ? -11.430 6.065 65.103 1.00 55.03 349 ASP A CA 1
ATOM 2945 C C . ASP A 1 349 ? -10.010 6.390 64.609 1.00 55.03 349 ASP A C 1
ATOM 2947 O O . ASP A 1 349 ? -9.810 6.738 63.446 1.00 55.03 349 ASP A O 1
ATOM 2951 N N . LYS A 1 350 ? -8.985 6.164 65.442 1.00 63.97 350 LYS A N 1
ATOM 2952 C CA . LYS A 1 350 ? -7.579 6.351 65.037 1.00 63.97 350 LYS A CA 1
ATOM 2953 C C . LYS A 1 350 ? -7.117 5.308 64.017 1.00 63.97 350 LYS A C 1
ATOM 2955 O O . LYS A 1 350 ? -6.238 5.602 63.210 1.00 63.97 350 LYS A O 1
ATOM 2960 N N . SER A 1 351 ? -7.690 4.102 64.042 1.00 69.00 351 SER A N 1
ATOM 2961 C CA . SER A 1 351 ? -7.369 3.057 63.062 1.00 69.00 351 SER A CA 1
ATOM 2962 C C . SER A 1 351 ? -7.918 3.388 61.670 1.00 69.00 351 SER A C 1
ATOM 2964 O O . SER A 1 351 ? -7.202 3.227 60.684 1.00 69.00 351 SER A O 1
ATOM 2966 N N . LEU A 1 352 ? -9.121 3.969 61.596 1.00 71.62 352 LEU A N 1
ATOM 2967 C CA . LEU A 1 352 ? -9.743 4.388 60.337 1.00 71.62 352 LEU A CA 1
ATOM 2968 C C . LEU A 1 352 ? -9.013 5.569 59.684 1.00 71.62 352 LEU A C 1
ATOM 2970 O O . LEU A 1 352 ? -8.891 5.621 58.459 1.00 71.62 352 LEU A O 1
ATOM 2974 N N . ASP A 1 353 ? -8.482 6.500 60.478 1.00 71.44 353 ASP A N 1
ATOM 2975 C CA . ASP A 1 353 ? -7.679 7.611 59.953 1.00 71.44 353 ASP A CA 1
ATOM 2976 C C . ASP A 1 353 ? -6.304 7.144 59.436 1.00 71.44 353 ASP A C 1
ATOM 2978 O O . ASP A 1 353 ? -5.806 7.635 58.416 1.00 71.44 353 ASP A O 1
ATOM 2982 N N . LEU A 1 354 ? -5.702 6.136 60.075 1.00 75.81 354 LEU A N 1
ATOM 2983 C CA . LEU A 1 354 ? -4.474 5.504 59.580 1.00 75.81 354 LEU A CA 1
ATOM 2984 C C . LEU A 1 354 ? -4.709 4.723 58.278 1.00 75.81 354 LEU A C 1
ATOM 2986 O O . LEU A 1 354 ? -3.869 4.762 57.380 1.00 75.81 354 LEU A O 1
ATOM 2990 N N . GLU A 1 355 ? -5.859 4.071 58.133 1.00 79.81 355 GLU A N 1
ATOM 2991 C CA . GLU A 1 355 ? -6.203 3.317 56.925 1.00 79.81 355 GLU A CA 1
ATOM 2992 C C . GLU A 1 355 ? -6.530 4.245 55.740 1.00 79.81 355 GLU A C 1
ATOM 2994 O O . GLU A 1 355 ? -6.048 4.034 54.626 1.00 79.81 355 GLU A O 1
ATOM 2999 N N . LYS A 1 356 ? -7.235 5.361 55.984 1.00 78.50 356 LYS A N 1
ATOM 3000 C CA . LYS A 1 356 ? -7.446 6.409 54.967 1.00 78.50 356 LYS A CA 1
ATOM 3001 C C . LYS A 1 356 ? -6.137 7.028 54.493 1.00 78.50 356 LYS A C 1
ATOM 3003 O O . LYS A 1 356 ? -5.951 7.210 53.293 1.00 78.50 356 LYS A O 1
ATOM 3008 N N . THR A 1 357 ? -5.216 7.331 55.409 1.00 83.31 357 THR A N 1
ATOM 3009 C CA . THR A 1 357 ? -3.905 7.887 55.030 1.00 83.31 357 THR A CA 1
ATOM 3010 C C . THR A 1 357 ? -3.017 6.867 54.312 1.00 83.31 357 THR A C 1
ATOM 3012 O O . THR A 1 357 ? -2.179 7.267 53.502 1.00 83.31 357 THR A O 1
ATOM 3015 N N . ALA A 1 358 ? -3.203 5.564 54.547 1.00 86.31 358 ALA A N 1
ATOM 3016 C CA . ALA A 1 358 ? -2.544 4.507 53.781 1.00 86.31 358 ALA A CA 1
ATOM 3017 C C . ALA A 1 358 ? -3.082 4.417 52.342 1.00 86.31 358 ALA A C 1
ATOM 3019 O O . ALA A 1 358 ? -2.286 4.428 51.402 1.00 86.31 358 ALA A O 1
ATOM 3020 N N . LEU A 1 359 ? -4.406 4.436 52.161 1.00 84.06 359 LEU A N 1
ATOM 3021 C CA . LEU A 1 359 ? -5.040 4.434 50.836 1.00 84.06 359 LEU A CA 1
ATOM 3022 C C . LEU A 1 359 ? -4.681 5.680 50.013 1.00 84.06 359 LEU A C 1
ATOM 3024 O O . LEU A 1 359 ? -4.402 5.574 48.820 1.00 84.06 359 LEU A O 1
ATOM 3028 N N . ASP A 1 360 ? -4.604 6.854 50.644 1.00 88.38 360 ASP A N 1
ATOM 3029 C CA . ASP A 1 360 ? -4.185 8.092 49.972 1.00 88.38 360 ASP A CA 1
ATOM 3030 C C . ASP A 1 360 ? -2.723 8.028 49.494 1.00 88.38 360 ASP A C 1
ATOM 3032 O O . ASP A 1 360 ? -2.375 8.556 48.434 1.00 88.38 360 ASP A O 1
ATOM 3036 N N . ARG A 1 361 ? -1.850 7.344 50.246 1.00 89.31 361 ARG A N 1
ATOM 3037 C CA . ARG A 1 361 ? -0.454 7.107 49.842 1.00 89.31 361 ARG A CA 1
ATOM 3038 C C . ARG A 1 361 ? -0.353 6.114 48.689 1.00 89.31 361 ARG A C 1
ATOM 3040 O O . ARG A 1 361 ? 0.473 6.322 47.805 1.00 89.31 361 ARG A O 1
ATOM 3047 N N . GLU A 1 362 ? -1.166 5.061 48.676 1.00 90.62 362 GLU A N 1
ATOM 3048 C CA . GLU A 1 362 ? -1.208 4.117 47.551 1.00 90.62 362 GLU A CA 1
ATOM 3049 C C . GLU A 1 362 ? -1.766 4.763 46.282 1.00 90.62 362 GLU A C 1
ATOM 3051 O O . GLU A 1 362 ? -1.183 4.604 45.210 1.00 90.62 362 GLU A O 1
ATOM 3056 N N . SER A 1 363 ? -2.819 5.572 46.408 1.00 91.12 363 SER A N 1
ATOM 3057 C CA . SER A 1 363 ? -3.383 6.335 45.292 1.00 91.12 363 SER A CA 1
ATOM 3058 C C . SER A 1 363 ? -2.360 7.313 44.699 1.00 91.12 363 SER A C 1
ATOM 3060 O O . SER A 1 363 ? -2.167 7.350 43.484 1.00 91.12 363 SER A O 1
ATOM 3062 N N . LYS A 1 364 ? -1.601 8.031 45.543 1.00 94.06 364 LYS A N 1
ATOM 3063 C CA . LYS A 1 364 ? -0.493 8.887 45.080 1.00 94.06 364 LYS A CA 1
ATOM 3064 C C . LYS A 1 364 ? 0.602 8.106 44.355 1.00 94.06 364 LYS A C 1
ATOM 3066 O O . LYS A 1 364 ? 1.040 8.549 43.300 1.00 94.06 364 LYS A O 1
ATOM 3071 N N . ARG A 1 365 ? 0.997 6.933 44.865 1.00 91.31 365 ARG A N 1
ATOM 3072 C CA . ARG A 1 365 ? 1.993 6.072 44.198 1.00 91.31 365 ARG A CA 1
ATOM 3073 C C . ARG A 1 365 ? 1.519 5.585 42.831 1.00 91.31 365 ARG A C 1
ATOM 3075 O O . ARG A 1 365 ? 2.319 5.533 41.906 1.00 91.31 365 ARG A O 1
ATOM 3082 N N . MET A 1 366 ? 0.239 5.242 42.694 1.00 88.94 366 MET A N 1
ATOM 3083 C CA . MET A 1 366 ? -0.343 4.847 41.405 1.00 88.94 366 MET A CA 1
ATOM 3084 C C . MET A 1 366 ? -0.329 6.010 40.406 1.00 88.94 366 MET A C 1
ATOM 3086 O O . MET A 1 366 ? 0.082 5.828 39.264 1.00 88.94 366 MET A O 1
ATOM 3090 N N . ILE A 1 367 ? -0.700 7.218 40.846 1.00 90.06 367 ILE A N 1
ATOM 3091 C CA . ILE A 1 367 ? -0.667 8.425 40.005 1.00 90.06 367 ILE A CA 1
ATOM 3092 C C . ILE A 1 367 ? 0.769 8.765 39.578 1.00 90.06 367 ILE A C 1
ATOM 3094 O O . ILE A 1 367 ? 0.990 9.095 38.416 1.00 90.06 367 ILE A O 1
ATOM 3098 N N . GLU A 1 368 ? 1.748 8.653 40.480 1.00 92.06 368 GLU A N 1
ATOM 3099 C CA . GLU A 1 368 ? 3.168 8.848 40.152 1.00 92.06 368 GLU A CA 1
ATOM 3100 C C . GLU A 1 368 ? 3.663 7.808 39.135 1.00 92.06 368 GLU A C 1
ATOM 3102 O O . GLU A 1 368 ? 4.289 8.176 38.144 1.00 92.06 368 GLU A O 1
ATOM 3107 N N . GLN A 1 369 ? 3.318 6.527 39.311 1.00 90.06 369 GLN A N 1
ATOM 3108 C CA . GLN A 1 369 ? 3.686 5.468 38.364 1.00 90.06 369 GLN A CA 1
ATOM 3109 C C . GLN A 1 369 ? 3.066 5.665 36.978 1.00 90.06 369 GLN A C 1
ATOM 3111 O O . GLN A 1 369 ? 3.721 5.411 35.967 1.00 90.06 369 GLN A O 1
ATOM 3116 N N . ASP A 1 370 ? 1.810 6.100 36.906 1.00 89.94 370 ASP A N 1
ATOM 3117 C CA . ASP A 1 370 ? 1.167 6.381 35.624 1.00 89.94 370 ASP A CA 1
ATOM 3118 C C . ASP A 1 370 ? 1.716 7.668 34.988 1.00 89.94 370 ASP A C 1
ATOM 3120 O O . ASP A 1 370 ? 1.899 7.712 33.771 1.00 89.94 370 ASP A O 1
ATOM 3124 N N . GLY A 1 371 ? 2.092 8.665 35.795 1.00 91.62 371 GLY A N 1
ATOM 3125 C CA . GLY A 1 371 ? 2.832 9.845 35.343 1.00 91.62 371 GLY A CA 1
ATOM 3126 C C . GLY A 1 371 ? 4.191 9.494 34.727 1.00 91.62 371 GLY A C 1
ATOM 3127 O O . GLY A 1 371 ? 4.505 9.958 33.632 1.00 91.62 371 GLY A O 1
ATOM 3128 N N . GLU A 1 372 ? 4.965 8.611 35.364 1.00 92.25 372 GLU A N 1
ATOM 3129 C CA . GLU A 1 372 ? 6.244 8.125 34.824 1.00 92.25 372 GLU A CA 1
ATOM 3130 C C . GLU A 1 372 ? 6.074 7.350 33.510 1.00 92.25 372 GLU A C 1
ATOM 3132 O O . GLU A 1 372 ? 6.885 7.497 32.594 1.00 92.25 372 GLU A O 1
ATOM 3137 N N . LYS A 1 373 ? 5.014 6.541 33.375 1.00 91.25 373 LYS A N 1
ATOM 3138 C CA . LYS A 1 373 ? 4.714 5.843 32.111 1.00 91.25 373 LYS A CA 1
ATOM 3139 C C . LYS A 1 373 ? 4.383 6.824 30.989 1.00 91.25 373 LYS A C 1
ATOM 3141 O O . LYS A 1 373 ? 4.828 6.612 29.861 1.00 91.25 373 LYS A O 1
ATOM 3146 N N . ILE A 1 374 ? 3.630 7.885 31.288 1.00 91.56 374 ILE A N 1
ATOM 3147 C CA . ILE A 1 374 ? 3.309 8.934 30.314 1.00 91.56 374 ILE A CA 1
ATOM 3148 C C . ILE A 1 374 ? 4.591 9.645 29.871 1.00 91.56 374 ILE A C 1
ATOM 3150 O O . ILE A 1 374 ? 4.818 9.757 28.668 1.00 91.56 374 ILE A O 1
ATOM 3154 N N . LEU A 1 375 ? 5.462 10.035 30.805 1.00 94.38 375 LEU A N 1
ATOM 3155 C CA . LEU A 1 375 ? 6.739 10.683 30.482 1.00 94.38 375 LEU A CA 1
ATOM 3156 C C . LEU A 1 375 ? 7.641 9.787 29.623 1.00 94.38 375 LEU A C 1
ATOM 3158 O O . LEU A 1 375 ? 8.105 10.230 28.578 1.00 94.38 375 LEU A O 1
ATOM 3162 N N . ARG A 1 376 ? 7.791 8.499 29.966 1.00 92.69 376 ARG A N 1
ATOM 3163 C CA . ARG A 1 376 ? 8.542 7.553 29.118 1.00 92.69 376 ARG A CA 1
ATOM 3164 C C . ARG A 1 376 ? 7.931 7.413 27.728 1.00 92.69 376 ARG A C 1
ATOM 3166 O O . ARG A 1 376 ? 8.655 7.328 26.745 1.00 92.69 376 ARG A O 1
ATOM 3173 N N . SER A 1 377 ? 6.601 7.378 27.622 1.00 90.19 377 SER A N 1
ATOM 3174 C CA . SER A 1 377 ? 5.936 7.301 26.315 1.00 90.19 377 SER A CA 1
ATOM 3175 C C . SER A 1 377 ? 6.180 8.550 25.462 1.00 90.19 377 SER A C 1
ATOM 3177 O O . SER A 1 377 ? 6.344 8.427 24.251 1.00 90.19 377 SER A O 1
ATOM 3179 N N . GLN A 1 378 ? 6.263 9.731 26.084 1.00 89.88 378 GLN A N 1
ATOM 3180 C CA . GLN A 1 378 ? 6.621 10.975 25.404 1.00 89.88 378 GLN A CA 1
ATOM 3181 C C . GLN A 1 378 ? 8.086 10.964 24.957 1.00 89.88 378 GLN A C 1
ATOM 3183 O O . GLN A 1 378 ? 8.349 11.272 23.797 1.00 89.88 378 GLN A O 1
ATOM 3188 N N . GLU A 1 379 ? 9.014 10.510 25.806 1.00 95.38 379 GLU A N 1
ATOM 3189 C CA . GLU A 1 379 ? 10.428 10.340 25.439 1.00 95.38 379 GLU A CA 1
ATOM 3190 C C . GLU A 1 379 ? 10.602 9.412 24.226 1.00 95.38 379 GLU A C 1
ATOM 3192 O O . GLU A 1 379 ? 11.346 9.748 23.308 1.00 95.38 379 GLU A O 1
ATOM 3197 N N . TYR A 1 380 ? 9.864 8.296 24.156 1.00 92.62 380 TYR A N 1
ATOM 3198 C CA . TYR A 1 380 ? 9.893 7.400 22.990 1.00 92.62 380 TYR A CA 1
ATOM 3199 C C . TYR A 1 380 ? 9.419 8.079 21.700 1.00 92.62 380 TYR A C 1
ATOM 3201 O O . TYR A 1 380 ? 9.987 7.840 20.634 1.00 92.62 380 TYR A O 1
ATOM 3209 N N . VAL A 1 381 ? 8.381 8.917 21.775 1.00 91.50 381 VAL A N 1
ATOM 3210 C CA . VAL A 1 381 ? 7.883 9.669 20.613 1.00 91.50 381 VAL A CA 1
ATOM 3211 C C . VAL A 1 381 ? 8.899 10.728 20.182 1.00 91.50 381 VAL A C 1
ATOM 3213 O O . VAL A 1 381 ? 9.164 10.874 18.991 1.00 91.50 381 VAL A O 1
ATOM 3216 N N . GLU A 1 382 ? 9.518 11.432 21.128 1.00 93.38 382 GLU A N 1
ATOM 3217 C CA . GLU A 1 382 ? 10.573 12.404 20.831 1.00 93.38 382 GLU A CA 1
ATOM 3218 C C . GLU A 1 382 ? 11.835 11.749 20.256 1.00 93.38 382 GLU A C 1
ATOM 3220 O O . GLU A 1 382 ? 12.475 12.311 19.369 1.00 93.38 382 GLU A O 1
ATOM 3225 N N . GLU A 1 383 ? 12.212 10.563 20.733 1.00 94.81 383 GLU A N 1
ATOM 3226 C CA . GLU A 1 383 ? 13.336 9.799 20.187 1.00 94.81 383 GLU A CA 1
ATOM 3227 C C . GLU A 1 383 ? 13.036 9.288 18.769 1.00 94.81 383 GLU A C 1
ATOM 3229 O O . GLU A 1 383 ? 13.900 9.353 17.893 1.00 94.81 383 GLU A O 1
ATOM 3234 N N . ALA A 1 384 ? 11.802 8.847 18.507 1.00 90.88 384 ALA A N 1
ATOM 3235 C CA . ALA A 1 384 ? 11.366 8.472 17.164 1.00 90.88 384 ALA A CA 1
ATOM 3236 C C . ALA A 1 384 ? 11.398 9.670 16.201 1.00 90.88 384 ALA A C 1
ATOM 3238 O O . ALA A 1 384 ? 11.928 9.549 15.099 1.00 90.88 384 ALA A O 1
ATOM 3239 N N . ASN A 1 385 ? 10.919 10.840 16.633 1.00 91.38 385 ASN A N 1
ATOM 3240 C CA . ASN A 1 385 ? 10.976 12.062 15.828 1.00 91.38 385 ASN A CA 1
ATOM 3241 C C . ASN A 1 385 ? 12.422 12.505 15.557 1.00 91.38 385 ASN A C 1
ATOM 3243 O O . ASN A 1 385 ? 12.733 12.901 14.439 1.00 91.38 385 ASN A O 1
ATOM 3247 N N . ARG A 1 386 ? 13.327 12.380 16.540 1.00 93.38 386 ARG A N 1
ATOM 3248 C CA . ARG A 1 386 ? 14.761 12.651 16.339 1.00 93.38 386 ARG A CA 1
ATOM 3249 C C . ARG A 1 386 ? 15.392 11.737 15.288 1.00 93.38 386 ARG A C 1
ATOM 3251 O O . ARG A 1 386 ? 16.217 12.208 14.516 1.00 93.38 386 ARG A O 1
ATOM 3258 N N . LYS A 1 387 ? 14.998 10.460 15.232 1.00 92.88 387 LYS A N 1
ATOM 3259 C CA . LYS A 1 387 ? 15.466 9.532 14.187 1.00 92.88 387 LYS A CA 1
ATOM 3260 C C . LYS A 1 387 ? 14.957 9.916 12.802 1.00 92.88 387 LYS A C 1
ATOM 3262 O O . LYS A 1 387 ? 15.747 9.914 11.872 1.00 92.88 387 LYS A O 1
ATOM 3267 N N . ILE A 1 388 ? 13.685 10.301 12.685 1.00 89.50 388 ILE A N 1
ATOM 3268 C CA . ILE A 1 388 ? 13.110 10.746 11.406 1.00 89.50 388 ILE A CA 1
ATOM 3269 C C . ILE A 1 388 ? 13.860 11.974 10.876 1.00 89.50 388 ILE A C 1
ATOM 3271 O O . ILE A 1 388 ? 14.262 11.976 9.721 1.00 89.50 388 ILE A O 1
ATOM 3275 N N . ILE A 1 389 ? 14.115 12.972 11.730 1.00 90.81 389 ILE A N 1
ATOM 3276 C CA . ILE A 1 389 ? 14.863 14.179 11.338 1.00 90.81 389 ILE A CA 1
ATOM 3277 C C . ILE A 1 389 ? 16.292 13.821 10.899 1.00 90.81 389 ILE A C 1
ATOM 3279 O O . ILE A 1 389 ? 16.756 14.309 9.876 1.00 90.81 389 ILE A O 1
ATOM 3283 N N . ALA A 1 390 ? 16.976 12.930 11.623 1.00 89.62 390 ALA A N 1
ATOM 3284 C CA . ALA A 1 390 ? 18.325 12.496 11.253 1.00 89.62 390 ALA A CA 1
ATOM 3285 C C . ALA A 1 390 ? 18.363 11.722 9.919 1.00 89.62 390 ALA A C 1
ATOM 3287 O O . ALA A 1 390 ? 19.317 11.858 9.152 1.00 89.62 390 ALA A O 1
ATOM 3288 N N . ASP A 1 391 ? 17.334 10.919 9.631 1.00 87.25 391 ASP A N 1
ATOM 3289 C CA . ASP A 1 391 ? 17.210 10.207 8.356 1.00 87.25 391 ASP A CA 1
ATOM 3290 C C . ASP A 1 391 ? 16.927 11.182 7.193 1.00 87.25 391 ASP A C 1
ATOM 3292 O O . ASP A 1 391 ? 17.491 11.013 6.110 1.00 87.25 391 ASP A O 1
ATOM 3296 N N . GLU A 1 392 ? 16.116 12.225 7.418 1.00 90.25 392 GLU A N 1
ATOM 3297 C CA . GLU A 1 392 ? 15.853 13.295 6.441 1.00 90.25 392 GLU A CA 1
ATOM 3298 C C . GLU A 1 392 ? 17.114 14.122 6.136 1.00 90.25 392 GLU A C 1
ATOM 3300 O O . GLU A 1 392 ? 17.447 14.320 4.965 1.00 90.25 392 GLU A O 1
ATOM 3305 N N . GLU A 1 393 ? 17.869 14.530 7.162 1.00 89.50 393 GLU A N 1
ATOM 3306 C CA . GLU A 1 393 ? 19.155 15.230 6.995 1.00 89.50 393 GLU A CA 1
ATOM 3307 C C . GLU A 1 393 ? 20.166 14.365 6.218 1.00 89.50 393 GLU A C 1
ATOM 3309 O O . GLU A 1 393 ? 20.844 14.841 5.304 1.00 89.50 393 GLU A O 1
ATOM 3314 N N . GLY A 1 394 ? 20.213 13.059 6.505 1.00 88.44 394 GLY A N 1
ATOM 3315 C CA . GLY A 1 394 ? 21.068 12.115 5.786 1.00 88.44 394 GLY A CA 1
ATOM 3316 C C . GLY A 1 394 ? 20.667 11.884 4.322 1.00 88.44 394 GLY A C 1
ATOM 3317 O O . GLY A 1 394 ? 21.523 11.532 3.502 1.00 88.44 394 GLY A O 1
ATOM 3318 N N . GLU A 1 395 ? 19.391 12.053 3.959 1.00 87.00 395 GLU A N 1
ATOM 3319 C CA . GLU A 1 395 ? 18.958 12.053 2.556 1.00 87.00 395 GLU A CA 1
ATOM 3320 C C . GLU A 1 395 ? 19.291 13.363 1.838 1.00 87.00 395 GLU A C 1
ATOM 3322 O O . GLU A 1 395 ? 19.700 13.312 0.675 1.00 87.00 395 GLU A O 1
ATOM 3327 N N . GLU A 1 396 ? 19.173 14.517 2.500 1.00 87.56 396 GLU A N 1
ATOM 3328 C CA . GLU A 1 396 ? 19.577 15.801 1.912 1.00 87.56 396 GLU A CA 1
ATOM 3329 C C . GLU A 1 396 ? 21.067 15.829 1.562 1.00 87.56 396 GLU A C 1
ATOM 3331 O O . GLU A 1 396 ? 21.428 16.256 0.465 1.00 87.56 396 GLU A O 1
ATOM 3336 N N . ASP A 1 397 ? 21.932 15.315 2.437 1.00 87.75 397 ASP A N 1
ATOM 3337 C CA . ASP A 1 397 ? 23.371 15.247 2.165 1.00 87.75 397 ASP A CA 1
ATOM 3338 C C . ASP A 1 397 ? 23.693 14.332 0.975 1.00 87.75 397 ASP A C 1
ATOM 3340 O O . ASP A 1 397 ? 24.582 14.626 0.172 1.00 87.75 397 ASP A O 1
ATOM 3344 N N . LYS A 1 398 ? 22.938 13.239 0.798 1.00 86.69 398 LYS A N 1
ATOM 3345 C CA . LYS A 1 398 ? 23.067 12.376 -0.388 1.00 86.69 398 LYS A CA 1
ATOM 3346 C C . LYS A 1 398 ? 22.615 13.088 -1.659 1.00 86.69 398 LYS A C 1
ATOM 3348 O O . LYS A 1 398 ? 23.270 12.919 -2.685 1.00 86.69 398 LYS A O 1
ATOM 3353 N N . ARG A 1 399 ? 21.537 13.881 -1.600 1.00 88.25 399 ARG A N 1
ATOM 3354 C CA . ARG A 1 399 ? 21.059 14.676 -2.744 1.00 88.25 399 ARG A CA 1
ATOM 3355 C C . ARG A 1 399 ? 22.076 15.735 -3.148 1.00 88.25 399 ARG A C 1
ATOM 3357 O O . ARG A 1 399 ? 22.453 15.768 -4.314 1.00 88.25 399 ARG A O 1
ATOM 3364 N N . LYS A 1 400 ? 22.597 16.503 -2.186 1.00 90.00 400 LYS A N 1
ATOM 3365 C CA . LYS A 1 400 ? 23.656 17.496 -2.433 1.00 90.00 400 LYS A CA 1
ATOM 3366 C C . LYS A 1 400 ? 24.887 16.852 -3.060 1.00 90.00 400 LYS A C 1
ATOM 3368 O O . LYS A 1 400 ? 25.409 17.355 -4.045 1.00 90.00 400 LYS A O 1
ATOM 3373 N N . LYS A 1 401 ? 25.300 15.686 -2.556 1.00 90.56 401 LYS A N 1
ATOM 3374 C CA . LYS A 1 401 ? 26.433 14.950 -3.125 1.00 90.56 401 LYS A CA 1
ATOM 3375 C C . LYS A 1 401 ? 26.181 14.490 -4.565 1.00 90.56 401 LYS A C 1
ATOM 3377 O O . LYS A 1 401 ? 27.093 14.563 -5.379 1.00 90.56 401 LYS A O 1
ATOM 3382 N N . SER A 1 402 ? 24.968 14.033 -4.888 1.00 85.19 402 SER A N 1
ATOM 3383 C CA . SER A 1 402 ? 24.622 13.681 -6.272 1.00 85.19 402 SER A CA 1
ATOM 3384 C C . SER A 1 402 ? 24.520 14.899 -7.192 1.00 85.19 402 SER A C 1
ATOM 3386 O O . SER A 1 402 ? 24.889 14.798 -8.355 1.00 85.19 402 SER A O 1
ATOM 3388 N N . GLU A 1 403 ? 24.064 16.048 -6.689 1.00 89.62 403 GLU A N 1
ATOM 3389 C CA . GLU A 1 403 ? 24.033 17.304 -7.451 1.00 89.62 403 GLU A CA 1
ATOM 3390 C C . GLU A 1 403 ? 25.453 17.802 -7.753 1.00 89.62 403 GLU A C 1
ATOM 3392 O O . GLU A 1 403 ? 25.748 18.121 -8.901 1.00 89.62 403 GLU A O 1
ATOM 3397 N N . GLU A 1 404 ? 26.365 17.770 -6.774 1.00 90.69 404 GLU A N 1
ATOM 3398 C CA . GLU A 1 404 ? 27.783 18.100 -6.987 1.00 90.69 404 GLU A CA 1
ATOM 3399 C C . GLU A 1 404 ? 28.467 17.152 -7.988 1.00 90.69 404 GLU A C 1
ATOM 3401 O O . GLU A 1 404 ? 29.319 17.582 -8.767 1.00 90.69 404 GLU A O 1
ATOM 3406 N N . GLU A 1 405 ? 28.103 15.865 -7.990 1.00 90.88 405 GLU A N 1
ATOM 3407 C CA . GLU A 1 405 ? 28.636 14.878 -8.937 1.00 90.88 405 GLU A CA 1
ATOM 3408 C C . GLU A 1 405 ? 28.151 15.158 -10.371 1.00 90.88 405 GLU A C 1
ATOM 3410 O O . GLU A 1 405 ? 28.961 15.151 -11.299 1.00 90.88 405 GLU A O 1
ATOM 3415 N N . ILE A 1 406 ? 26.872 15.515 -10.544 1.00 87.62 406 ILE A N 1
ATOM 3416 C CA . ILE A 1 406 ? 26.297 15.915 -11.840 1.00 87.62 406 ILE A CA 1
ATOM 3417 C C . ILE A 1 406 ? 26.934 17.217 -12.349 1.00 87.62 406 ILE A C 1
ATOM 3419 O O . ILE A 1 406 ? 27.363 17.279 -13.501 1.00 87.62 406 ILE A O 1
ATOM 3423 N N . GLU A 1 407 ? 27.061 18.244 -11.501 1.00 88.06 407 GLU A N 1
ATOM 3424 C CA . GLU A 1 407 ? 27.734 19.497 -11.882 1.00 88.06 407 GLU A CA 1
ATOM 3425 C C . GLU A 1 407 ? 29.213 19.267 -12.248 1.00 88.06 407 GLU A C 1
ATOM 3427 O O . GLU A 1 407 ? 29.765 19.933 -13.131 1.00 88.06 407 GLU A O 1
ATOM 3432 N N . GLY A 1 408 ? 29.869 18.309 -11.584 1.00 88.38 408 GLY A N 1
ATOM 3433 C CA . GLY A 1 408 ? 31.226 17.879 -11.907 1.00 88.38 408 GLY A CA 1
ATOM 3434 C C . GLY A 1 408 ? 31.336 17.245 -13.296 1.00 88.38 408 GLY A C 1
ATOM 3435 O O . GLY A 1 408 ? 32.252 17.587 -14.052 1.00 88.38 408 GLY A O 1
ATOM 3436 N N . GLU A 1 409 ? 30.401 16.363 -13.656 1.00 85.31 409 GLU A N 1
ATOM 3437 C CA . GLU A 1 409 ? 30.341 15.742 -14.985 1.00 85.31 409 GLU A CA 1
ATOM 3438 C C . GLU A 1 409 ? 30.049 16.768 -16.090 1.00 85.31 409 GLU A C 1
ATOM 3440 O O . GLU A 1 409 ? 30.738 16.769 -17.114 1.00 85.31 409 GLU A O 1
ATOM 3445 N N . GLU A 1 410 ? 29.119 17.704 -15.872 1.00 86.75 410 GLU A N 1
ATOM 3446 C CA . GLU A 1 410 ? 28.819 18.766 -16.845 1.00 86.75 410 GLU A CA 1
ATOM 3447 C C . GLU A 1 410 ? 30.037 19.667 -17.113 1.00 86.75 410 GLU A C 1
ATOM 3449 O O . GLU A 1 410 ? 30.345 19.974 -18.270 1.00 86.75 410 GLU A O 1
ATOM 3454 N N . ARG A 1 411 ? 30.804 20.026 -16.072 1.00 87.50 411 ARG A N 1
ATOM 3455 C CA . ARG A 1 411 ? 32.057 20.790 -16.236 1.00 87.50 411 ARG A CA 1
ATOM 3456 C C . ARG A 1 411 ? 33.116 20.025 -17.026 1.00 87.50 411 ARG A C 1
ATOM 3458 O O . ARG A 1 411 ? 33.852 20.632 -17.810 1.00 87.50 411 ARG A O 1
ATOM 3465 N N . LEU A 1 412 ? 33.220 18.712 -16.824 1.00 85.31 412 LEU A N 1
ATOM 3466 C CA . LEU A 1 412 ? 34.143 17.873 -17.590 1.00 85.31 412 LEU A CA 1
ATOM 3467 C C . LEU A 1 412 ? 33.719 17.792 -19.059 1.00 85.31 412 LEU A C 1
ATOM 3469 O O . LEU A 1 412 ? 34.568 17.942 -19.940 1.00 85.31 412 LEU A O 1
ATOM 3473 N N . GLU A 1 413 ? 32.425 17.638 -19.342 1.00 84.12 413 GLU A N 1
ATOM 3474 C CA . GLU A 1 413 ? 31.917 17.662 -20.715 1.00 84.12 413 GLU A CA 1
ATOM 3475 C C . GLU A 1 413 ? 32.175 18.999 -21.420 1.00 84.12 413 GLU A C 1
ATOM 3477 O O . GLU A 1 413 ? 32.581 19.011 -22.586 1.00 84.12 413 GLU A O 1
ATOM 3482 N N . GLU A 1 414 ? 31.955 20.131 -20.746 1.00 83.75 414 GLU A N 1
ATOM 3483 C CA . GLU A 1 414 ? 32.251 21.450 -21.314 1.00 83.75 414 GLU A CA 1
ATOM 3484 C C . GLU A 1 414 ? 33.747 21.639 -21.582 1.00 83.75 414 GLU A C 1
ATOM 3486 O O . GLU A 1 414 ? 34.118 22.170 -22.632 1.00 83.75 414 GLU A O 1
ATOM 3491 N N . SER A 1 415 ? 34.613 21.149 -20.690 1.00 83.31 415 SER A N 1
ATOM 3492 C CA . SER A 1 415 ? 36.066 21.180 -20.885 1.00 83.31 415 SER A CA 1
ATOM 3493 C C . SER A 1 415 ? 36.498 20.355 -22.104 1.00 83.31 415 SER A C 1
ATOM 3495 O O . SER A 1 415 ? 37.272 20.837 -22.938 1.00 83.31 415 SER A O 1
ATOM 3497 N N . VAL A 1 416 ? 35.940 19.149 -22.273 1.00 83.06 416 VAL A N 1
ATOM 3498 C CA . VAL A 1 416 ? 36.211 18.292 -23.438 1.00 83.06 416 VAL A CA 1
ATOM 3499 C C . VAL A 1 416 ? 35.745 18.972 -24.727 1.00 83.06 416 VAL A C 1
ATOM 3501 O O . VAL A 1 416 ? 36.546 19.115 -25.656 1.00 83.06 416 VAL A O 1
ATOM 3504 N N . LYS A 1 417 ? 34.508 19.490 -24.759 1.00 82.69 417 LYS A N 1
ATOM 3505 C CA . LYS A 1 417 ? 33.954 20.232 -25.910 1.00 82.69 417 LYS A CA 1
ATOM 3506 C C . LYS A 1 417 ? 34.773 21.489 -26.234 1.00 82.69 417 LYS A C 1
ATOM 3508 O O . LYS A 1 417 ? 34.918 21.842 -27.404 1.00 82.69 417 LYS A O 1
ATOM 3513 N N . GLY A 1 418 ? 35.325 22.162 -25.223 1.00 80.62 418 GLY A N 1
ATOM 3514 C CA . GLY A 1 418 ? 36.249 23.286 -25.389 1.00 80.62 418 GLY A CA 1
ATOM 3515 C C . GLY A 1 418 ? 37.543 22.878 -26.097 1.00 80.62 418 GLY A C 1
ATOM 3516 O O . GLY A 1 418 ? 37.911 23.493 -27.097 1.00 80.62 418 GLY A O 1
ATOM 3517 N N . SER A 1 419 ? 38.175 21.789 -25.645 1.00 73.38 419 SER A N 1
ATOM 3518 C CA . SER A 1 419 ? 39.422 21.279 -26.235 1.00 73.38 419 SER A CA 1
ATOM 3519 C C . SER A 1 419 ? 39.255 20.795 -27.682 1.00 73.38 419 SER A C 1
ATOM 3521 O O . SER A 1 419 ? 40.154 20.959 -28.506 1.00 73.38 419 SER A O 1
ATOM 3523 N N . GLU A 1 420 ? 38.094 20.232 -28.028 1.00 76.81 420 GLU A N 1
ATOM 3524 C CA . GLU A 1 420 ? 37.784 19.818 -29.401 1.00 76.81 420 GLU A CA 1
ATOM 3525 C C . GLU A 1 420 ? 37.594 21.020 -30.332 1.00 76.81 420 GLU A C 1
ATOM 3527 O O . GLU A 1 420 ? 38.076 21.005 -31.465 1.00 76.81 420 GLU A O 1
ATOM 3532 N N . ARG A 1 421 ? 36.953 22.094 -29.850 1.00 80.44 421 ARG A N 1
ATOM 3533 C CA . ARG A 1 421 ? 36.814 23.351 -30.606 1.00 80.44 421 ARG A CA 1
ATOM 3534 C C . ARG A 1 421 ? 38.161 24.030 -30.844 1.00 80.44 421 ARG A C 1
ATOM 3536 O O . ARG A 1 421 ? 38.354 24.627 -31.899 1.00 80.44 421 ARG A O 1
ATOM 3543 N N . GLU A 1 422 ? 39.076 23.947 -29.884 1.00 79.38 422 GLU A N 1
ATOM 3544 C CA . GLU A 1 422 ? 40.423 24.508 -30.011 1.00 79.38 422 GLU A CA 1
ATOM 3545 C C . GLU A 1 422 ? 41.267 23.719 -31.022 1.00 79.38 422 GLU A C 1
ATOM 3547 O O . GLU A 1 422 ? 41.810 24.313 -31.951 1.00 79.38 422 GLU A O 1
ATOM 3552 N N . LYS A 1 423 ? 41.243 22.380 -30.959 1.00 77.81 423 LYS A N 1
ATOM 3553 C CA . LYS A 1 423 ? 41.882 21.514 -31.969 1.00 77.81 423 LYS A CA 1
ATOM 3554 C C . LYS A 1 423 ? 41.323 21.725 -33.378 1.00 77.81 423 LYS A C 1
ATOM 3556 O O . LYS A 1 423 ? 42.073 21.663 -34.349 1.00 77.81 423 LYS A O 1
ATOM 3561 N N . ALA A 1 424 ? 40.020 21.986 -33.505 1.00 75.75 424 ALA A N 1
ATOM 3562 C CA . ALA A 1 424 ? 39.411 22.312 -34.794 1.00 75.75 424 ALA A CA 1
ATOM 3563 C C . ALA A 1 424 ? 39.946 23.642 -35.361 1.00 75.75 424 ALA A C 1
ATOM 3565 O O . ALA A 1 424 ? 40.270 23.709 -36.544 1.00 75.75 424 ALA A O 1
ATOM 3566 N N . ARG A 1 425 ? 40.118 24.671 -34.516 1.00 77.44 425 ARG A N 1
ATOM 3567 C CA . ARG A 1 425 ? 40.710 25.957 -34.928 1.00 77.44 425 ARG A CA 1
ATOM 3568 C C . ARG A 1 425 ? 42.177 25.821 -35.334 1.00 77.44 425 ARG A C 1
ATOM 3570 O O . ARG A 1 425 ? 42.564 26.381 -36.355 1.00 77.44 425 ARG A O 1
ATOM 3577 N N . GLU A 1 426 ? 42.972 25.058 -34.585 1.00 78.00 426 GLU A N 1
ATOM 3578 C CA . GLU A 1 426 ? 44.375 24.797 -34.942 1.00 78.00 426 GLU A CA 1
ATOM 3579 C C . GLU A 1 426 ? 44.495 24.062 -36.286 1.00 78.00 426 GLU A C 1
ATOM 3581 O O . GLU A 1 426 ? 45.339 24.416 -37.113 1.00 78.00 426 GLU A O 1
ATOM 3586 N N . GLY A 1 427 ? 43.612 23.090 -36.542 1.00 77.50 427 GLY A N 1
ATOM 3587 C CA . GLY A 1 427 ? 43.553 22.377 -37.819 1.00 77.50 427 GLY A CA 1
ATOM 3588 C C . GLY A 1 427 ? 43.226 23.292 -39.005 1.00 77.50 427 GLY A C 1
ATOM 3589 O O . GLY A 1 427 ? 43.861 23.184 -40.058 1.00 77.50 427 GLY A O 1
ATOM 3590 N N . ASP A 1 428 ? 42.289 24.226 -38.833 1.00 78.25 428 ASP A N 1
ATOM 3591 C CA . ASP A 1 428 ? 41.942 25.208 -39.866 1.00 78.25 428 ASP A CA 1
ATOM 3592 C C . ASP A 1 428 ? 43.092 26.202 -40.123 1.00 78.25 428 ASP A C 1
ATOM 3594 O O . ASP A 1 428 ? 43.403 26.508 -41.278 1.00 78.25 428 ASP A O 1
ATOM 3598 N N . GLU A 1 429 ? 43.797 26.656 -39.081 1.00 78.69 429 GLU A N 1
ATOM 3599 C CA . GLU A 1 429 ? 44.973 27.524 -39.233 1.00 78.69 429 GLU A CA 1
ATOM 3600 C C . GLU A 1 429 ? 46.147 26.826 -39.936 1.00 78.69 429 GLU A C 1
ATOM 3602 O O . GLU A 1 429 ? 46.828 27.437 -40.768 1.00 78.69 429 GLU A O 1
ATOM 3607 N N . GLU A 1 430 ? 46.402 25.551 -39.630 1.00 81.06 430 GLU A N 1
ATOM 3608 C CA . GLU A 1 430 ? 47.451 24.774 -40.297 1.00 81.06 430 GLU A CA 1
ATOM 3609 C C . GLU A 1 430 ? 47.112 24.537 -41.774 1.00 81.06 430 GLU A C 1
ATOM 3611 O O . GLU A 1 430 ? 47.987 24.638 -42.641 1.00 81.06 430 GLU A O 1
ATOM 3616 N N . LYS A 1 431 ? 45.830 24.310 -42.085 1.00 79.94 431 LYS A N 1
ATOM 3617 C CA . LYS A 1 431 ? 45.345 24.168 -43.461 1.00 79.94 431 LYS A CA 1
ATOM 3618 C C . LYS A 1 431 ? 45.567 25.448 -44.269 1.00 79.94 431 LYS A C 1
ATOM 3620 O O . LYS A 1 431 ? 46.135 25.376 -45.357 1.00 79.94 431 LYS A O 1
ATOM 3625 N N . VAL A 1 432 ? 45.246 26.614 -43.701 1.00 84.12 432 VAL A N 1
ATOM 3626 C CA . VAL A 1 432 ? 45.513 27.924 -44.327 1.00 84.12 432 VAL A CA 1
ATOM 3627 C C . VAL A 1 432 ? 47.016 28.169 -44.515 1.00 84.12 432 VAL A C 1
ATOM 3629 O O . VAL A 1 432 ? 47.431 28.720 -45.536 1.00 84.12 432 VAL A O 1
ATOM 3632 N N . LYS A 1 433 ? 47.864 27.757 -43.561 1.00 83.25 433 LYS A N 1
ATOM 3633 C CA . LYS A 1 433 ? 49.330 27.869 -43.693 1.00 83.25 433 LYS A CA 1
ATOM 3634 C C . LYS A 1 433 ? 49.875 26.990 -44.820 1.00 83.25 433 LYS A C 1
ATOM 3636 O O . LYS A 1 433 ? 50.712 27.464 -45.585 1.00 83.25 433 LYS A O 1
ATOM 3641 N N . ARG A 1 434 ? 49.395 25.748 -44.951 1.00 77.31 434 ARG A N 1
ATOM 3642 C CA . ARG A 1 434 ? 49.781 24.854 -46.056 1.00 77.31 434 ARG A CA 1
ATOM 3643 C C . ARG A 1 434 ? 49.321 25.393 -47.403 1.00 77.31 434 ARG A C 1
ATOM 3645 O O . ARG A 1 434 ? 50.103 25.403 -48.341 1.00 77.31 434 ARG A O 1
ATOM 3652 N N . GLU A 1 435 ? 48.096 25.900 -47.489 1.00 81.56 435 GLU A N 1
ATOM 3653 C CA . GLU A 1 435 ? 47.550 26.454 -48.732 1.00 81.56 435 GLU A CA 1
ATOM 3654 C C . GLU A 1 435 ? 48.338 27.687 -49.207 1.00 81.56 435 GLU A C 1
ATOM 3656 O O . GLU A 1 435 ? 48.683 27.788 -50.382 1.00 81.56 435 GLU A O 1
ATOM 3661 N N . LYS A 1 436 ? 48.751 28.562 -48.280 1.00 83.06 436 LYS A N 1
ATOM 3662 C CA . LYS A 1 436 ? 49.674 29.670 -48.585 1.00 83.06 436 LYS A CA 1
ATOM 3663 C C . LYS A 1 436 ? 51.073 29.200 -48.997 1.00 83.06 436 LYS A C 1
ATOM 3665 O O . LYS A 1 436 ? 51.709 29.859 -49.813 1.00 83.06 436 LYS A O 1
ATOM 3670 N N . ALA A 1 437 ? 51.571 28.097 -48.434 1.00 77.81 437 ALA A N 1
ATOM 3671 C CA . ALA A 1 437 ? 52.857 27.526 -48.834 1.00 77.81 437 ALA A CA 1
ATOM 3672 C C . ALA A 1 437 ? 52.802 26.968 -50.266 1.00 77.81 437 ALA A C 1
ATOM 3674 O O . ALA A 1 437 ? 53.703 27.251 -51.047 1.00 77.81 437 ALA A O 1
ATOM 3675 N N . TYR A 1 438 ? 51.717 26.279 -50.633 1.00 77.69 438 TYR A N 1
ATOM 3676 C CA . TYR A 1 438 ? 51.510 25.789 -51.999 1.00 77.69 438 TYR A CA 1
ATOM 3677 C C . TYR A 1 438 ? 51.394 26.922 -53.019 1.00 77.69 438 TYR A C 1
ATOM 3679 O O . TYR A 1 438 ? 52.046 26.871 -54.054 1.00 77.69 438 TYR A O 1
ATOM 3687 N N . GLN A 1 439 ? 50.650 27.987 -52.701 1.00 77.25 439 GLN A N 1
ATOM 3688 C CA . GLN A 1 439 ? 50.578 29.165 -53.575 1.00 77.25 439 GLN A CA 1
ATOM 3689 C C . GLN A 1 439 ? 51.959 29.788 -53.818 1.00 77.25 439 GLN A C 1
ATOM 3691 O O . GLN A 1 439 ? 52.266 30.197 -54.933 1.00 77.25 439 GLN A O 1
ATOM 3696 N N . LYS A 1 440 ? 52.820 29.807 -52.795 1.00 77.69 440 LYS A N 1
ATOM 3697 C CA . LYS A 1 440 ? 54.188 30.316 -52.916 1.00 77.69 440 LYS A CA 1
ATOM 3698 C C . LYS A 1 440 ? 55.087 29.406 -53.762 1.00 77.69 440 LYS A C 1
ATOM 3700 O O . LYS A 1 440 ? 55.892 29.904 -54.542 1.00 77.69 440 LYS A O 1
ATOM 3705 N N . GLU A 1 441 ? 54.951 28.088 -53.628 1.00 74.00 441 GLU A N 1
ATOM 3706 C CA . GLU A 1 441 ? 55.679 27.130 -54.469 1.00 74.00 441 GLU A CA 1
ATOM 3707 C C . GLU A 1 441 ? 55.248 27.225 -55.938 1.00 74.00 441 GLU A C 1
ATOM 3709 O O . GLU A 1 441 ? 56.103 27.194 -56.822 1.00 74.00 441 GLU A O 1
ATOM 3714 N N . ASP A 1 442 ? 53.957 27.422 -56.210 1.00 70.94 442 ASP A N 1
ATOM 3715 C CA . ASP A 1 442 ? 53.447 27.613 -57.571 1.00 70.94 442 ASP A CA 1
ATOM 3716 C C . ASP A 1 442 ? 53.949 28.925 -58.199 1.00 70.94 442 ASP A C 1
ATOM 3718 O O . ASP A 1 442 ? 54.330 28.935 -59.373 1.00 70.94 442 ASP A O 1
ATOM 3722 N N . GLU A 1 443 ? 54.034 30.017 -57.429 1.00 74.69 443 GLU A N 1
ATOM 3723 C CA . GLU A 1 443 ? 54.661 31.272 -57.875 1.00 74.69 443 GLU A CA 1
ATOM 3724 C C . GLU A 1 443 ? 56.160 31.086 -58.191 1.00 74.69 443 GLU A C 1
ATOM 3726 O O . GLU A 1 443 ? 56.645 31.571 -59.219 1.00 74.69 443 GLU A O 1
ATOM 3731 N N . ASP A 1 444 ? 56.892 30.317 -57.376 1.00 68.44 444 ASP A N 1
ATOM 3732 C CA . ASP A 1 444 ? 58.308 29.997 -57.608 1.00 68.44 444 ASP A CA 1
ATOM 3733 C C . ASP A 1 444 ? 58.515 29.078 -58.832 1.00 68.44 444 ASP A C 1
ATOM 3735 O O . ASP A 1 444 ? 59.517 29.197 -59.550 1.00 68.44 444 ASP A O 1
ATOM 3739 N N . ILE A 1 445 ? 57.580 28.158 -59.098 1.00 65.38 445 ILE A N 1
ATOM 3740 C CA . ILE A 1 445 ? 57.598 27.281 -60.279 1.00 65.38 445 ILE A CA 1
ATOM 3741 C C . ILE A 1 445 ? 57.285 28.089 -61.545 1.00 65.38 445 ILE A C 1
ATOM 3743 O O . ILE A 1 445 ? 58.010 27.964 -62.535 1.00 65.38 445 ILE A O 1
ATOM 3747 N N . GLN A 1 446 ? 56.287 28.979 -61.510 1.00 61.66 446 GLN A N 1
ATOM 3748 C CA . GLN A 1 446 ? 55.976 29.868 -62.636 1.00 61.66 446 GLN A CA 1
ATOM 3749 C C . GLN A 1 446 ? 57.120 30.852 -62.926 1.00 61.66 446 GLN A C 1
ATOM 3751 O O . GLN A 1 446 ? 57.441 31.094 -64.093 1.00 61.66 446 GLN A O 1
ATOM 3756 N N . GLY A 1 447 ? 57.813 31.344 -61.892 1.00 58.78 447 GLY A N 1
ATOM 3757 C CA . GLY A 1 447 ? 59.030 32.145 -62.048 1.00 58.78 447 GLY A CA 1
ATOM 3758 C C . GLY A 1 447 ? 60.174 31.384 -62.733 1.00 58.78 447 GLY A C 1
ATOM 3759 O O . GLY A 1 447 ? 60.877 31.943 -63.578 1.00 58.78 447 GLY A O 1
ATOM 3760 N N . LYS A 1 448 ? 60.341 30.086 -62.443 1.00 56.66 448 LYS A N 1
ATOM 3761 C CA . LYS A 1 448 ? 61.359 29.232 -63.087 1.00 56.66 448 LYS A CA 1
ATOM 3762 C C . LYS A 1 448 ? 60.990 28.833 -64.517 1.00 56.66 448 LYS A C 1
ATOM 3764 O O . LYS A 1 448 ? 61.879 28.766 -65.365 1.00 56.66 448 LYS A O 1
ATOM 3769 N N . GLU A 1 449 ? 59.710 28.626 -64.822 1.00 55.28 449 GLU A N 1
ATOM 3770 C CA . GLU A 1 449 ? 59.256 28.371 -66.197 1.00 55.28 449 GLU A CA 1
ATOM 3771 C C . GLU A 1 449 ? 59.389 29.598 -67.106 1.00 55.28 449 GLU A C 1
ATOM 3773 O O . GLU A 1 449 ? 59.659 29.447 -68.301 1.00 55.28 449 GLU A O 1
ATOM 3778 N N . PHE A 1 450 ? 59.256 30.810 -66.558 1.00 50.75 450 PHE A N 1
ATOM 3779 C CA . PHE A 1 450 ? 59.487 32.040 -67.317 1.00 50.75 450 PHE A CA 1
ATOM 3780 C C . PHE A 1 450 ? 60.973 32.212 -67.684 1.00 50.75 450 PHE A C 1
ATOM 3782 O O . PHE A 1 450 ? 61.287 32.603 -68.802 1.00 50.75 450 PHE A O 1
ATOM 3789 N N . ILE A 1 451 ? 61.898 31.806 -66.803 1.00 52.47 451 ILE A N 1
ATOM 3790 C CA . ILE A 1 451 ? 63.350 31.818 -67.075 1.00 52.47 451 ILE A CA 1
ATOM 3791 C C . ILE A 1 451 ? 63.768 30.671 -68.025 1.00 52.47 451 ILE A C 1
ATOM 3793 O O . ILE A 1 451 ? 64.699 30.813 -68.822 1.00 52.47 451 ILE A O 1
ATOM 3797 N N . ALA A 1 452 ? 63.071 29.530 -68.001 1.00 50.78 452 ALA A N 1
ATOM 3798 C CA . ALA A 1 452 ? 63.357 28.400 -68.889 1.00 50.78 452 ALA A CA 1
ATOM 3799 C C . ALA A 1 452 ? 62.899 28.627 -70.347 1.00 50.78 452 ALA A C 1
ATOM 3801 O O . ALA A 1 452 ? 63.498 28.069 -71.268 1.00 50.78 452 ALA A O 1
ATOM 3802 N N . LYS A 1 453 ? 61.880 29.466 -70.586 1.00 51.31 453 LYS A N 1
ATOM 3803 C CA . LYS A 1 453 ? 61.380 29.755 -71.945 1.00 51.31 453 LYS A CA 1
ATOM 3804 C C . LYS A 1 453 ? 62.307 30.655 -72.772 1.00 51.31 453 LYS A C 1
ATOM 3806 O O . LYS A 1 453 ? 62.320 30.506 -73.991 1.00 51.31 453 LYS A O 1
ATOM 3811 N N . ASP A 1 454 ? 63.158 31.461 -72.136 1.00 47.62 454 ASP A N 1
ATOM 3812 C CA . ASP A 1 454 ? 64.161 32.282 -72.837 1.00 47.62 454 ASP A CA 1
ATOM 3813 C C . ASP A 1 454 ? 65.491 31.549 -73.114 1.00 47.62 454 ASP A C 1
ATOM 3815 O O . ASP A 1 454 ? 66.333 32.062 -73.850 1.00 47.62 454 ASP A O 1
ATOM 3819 N N . SER A 1 455 ? 65.704 30.335 -72.581 1.00 49.47 455 SER A N 1
ATOM 3820 C CA . SER A 1 455 ? 67.003 29.635 -72.673 1.00 49.47 455 SER A CA 1
ATOM 3821 C C . SER A 1 455 ? 67.076 28.451 -73.648 1.00 49.47 455 SER A C 1
ATOM 3823 O O . SER A 1 455 ? 68.154 27.890 -73.820 1.00 49.47 455 SER A O 1
ATOM 3825 N N . GLY A 1 456 ? 65.995 28.091 -74.351 1.00 49.91 456 GLY A N 1
ATOM 3826 C CA . GLY A 1 456 ? 66.069 27.272 -75.574 1.00 49.91 456 GLY A CA 1
ATOM 3827 C C . GLY A 1 456 ? 66.848 25.945 -75.487 1.00 49.91 456 GLY A C 1
ATOM 3828 O O . GLY A 1 456 ? 67.492 25.561 -76.463 1.00 49.91 456 GLY A O 1
ATOM 3829 N N . LEU A 1 457 ? 66.807 25.228 -74.358 1.00 44.47 457 LEU A N 1
ATOM 3830 C CA . LEU A 1 457 ? 67.486 23.934 -74.196 1.00 44.47 457 LEU A CA 1
ATOM 3831 C C . LEU A 1 457 ? 66.489 22.768 -74.172 1.00 44.47 457 LEU A C 1
ATOM 3833 O O . LEU A 1 457 ? 65.731 22.575 -73.224 1.00 44.47 457 LEU A O 1
ATOM 3837 N N . THR A 1 458 ? 66.523 21.952 -75.226 1.00 43.31 458 THR A N 1
ATOM 3838 C CA . THR A 1 458 ? 65.813 20.670 -75.310 1.00 43.31 458 THR A CA 1
ATOM 3839 C C . THR A 1 458 ? 66.675 19.567 -74.691 1.00 43.31 458 THR A C 1
ATOM 3841 O O . THR A 1 458 ? 67.751 19.247 -75.191 1.00 43.31 458 THR A O 1
ATOM 3844 N N . VAL A 1 459 ? 66.212 18.974 -73.586 1.00 42.16 459 VAL A N 1
ATOM 3845 C CA . VAL A 1 459 ? 66.900 17.872 -72.892 1.00 42.16 459 VAL A CA 1
ATOM 3846 C C . VAL A 1 459 ? 66.221 16.546 -73.241 1.00 42.16 459 VAL A C 1
ATOM 3848 O O . VAL A 1 459 ? 65.065 16.314 -72.891 1.00 42.16 459 VAL A O 1
ATOM 3851 N N . LYS A 1 460 ? 66.955 15.672 -73.938 1.00 42.94 460 LYS A N 1
ATOM 3852 C CA . LYS A 1 460 ? 66.614 14.257 -74.149 1.00 42.94 460 LYS A CA 1
ATOM 3853 C C . LYS A 1 460 ? 66.903 13.484 -72.856 1.00 42.94 460 LYS A C 1
ATOM 3855 O O . LYS A 1 460 ? 67.974 13.659 -72.281 1.00 42.94 460 LYS A O 1
ATOM 3860 N N . LYS A 1 461 ? 65.962 12.654 -72.396 1.00 40.94 461 LYS A N 1
ATOM 3861 C CA . LYS A 1 461 ? 66.166 11.713 -71.284 1.00 40.94 461 LYS A CA 1
ATOM 3862 C C . LYS A 1 461 ? 66.467 10.328 -71.849 1.00 40.94 461 LYS A C 1
ATOM 3864 O O . LYS A 1 461 ? 65.661 9.800 -72.610 1.00 40.94 461 LYS A O 1
ATOM 3869 N N . ASP A 1 462 ? 67.617 9.786 -71.465 1.00 36.88 462 ASP A N 1
ATOM 3870 C CA . ASP A 1 462 ? 68.020 8.406 -71.708 1.00 36.88 462 ASP A CA 1
ATOM 3871 C C . ASP A 1 462 ? 67.564 7.521 -70.539 1.00 36.88 462 ASP A C 1
ATOM 3873 O O . ASP A 1 462 ? 67.890 7.779 -69.379 1.00 36.88 462 ASP A O 1
ATOM 3877 N N . ASP A 1 463 ? 66.828 6.460 -70.863 1.00 45.25 463 ASP A N 1
ATOM 3878 C CA . ASP A 1 463 ? 66.481 5.366 -69.960 1.00 45.25 463 ASP A CA 1
ATOM 3879 C C . ASP A 1 463 ? 67.628 4.347 -69.930 1.00 45.25 463 ASP A C 1
ATOM 3881 O O . ASP A 1 463 ? 67.833 3.623 -70.906 1.00 45.25 463 ASP A O 1
ATOM 3885 N N . LYS A 1 464 ? 68.384 4.271 -68.825 1.00 44.22 464 LYS A N 1
ATOM 3886 C CA . LYS A 1 464 ? 69.254 3.127 -68.483 1.00 44.22 464 LYS A CA 1
ATOM 3887 C C . LYS A 1 464 ? 69.888 3.323 -67.107 1.00 44.22 464 LYS A C 1
ATOM 3889 O O . LYS A 1 464 ? 70.858 4.052 -67.004 1.00 44.22 464 LYS A O 1
ATOM 3894 N N . GLU A 1 465 ? 69.366 2.640 -66.087 1.00 44.81 465 GLU A N 1
ATOM 3895 C CA . GLU A 1 465 ? 70.128 2.078 -64.951 1.00 44.81 465 GLU A CA 1
ATOM 3896 C C . GLU A 1 465 ? 69.162 1.589 -63.866 1.00 44.81 465 GLU A C 1
ATOM 3898 O O . GLU A 1 465 ? 68.727 2.374 -63.032 1.00 44.81 465 GLU A O 1
ATOM 3903 N N . LEU A 1 466 ? 68.817 0.293 -63.859 1.00 41.12 466 LEU A N 1
ATOM 3904 C CA . LEU A 1 466 ? 68.278 -0.388 -62.667 1.00 41.12 466 LEU A CA 1
ATOM 3905 C C . LEU A 1 466 ? 68.237 -1.918 -62.839 1.00 41.12 466 LEU A C 1
ATOM 3907 O O . LEU A 1 466 ? 67.210 -2.559 -62.670 1.00 41.12 466 LEU A O 1
ATOM 3911 N N . GLU A 1 467 ? 69.384 -2.533 -63.130 1.00 40.69 467 GLU A N 1
ATOM 3912 C CA . GLU A 1 467 ? 69.576 -3.981 -62.953 1.00 40.69 467 GLU A CA 1
ATOM 3913 C C . GLU A 1 467 ? 70.994 -4.275 -62.455 1.00 40.69 467 GLU A C 1
ATOM 3915 O O . GLU A 1 467 ? 71.919 -4.498 -63.231 1.00 40.69 467 GLU A O 1
ATOM 3920 N N . LYS A 1 468 ? 71.180 -4.259 -61.131 1.00 40.44 468 LYS A N 1
ATOM 3921 C CA . LYS A 1 468 ? 72.253 -4.993 -60.436 1.00 40.44 468 LYS A CA 1
ATOM 3922 C C . LYS A 1 468 ? 72.054 -4.886 -58.928 1.00 40.44 468 LYS A C 1
ATOM 3924 O O . LYS A 1 468 ? 72.309 -3.828 -58.365 1.00 40.44 468 LYS A O 1
ATOM 3929 N N . LYS A 1 469 ? 71.608 -5.989 -58.310 1.00 39.03 469 LYS A N 1
ATOM 3930 C CA . LYS A 1 469 ? 71.889 -6.456 -56.928 1.00 39.03 469 LYS A CA 1
ATOM 3931 C C . LYS A 1 469 ? 70.778 -7.409 -56.461 1.00 39.03 469 LYS A C 1
ATOM 3933 O O . LYS A 1 469 ? 69.874 -7.024 -55.730 1.00 39.03 469 LYS A O 1
ATOM 3938 N N . LYS A 1 470 ? 70.856 -8.670 -56.892 1.00 37.53 470 LYS A N 1
ATOM 3939 C CA . LYS A 1 470 ? 70.167 -9.810 -56.269 1.00 37.53 470 LYS A CA 1
ATOM 3940 C C . LYS A 1 470 ? 71.047 -11.047 -56.410 1.00 37.53 470 LYS A C 1
ATOM 3942 O O . LYS A 1 470 ? 70.994 -11.707 -57.438 1.00 37.53 470 LYS A O 1
ATOM 3947 N N . SER A 1 471 ? 71.847 -11.327 -55.389 1.00 35.50 471 SER A N 1
ATOM 3948 C CA . SER A 1 471 ? 72.386 -12.662 -55.105 1.00 35.50 471 SER A CA 1
ATOM 3949 C C . SER A 1 471 ? 73.249 -12.580 -53.851 1.00 35.50 471 SER A C 1
ATOM 3951 O O . SER A 1 471 ? 74.312 -11.965 -53.922 1.00 35.50 471 SER A O 1
ATOM 3953 N N . LEU A 1 472 ? 72.784 -13.165 -52.744 1.00 37.06 472 LEU A N 1
ATOM 3954 C CA . LEU A 1 472 ? 73.540 -13.941 -51.743 1.00 37.06 472 LEU A CA 1
ATOM 3955 C C . LEU A 1 472 ? 72.736 -14.036 -50.435 1.00 37.06 472 LEU A C 1
ATOM 3957 O O . LEU A 1 472 ? 72.003 -13.106 -50.119 1.00 37.06 472 LEU A O 1
ATOM 3961 N N . GLU A 1 473 ? 72.945 -15.150 -49.719 1.00 36.81 473 GLU A N 1
ATOM 3962 C CA . GLU A 1 473 ? 72.398 -15.564 -48.404 1.00 36.81 473 GLU A CA 1
ATOM 3963 C C . GLU A 1 473 ? 71.089 -16.384 -48.524 1.00 36.81 473 GLU A C 1
ATOM 3965 O O . GLU A 1 473 ? 70.054 -15.854 -48.916 1.00 36.81 473 GLU A O 1
ATOM 3970 N N . GLY A 1 474 ? 71.046 -17.716 -48.339 1.00 33.41 474 GLY A N 1
ATOM 3971 C CA . GLY A 1 474 ? 71.818 -18.634 -47.471 1.00 33.41 474 GLY A CA 1
ATOM 3972 C C . GLY A 1 474 ? 70.997 -18.889 -46.193 1.00 33.41 474 GLY A C 1
ATOM 3973 O O . GLY A 1 474 ? 70.848 -17.960 -45.415 1.00 33.41 474 GLY A O 1
ATOM 3974 N N . GLU A 1 475 ? 70.133 -19.913 -46.138 1.00 40.00 475 GLU A N 1
ATOM 3975 C CA . GLU A 1 475 ? 70.325 -21.276 -45.569 1.00 40.00 475 GLU A CA 1
ATOM 3976 C C . GLU A 1 475 ? 70.495 -21.346 -44.032 1.00 40.00 475 GLU A C 1
ATOM 3978 O O . GLU A 1 475 ? 71.142 -20.490 -43.447 1.00 40.00 475 GLU A O 1
ATOM 3983 N N . GLU A 1 476 ? 69.931 -22.413 -43.428 1.00 36.16 476 GLU A N 1
ATOM 3984 C CA . GLU A 1 476 ? 69.895 -22.797 -41.989 1.00 36.16 476 GLU A CA 1
ATOM 3985 C C . GLU A 1 476 ? 68.732 -22.176 -41.158 1.00 36.16 476 GLU A C 1
ATOM 3987 O O . GLU A 1 476 ? 68.414 -21.003 -41.273 1.00 36.16 476 GLU A O 1
ATOM 3992 N N . ASP A 1 477 ? 67.983 -22.859 -40.281 1.00 39.06 477 ASP A N 1
ATOM 3993 C CA . ASP A 1 477 ? 68.038 -24.233 -39.792 1.00 39.06 477 ASP A CA 1
ATOM 3994 C C . ASP A 1 477 ? 66.720 -24.610 -39.070 1.00 39.06 477 ASP A C 1
ATOM 3996 O O . ASP A 1 477 ? 66.033 -23.773 -38.478 1.00 39.06 477 ASP A O 1
ATOM 4000 N N . ILE A 1 478 ? 66.379 -25.900 -39.085 1.00 43.66 478 ILE A N 1
ATOM 4001 C CA . ILE A 1 478 ? 65.231 -26.515 -38.396 1.00 43.66 478 ILE A CA 1
ATOM 4002 C C . ILE A 1 478 ? 65.712 -27.099 -37.063 1.00 43.66 478 ILE A C 1
ATOM 4004 O O . ILE A 1 478 ? 66.594 -27.953 -37.082 1.00 43.66 478 ILE A O 1
ATOM 4008 N N . LYS A 1 479 ? 65.081 -26.774 -35.917 1.00 35.31 479 LYS A N 1
ATOM 4009 C CA . LYS A 1 479 ? 65.119 -27.640 -34.713 1.00 35.31 479 LYS A CA 1
ATOM 4010 C C . LYS A 1 479 ? 64.073 -27.296 -33.640 1.00 35.31 479 LYS A C 1
ATOM 4012 O O . LYS A 1 479 ? 64.091 -26.227 -33.047 1.00 35.31 479 LYS A O 1
ATOM 4017 N N . GLY A 1 480 ? 63.252 -28.299 -33.308 1.00 32.56 480 GLY A N 1
ATOM 4018 C CA . GLY A 1 480 ? 62.935 -28.639 -31.913 1.00 32.56 480 GLY A CA 1
ATOM 4019 C C . GLY A 1 480 ? 61.633 -28.112 -31.299 1.00 32.56 480 GLY A C 1
ATOM 4020 O O . GLY A 1 480 ? 61.648 -27.140 -30.556 1.00 32.56 480 GLY A O 1
ATOM 4021 N N . LYS A 1 481 ? 60.526 -28.852 -31.460 1.00 35.59 481 LYS A N 1
ATOM 4022 C CA . LYS A 1 481 ? 59.399 -28.851 -30.503 1.00 35.59 481 LYS A CA 1
ATOM 4023 C C . LYS A 1 481 ? 59.313 -30.213 -29.821 1.00 35.59 481 L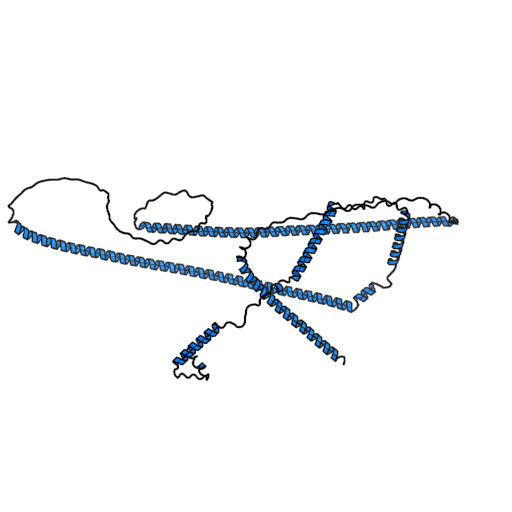YS A C 1
ATOM 4025 O O . LYS A 1 481 ? 59.029 -31.210 -30.482 1.00 35.59 481 LYS A O 1
ATOM 4030 N N . LYS A 1 482 ? 59.537 -30.261 -28.505 1.00 36.25 482 LYS A N 1
ATOM 4031 C CA . LYS A 1 482 ? 59.184 -31.407 -27.657 1.00 36.25 482 LYS A CA 1
ATOM 4032 C C . LYS A 1 482 ? 59.070 -30.971 -26.189 1.00 36.25 482 LYS A C 1
ATOM 4034 O O . LYS A 1 482 ? 59.911 -30.205 -25.735 1.00 36.25 482 LYS A O 1
ATOM 4039 N N . VAL A 1 483 ? 58.120 -31.599 -25.479 1.00 36.00 483 VAL A N 1
ATOM 4040 C CA . VAL A 1 483 ? 57.934 -31.642 -24.005 1.00 36.00 483 VAL A CA 1
ATOM 4041 C C . VAL A 1 483 ? 57.358 -30.315 -23.440 1.00 36.00 483 VAL A C 1
ATOM 4043 O O . VAL A 1 483 ? 57.838 -29.254 -23.798 1.00 36.00 483 VAL A O 1
ATOM 4046 N N . ILE A 1 484 ? 56.293 -30.228 -22.625 1.00 35.84 484 ILE A N 1
ATOM 4047 C CA . ILE A 1 484 ? 55.925 -30.957 -21.397 1.00 35.84 484 ILE A CA 1
ATOM 4048 C C . ILE A 1 484 ? 54.394 -30.858 -21.164 1.00 35.84 484 ILE A C 1
ATOM 4050 O O . ILE A 1 484 ? 53.849 -29.760 -21.088 1.00 35.84 484 ILE A O 1
ATOM 4054 N N . GLU A 1 485 ? 53.724 -32.004 -21.000 1.00 41.00 485 GLU A N 1
ATOM 4055 C CA . GLU A 1 485 ? 52.475 -32.171 -20.232 1.00 41.00 485 GLU A CA 1
ATOM 4056 C C . GLU A 1 485 ? 52.840 -32.737 -18.852 1.00 41.00 485 GLU A C 1
ATOM 4058 O O . GLU A 1 485 ? 53.719 -33.605 -18.799 1.00 41.00 485 GLU A O 1
ATOM 4063 N N . LYS A 1 486 ? 52.163 -32.243 -17.800 1.00 38.28 486 LYS A N 1
ATOM 4064 C CA . LYS A 1 486 ? 52.065 -32.676 -16.376 1.00 38.28 486 LYS A CA 1
ATOM 4065 C C . LYS A 1 486 ? 51.880 -31.396 -15.541 1.00 38.28 486 LYS A C 1
ATOM 4067 O O . LYS A 1 486 ? 52.556 -30.416 -15.812 1.00 38.28 486 LYS A O 1
ATOM 4072 N N . ASP A 1 487 ? 50.967 -31.220 -14.595 1.00 37.44 487 ASP A N 1
ATOM 4073 C CA . ASP A 1 487 ? 50.168 -32.080 -13.725 1.00 37.44 487 ASP A CA 1
ATOM 4074 C C . ASP A 1 487 ? 48.888 -31.300 -13.334 1.00 37.44 487 ASP A C 1
ATOM 4076 O O . ASP A 1 487 ? 48.808 -30.095 -13.572 1.00 37.44 487 ASP A O 1
ATOM 4080 N N . VAL A 1 488 ? 47.905 -31.960 -12.712 1.00 36.75 488 VAL A N 1
ATOM 4081 C CA . VAL A 1 488 ? 47.277 -31.560 -11.427 1.00 36.75 488 VAL A CA 1
ATOM 4082 C C . VAL A 1 488 ? 46.025 -32.418 -11.220 1.00 36.75 488 VAL A C 1
ATOM 4084 O O . VAL A 1 488 ? 44.947 -32.188 -11.766 1.00 36.75 488 VAL A O 1
ATOM 4087 N N . GLU A 1 489 ? 46.215 -33.436 -10.392 1.00 40.75 489 GLU A N 1
ATOM 4088 C CA . GLU A 1 489 ? 45.189 -34.233 -9.736 1.00 40.75 489 GLU A CA 1
ATOM 4089 C C . GLU A 1 489 ? 45.266 -33.920 -8.228 1.00 40.75 489 GLU A C 1
ATOM 4091 O O . GLU A 1 489 ? 46.363 -33.673 -7.724 1.00 40.75 489 GLU A O 1
ATOM 4096 N N . LYS A 1 490 ? 44.120 -34.027 -7.533 1.00 38.00 490 LYS A N 1
ATOM 4097 C CA . LYS A 1 490 ? 43.875 -33.936 -6.069 1.00 38.00 490 LYS A CA 1
ATOM 4098 C C . LYS A 1 490 ? 43.489 -32.545 -5.535 1.00 38.00 490 LYS A C 1
ATOM 4100 O O . LYS A 1 490 ? 44.286 -31.625 -5.502 1.00 38.00 490 LYS A O 1
ATOM 4105 N N . ASP A 1 491 ? 42.245 -32.388 -5.074 1.00 34.88 491 ASP A N 1
ATOM 4106 C CA . ASP A 1 491 ? 41.866 -32.803 -3.720 1.00 34.88 491 ASP A CA 1
ATOM 4107 C C . ASP A 1 491 ? 40.343 -32.796 -3.503 1.00 34.88 491 ASP A C 1
ATOM 4109 O O . ASP A 1 491 ? 39.615 -31.874 -3.871 1.00 34.88 491 ASP A O 1
ATOM 4113 N N . LYS A 1 492 ? 39.865 -33.873 -2.875 1.00 35.75 492 LYS A N 1
ATOM 4114 C CA . LYS A 1 492 ? 38.542 -33.997 -2.258 1.00 35.75 492 LYS A CA 1
ATOM 4115 C C . LYS A 1 492 ? 38.723 -33.877 -0.741 1.00 35.75 492 LYS A C 1
ATOM 4117 O O . LYS A 1 492 ? 39.670 -34.439 -0.204 1.00 35.75 492 LYS A O 1
ATOM 4122 N N . THR A 1 493 ? 37.714 -33.320 -0.066 1.00 35.62 493 THR A N 1
ATOM 4123 C CA . THR A 1 493 ? 37.031 -33.840 1.148 1.00 35.62 493 THR A CA 1
ATOM 4124 C C . THR A 1 493 ? 36.800 -32.841 2.295 1.00 35.62 493 THR A C 1
ATOM 4126 O O . THR A 1 493 ? 37.646 -32.012 2.604 1.00 35.62 493 THR A O 1
ATOM 4129 N N . LYS A 1 494 ? 35.657 -33.095 2.970 1.00 34.78 494 LYS A N 1
ATOM 4130 C CA . LYS A 1 494 ? 35.149 -32.686 4.306 1.00 34.78 494 LYS A CA 1
ATOM 4131 C C . LYS A 1 494 ? 34.182 -31.483 4.306 1.00 34.78 494 LYS A C 1
ATOM 4133 O O . LYS A 1 494 ? 34.574 -30.390 3.932 1.00 34.78 494 LYS A O 1
ATOM 4138 N N . LYS A 1 495 ? 32.853 -31.659 4.513 1.00 36.44 495 LYS A N 1
ATOM 4139 C CA . LYS A 1 495 ? 32.089 -32.030 5.754 1.00 36.44 495 LYS A CA 1
ATOM 4140 C C . LYS A 1 495 ? 32.544 -31.173 6.945 1.00 36.44 495 LYS A C 1
ATOM 4142 O O . LYS A 1 495 ? 33.738 -31.107 7.176 1.00 36.44 495 LYS A O 1
ATOM 4147 N N . SER A 1 496 ? 31.720 -30.542 7.777 1.00 33.91 496 SER A N 1
ATOM 4148 C CA . SER A 1 496 ? 30.302 -30.666 8.161 1.00 33.91 496 SER A CA 1
ATOM 4149 C C . SER A 1 496 ? 30.026 -29.533 9.168 1.00 33.91 496 SER A C 1
ATOM 4151 O O . SER A 1 496 ? 30.953 -29.148 9.877 1.00 33.91 496 SER A O 1
ATOM 4153 N N . GLY A 1 497 ? 28.788 -29.057 9.301 1.00 31.41 497 GLY A N 1
ATOM 4154 C CA . GLY A 1 497 ? 28.432 -28.060 10.319 1.00 31.41 497 GLY A CA 1
ATOM 4155 C C . GLY A 1 497 ? 26.929 -27.837 10.395 1.00 31.41 497 GLY A C 1
ATOM 4156 O O . GLY A 1 497 ? 26.427 -26.826 9.932 1.00 31.41 497 GLY A O 1
ATOM 4157 N N . GLU A 1 498 ? 26.245 -28.849 10.912 1.00 46.81 498 GLU A N 1
ATOM 4158 C CA . GLU A 1 498 ? 24.817 -28.940 11.198 1.00 46.81 498 GLU A CA 1
ATOM 4159 C C . GLU A 1 498 ? 24.622 -28.553 12.669 1.00 46.81 498 GLU A C 1
ATOM 4161 O O . GLU A 1 498 ? 25.219 -29.202 13.533 1.00 46.81 498 GLU A O 1
ATOM 4166 N N . LYS A 1 499 ? 23.877 -27.472 12.935 1.00 39.88 499 LYS A N 1
ATOM 4167 C CA . LYS A 1 499 ? 23.229 -27.132 14.215 1.00 39.88 499 LYS A CA 1
ATOM 4168 C C . LYS A 1 499 ? 22.510 -25.787 14.084 1.00 39.88 499 LYS A C 1
ATOM 4170 O O . LYS A 1 499 ? 23.144 -24.819 13.683 1.00 39.88 499 LYS A O 1
ATOM 4175 N N . ASP A 1 500 ? 21.206 -25.801 14.371 1.00 40.34 500 ASP A N 1
ATOM 4176 C CA . ASP A 1 500 ? 20.413 -24.771 15.078 1.00 40.34 500 ASP A CA 1
ATOM 4177 C C . ASP A 1 500 ? 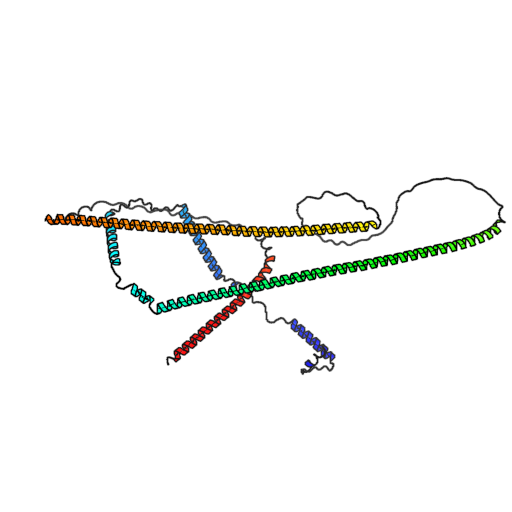18.970 -24.704 14.533 1.00 40.34 500 ASP A C 1
ATOM 4179 O O . ASP A 1 500 ? 18.559 -23.734 13.906 1.00 40.34 500 ASP A O 1
ATOM 4183 N N . ASP A 1 501 ? 18.186 -25.760 14.798 1.00 44.12 501 ASP A N 1
ATOM 4184 C CA . ASP A 1 501 ? 16.772 -25.896 14.390 1.00 44.12 501 ASP A CA 1
ATOM 4185 C C . ASP A 1 501 ? 15.773 -25.837 15.571 1.00 44.12 501 ASP A C 1
ATOM 4187 O O . ASP A 1 501 ? 14.631 -26.274 15.447 1.00 44.12 501 ASP A O 1
ATOM 4191 N N . GLU A 1 502 ? 16.143 -25.273 16.728 1.00 48.12 502 GLU A N 1
ATOM 4192 C CA . GLU A 1 502 ? 15.263 -25.280 17.920 1.00 48.12 502 GLU A CA 1
ATOM 4193 C C . GLU A 1 502 ? 14.724 -23.899 18.357 1.00 48.12 502 GLU A C 1
ATOM 4195 O O . GLU A 1 502 ? 13.918 -23.810 19.283 1.00 48.12 502 GLU A O 1
ATOM 4200 N N . GLU A 1 503 ? 15.062 -22.809 17.653 1.00 42.28 503 GLU A N 1
ATOM 4201 C CA . GLU A 1 503 ? 14.610 -21.443 18.003 1.00 42.28 503 GLU A CA 1
ATOM 4202 C C . GLU A 1 503 ? 13.471 -20.891 17.108 1.00 42.28 503 GLU A C 1
ATOM 4204 O O . GLU A 1 503 ? 12.997 -19.766 17.285 1.00 42.28 503 GLU A O 1
ATOM 4209 N N . LEU A 1 504 ? 12.954 -21.694 16.168 1.00 45.84 504 LEU A N 1
ATOM 4210 C CA . LEU A 1 504 ? 11.941 -21.272 15.182 1.00 45.84 504 LEU A CA 1
ATOM 4211 C C . LEU A 1 504 ? 10.476 -21.579 15.555 1.00 45.84 504 LEU A C 1
ATOM 4213 O O . LEU A 1 504 ? 9.563 -21.157 14.840 1.00 45.84 504 LEU A O 1
ATOM 4217 N N . GLU A 1 505 ? 10.200 -22.249 16.679 1.00 47.03 505 GLU A N 1
ATOM 4218 C CA . GLU A 1 505 ? 8.819 -22.624 17.044 1.00 47.03 505 GLU A CA 1
ATOM 4219 C C . GLU A 1 505 ? 8.050 -21.587 17.882 1.00 47.03 505 GLU A C 1
ATOM 4221 O O . GLU A 1 505 ? 6.820 -21.599 17.880 1.00 47.03 505 GLU A O 1
ATOM 4226 N N . LYS A 1 506 ? 8.710 -20.614 18.526 1.00 46.75 506 LYS A N 1
ATOM 4227 C CA . LYS A 1 506 ? 8.008 -19.619 19.372 1.00 46.75 506 LYS A CA 1
ATOM 4228 C C . LYS A 1 506 ? 7.533 -18.355 18.639 1.00 46.75 506 LYS A C 1
ATOM 4230 O O . LYS A 1 506 ? 6.744 -17.601 19.200 1.00 46.75 506 LYS A O 1
ATOM 4235 N N . LYS A 1 507 ? 7.920 -18.147 17.372 1.00 46.94 507 LYS A N 1
ATOM 4236 C CA . LYS A 1 507 ? 7.425 -17.032 16.530 1.00 46.94 507 LYS A CA 1
ATOM 4237 C C . LYS A 1 507 ? 6.114 -17.339 15.781 1.00 46.94 507 LYS A C 1
ATOM 4239 O O . LYS A 1 507 ? 5.466 -16.419 15.300 1.00 46.94 507 LYS A O 1
ATOM 4244 N N . LYS A 1 508 ? 5.653 -18.598 15.755 1.00 46.53 508 LYS A N 1
ATOM 4245 C CA . LYS A 1 508 ? 4.478 -19.041 14.969 1.00 46.53 508 LYS A CA 1
ATOM 4246 C C . LYS A 1 508 ? 3.101 -18.800 15.618 1.00 46.53 508 LYS A C 1
ATOM 4248 O O . LYS A 1 508 ? 2.083 -19.162 15.028 1.00 46.53 508 LYS A O 1
ATOM 4253 N N . ALA A 1 509 ? 3.038 -18.207 16.814 1.00 45.78 509 ALA A N 1
ATOM 4254 C CA . ALA A 1 509 ? 1.771 -17.970 17.520 1.00 45.78 509 ALA A CA 1
ATOM 4255 C C . ALA A 1 509 ? 1.199 -16.547 17.345 1.00 45.78 509 ALA A C 1
ATOM 4257 O O . ALA A 1 509 ? 0.000 -16.371 17.517 1.00 45.78 509 ALA A O 1
ATOM 4258 N N . GLY A 1 510 ? 2.013 -15.555 16.959 1.00 42.56 510 GLY A N 1
ATOM 4259 C CA . GLY A 1 510 ? 1.564 -14.166 16.738 1.00 42.56 510 GLY A CA 1
ATOM 4260 C C . GLY A 1 510 ? 1.248 -13.807 15.279 1.00 42.56 510 GLY A C 1
ATOM 4261 O O . GLY A 1 510 ? 0.773 -12.711 15.005 1.00 42.56 510 GLY A O 1
ATOM 4262 N N . GLU A 1 511 ? 1.516 -14.711 14.333 1.00 45.75 511 GLU A N 1
ATOM 4263 C CA . GLU A 1 511 ? 1.412 -14.438 12.890 1.00 45.75 511 GLU A CA 1
ATOM 4264 C C . GLU A 1 511 ? 0.074 -14.896 12.274 1.00 45.75 511 GLU A C 1
ATOM 4266 O O . GLU A 1 511 ? -0.282 -14.483 11.172 1.00 45.75 511 GLU A O 1
ATOM 4271 N N . LYS A 1 512 ? -0.725 -15.683 13.011 1.00 47.28 512 LYS A N 1
ATOM 4272 C CA . LYS A 1 512 ? -1.981 -16.269 12.509 1.00 47.28 512 LYS A CA 1
ATOM 4273 C C . LYS A 1 512 ? -3.136 -15.268 12.377 1.00 47.28 512 LYS A C 1
ATOM 4275 O O . LYS A 1 512 ? -3.975 -15.442 11.495 1.00 47.28 512 LYS A O 1
ATOM 4280 N N . ASP A 1 513 ? -3.138 -14.189 13.157 1.00 49.53 513 ASP A N 1
ATOM 4281 C CA . ASP A 1 513 ? -4.218 -13.191 13.111 1.00 49.53 513 ASP A CA 1
ATOM 4282 C C . ASP A 1 513 ? -4.022 -12.160 11.980 1.00 49.53 513 ASP A C 1
ATOM 4284 O O . ASP A 1 513 ? -4.985 -11.579 11.487 1.00 49.53 513 ASP A O 1
ATOM 4288 N N . ASN A 1 514 ? -2.791 -11.991 11.478 1.00 50.31 514 ASN A N 1
ATOM 4289 C CA . ASN A 1 514 ? -2.486 -11.100 10.347 1.00 50.31 514 ASN A CA 1
ATOM 4290 C C . ASN A 1 514 ? -2.628 -11.806 8.977 1.00 50.31 514 ASN A C 1
ATOM 4292 O O . ASN A 1 514 ? -2.646 -11.168 7.923 1.00 50.31 514 ASN A O 1
ATOM 4296 N N . GLU A 1 515 ? -2.737 -13.136 8.962 1.00 53.28 515 GLU A N 1
ATOM 4297 C CA . GLU A 1 515 ? -2.873 -13.927 7.734 1.00 53.28 515 GLU A CA 1
ATOM 4298 C C . GLU A 1 515 ? -4.342 -14.083 7.292 1.00 53.28 515 GLU A C 1
ATOM 4300 O O . GLU A 1 515 ? -4.638 -14.097 6.091 1.00 53.28 515 GLU A O 1
ATOM 4305 N N . GLN A 1 516 ? -5.292 -14.066 8.235 1.00 54.59 516 GLN A N 1
ATOM 4306 C CA . GLN A 1 516 ? -6.728 -14.054 7.920 1.00 54.59 516 GLN A CA 1
ATOM 4307 C C . GLN A 1 516 ? -7.177 -12.744 7.246 1.00 54.59 516 GLN A C 1
ATOM 4309 O O . GLN A 1 516 ? -8.001 -12.766 6.332 1.00 54.59 516 GLN A O 1
ATOM 4314 N N . ASP A 1 517 ? -6.575 -11.608 7.604 1.00 58.75 517 ASP A N 1
ATOM 4315 C CA . ASP A 1 517 ? -6.918 -10.313 7.000 1.00 58.75 517 ASP A CA 1
ATOM 4316 C C . ASP A 1 517 ? -6.277 -10.122 5.608 1.00 58.75 517 ASP A C 1
ATOM 4318 O O . ASP A 1 517 ? -6.861 -9.527 4.695 1.00 58.75 517 ASP A O 1
ATOM 4322 N N . LYS A 1 518 ? -5.094 -10.716 5.386 1.00 62.53 518 LYS A N 1
ATOM 4323 C CA . LYS A 1 518 ? -4.424 -10.739 4.072 1.00 62.53 518 LYS A CA 1
ATOM 4324 C C . LYS A 1 518 ? -5.121 -11.658 3.068 1.00 62.53 518 LYS A C 1
ATOM 4326 O O . LYS A 1 518 ? -5.167 -11.331 1.881 1.00 62.53 518 LYS A O 1
ATOM 4331 N N . THR A 1 519 ? -5.674 -12.784 3.515 1.00 65.12 519 THR A N 1
ATOM 4332 C CA . THR A 1 519 ? -6.418 -13.710 2.641 1.00 65.12 519 THR A CA 1
ATOM 4333 C C . THR A 1 519 ? -7.765 -13.129 2.212 1.00 65.12 519 THR A C 1
ATOM 4335 O O . THR A 1 519 ? -8.125 -13.251 1.041 1.00 65.12 519 THR A O 1
ATOM 4338 N N . LYS A 1 520 ? -8.448 -12.379 3.089 1.00 68.81 520 LYS A N 1
ATOM 4339 C CA . LYS A 1 520 ? -9.693 -11.670 2.748 1.00 68.81 520 LYS A CA 1
ATOM 4340 C C . LYS A 1 520 ? -9.475 -10.563 1.706 1.00 68.81 520 LYS A C 1
ATOM 4342 O O . LYS A 1 520 ? -10.208 -10.497 0.722 1.00 68.81 520 LYS A O 1
ATOM 4347 N N . LYS A 1 521 ? -8.404 -9.767 1.847 1.00 68.62 521 LYS A N 1
ATOM 4348 C CA . LYS A 1 521 ? -8.023 -8.738 0.854 1.00 68.62 521 LYS A CA 1
ATOM 4349 C C . LYS A 1 521 ? -7.549 -9.316 -0.484 1.00 68.62 521 LYS A C 1
ATOM 4351 O O . LYS A 1 521 ? -7.755 -8.685 -1.518 1.00 68.62 521 LYS A O 1
ATOM 4356 N N . ARG A 1 522 ? -6.920 -10.499 -0.495 1.00 68.06 522 ARG A N 1
ATOM 4357 C CA . ARG A 1 522 ? -6.559 -11.192 -1.747 1.00 68.06 522 ARG A CA 1
ATOM 4358 C C . ARG A 1 522 ? -7.795 -11.708 -2.484 1.00 68.06 522 ARG A C 1
ATOM 4360 O O . ARG A 1 522 ? -7.906 -11.456 -3.677 1.00 68.06 522 ARG A O 1
ATOM 4367 N N . GLY A 1 523 ? -8.754 -12.303 -1.771 1.00 76.12 523 GLY A N 1
ATOM 4368 C CA . GLY A 1 523 ? -10.013 -12.763 -2.366 1.00 76.12 523 GLY A CA 1
ATOM 4369 C C . GLY A 1 523 ? -10.822 -11.642 -3.027 1.00 76.12 523 GLY A C 1
ATOM 4370 O O . GLY A 1 523 ? -11.320 -11.819 -4.134 1.00 76.12 523 GLY A O 1
ATOM 4371 N N . GLU A 1 524 ? -10.892 -10.461 -2.404 1.00 76.00 524 GLU A N 1
ATOM 4372 C CA . GLU A 1 524 ? -11.592 -9.302 -2.980 1.00 76.00 524 GLU A CA 1
ATOM 4373 C C . GLU A 1 524 ? -10.882 -8.742 -4.228 1.00 76.00 524 GLU A C 1
ATOM 4375 O O . GLU A 1 524 ? -11.525 -8.314 -5.186 1.00 76.00 524 GLU A O 1
ATOM 4380 N N . LYS A 1 525 ? -9.543 -8.785 -4.252 1.00 76.06 525 LYS A N 1
ATOM 4381 C CA . LYS A 1 525 ? -8.749 -8.328 -5.401 1.00 76.06 525 LYS A CA 1
ATOM 4382 C C . LYS A 1 525 ? -8.829 -9.300 -6.581 1.00 76.06 525 LYS A C 1
ATOM 4384 O O . LYS A 1 525 ? -8.890 -8.854 -7.723 1.00 76.06 525 LYS A O 1
ATOM 4389 N N . ASP A 1 526 ? -8.871 -10.602 -6.309 1.00 76.12 526 ASP A N 1
ATOM 4390 C CA . ASP A 1 526 ? -9.039 -11.633 -7.336 1.00 76.12 526 ASP A CA 1
ATOM 4391 C C . ASP A 1 526 ? -10.471 -11.650 -7.900 1.00 76.12 526 ASP A C 1
ATOM 4393 O O . ASP A 1 526 ? -10.645 -11.896 -9.091 1.00 76.12 526 ASP A O 1
ATOM 4397 N N . ALA A 1 527 ? -11.487 -11.321 -7.092 1.00 75.69 527 ALA A N 1
ATOM 4398 C CA . ALA A 1 527 ? -12.862 -11.138 -7.566 1.00 75.69 527 ALA A CA 1
ATOM 4399 C C . ALA A 1 527 ? -12.985 -9.939 -8.525 1.00 75.69 527 ALA A C 1
ATOM 4401 O O . ALA A 1 527 ? -13.497 -10.099 -9.629 1.00 75.69 527 ALA A O 1
ATOM 4402 N N . LYS A 1 528 ? -12.408 -8.780 -8.169 1.00 78.31 528 LYS A N 1
ATOM 4403 C CA . LYS A 1 528 ? -12.377 -7.596 -9.052 1.00 78.31 528 LYS A CA 1
ATOM 4404 C C . LYS A 1 528 ? -11.605 -7.830 -10.350 1.00 78.31 528 LYS A C 1
ATOM 4406 O O . LYS A 1 528 ? -11.916 -7.229 -11.371 1.00 78.31 528 LYS A O 1
ATOM 4411 N N . ARG A 1 529 ? -10.586 -8.694 -10.324 1.00 76.50 529 ARG A N 1
ATOM 4412 C CA . ARG A 1 529 ? -9.826 -9.045 -11.529 1.00 76.50 529 ARG A CA 1
ATOM 4413 C C . ARG A 1 529 ? -10.627 -9.942 -12.473 1.00 76.50 529 ARG A C 1
ATOM 4415 O O . ARG A 1 529 ? -10.519 -9.772 -13.677 1.00 76.50 529 ARG A O 1
ATOM 4422 N N . LYS A 1 530 ? -11.451 -10.845 -11.931 1.00 78.25 530 LYS A N 1
ATOM 4423 C CA . LYS A 1 530 ? -12.350 -11.681 -12.736 1.00 78.25 530 LYS A CA 1
ATOM 4424 C C . LYS A 1 530 ? -13.472 -10.879 -13.394 1.00 78.25 530 LYS A C 1
ATOM 4426 O O . LYS A 1 530 ? -13.768 -11.159 -14.544 1.00 78.25 530 LYS A O 1
ATOM 4431 N N . GLU A 1 531 ? -14.034 -9.879 -12.712 1.00 76.19 531 GLU A N 1
ATOM 4432 C CA . GLU A 1 531 ? -15.002 -8.960 -13.340 1.00 76.19 531 GLU A CA 1
ATOM 4433 C C . GLU A 1 531 ? -14.364 -8.182 -14.504 1.00 76.19 531 GLU A C 1
ATOM 4435 O O . GLU A 1 531 ? -14.945 -8.113 -15.580 1.00 76.19 531 GLU A O 1
ATOM 4440 N N . ALA A 1 532 ? -13.129 -7.690 -14.345 1.00 75.94 532 ALA A N 1
ATOM 4441 C CA . ALA A 1 532 ? -12.428 -6.982 -15.422 1.00 75.94 532 ALA A CA 1
ATOM 4442 C C . ALA A 1 532 ? -12.100 -7.879 -16.637 1.00 75.94 532 ALA A C 1
ATOM 4444 O O . ALA A 1 532 ? -12.200 -7.433 -17.777 1.00 75.94 532 ALA A O 1
ATOM 4445 N N . ASP A 1 533 ? -11.736 -9.146 -16.406 1.00 78.38 533 ASP A N 1
ATOM 4446 C CA . ASP A 1 533 ? -11.461 -10.099 -17.491 1.00 78.38 533 ASP A CA 1
ATOM 4447 C C . ASP A 1 533 ? -12.753 -10.509 -18.247 1.00 78.38 533 ASP A C 1
ATOM 4449 O O . ASP A 1 533 ? -12.694 -10.870 -19.427 1.00 78.38 533 ASP A O 1
ATOM 4453 N N . GLU A 1 534 ? -13.927 -10.457 -17.598 1.00 81.31 534 GLU A N 1
ATOM 4454 C CA . GLU A 1 534 ? -15.225 -10.709 -18.244 1.00 81.31 534 GLU A CA 1
ATOM 4455 C C . GLU A 1 534 ? -15.635 -9.552 -19.171 1.00 81.31 534 GLU A C 1
ATOM 4457 O O . GLU A 1 534 ? -16.039 -9.821 -20.310 1.00 81.31 534 GLU A O 1
ATOM 4462 N N . ASP A 1 535 ? -15.423 -8.300 -18.750 1.00 79.38 535 ASP A N 1
ATOM 4463 C CA . ASP A 1 535 ? -15.700 -7.097 -19.550 1.00 79.38 535 ASP A CA 1
ATOM 4464 C C . ASP A 1 535 ? -14.847 -7.042 -20.836 1.00 79.38 535 ASP A C 1
ATOM 4466 O O . ASP A 1 535 ? -15.369 -6.814 -21.934 1.00 79.38 535 ASP A O 1
ATOM 4470 N N . ASP A 1 536 ? -13.549 -7.358 -20.744 1.00 82.25 536 ASP A N 1
ATOM 4471 C CA . ASP A 1 536 ? -12.654 -7.413 -21.912 1.00 82.25 536 ASP A CA 1
ATOM 4472 C C . ASP A 1 536 ? -13.080 -8.509 -22.914 1.00 82.25 536 ASP A C 1
ATOM 4474 O O . ASP A 1 536 ? -12.923 -8.368 -24.135 1.00 82.25 536 ASP A O 1
ATOM 4478 N N . SER A 1 537 ? -13.663 -9.608 -22.421 1.00 83.94 537 SER A N 1
ATOM 4479 C CA . SER A 1 537 ? -14.152 -10.702 -23.267 1.00 83.94 537 SER A CA 1
ATOM 4480 C C . SER A 1 537 ? -15.408 -10.323 -24.064 1.00 83.94 537 SER A C 1
ATOM 4482 O O . SER A 1 537 ? -15.595 -10.796 -25.194 1.00 83.94 537 SER A O 1
ATOM 4484 N N . GLU A 1 538 ? -16.269 -9.465 -23.509 1.00 87.25 538 GLU A N 1
ATOM 4485 C CA . GLU A 1 538 ? -17.454 -8.967 -24.208 1.00 87.25 538 GLU A CA 1
ATOM 4486 C C . GLU A 1 538 ? -17.083 -7.975 -25.311 1.00 87.25 538 GLU A C 1
ATOM 4488 O O . GLU A 1 538 ? -17.643 -8.046 -26.410 1.00 87.25 538 GLU A O 1
ATOM 4493 N N . ASP A 1 539 ? -16.087 -7.122 -25.077 1.00 89.62 539 ASP A N 1
ATOM 4494 C CA . ASP A 1 539 ? -15.605 -6.163 -26.072 1.00 89.62 539 ASP A CA 1
ATOM 4495 C C . ASP A 1 539 ? -14.953 -6.849 -27.282 1.00 89.62 539 ASP A C 1
ATOM 4497 O O . ASP A 1 539 ? -15.150 -6.425 -28.430 1.00 89.62 539 ASP A O 1
ATOM 4501 N N . ILE A 1 540 ? -14.247 -7.964 -27.064 1.00 88.06 540 ILE A N 1
ATOM 4502 C CA . ILE A 1 540 ? -13.721 -8.802 -28.153 1.00 88.06 540 ILE A CA 1
ATOM 4503 C C . ILE A 1 540 ? -14.873 -9.398 -28.974 1.00 88.06 540 ILE A C 1
ATOM 4505 O O . ILE A 1 540 ? -14.895 -9.244 -30.198 1.00 88.06 540 ILE A O 1
ATOM 4509 N N . LYS A 1 541 ? -15.886 -9.988 -28.324 1.00 91.44 541 LYS A N 1
ATOM 4510 C CA . LYS A 1 541 ? -17.072 -10.533 -29.017 1.00 91.44 541 LYS A CA 1
ATOM 4511 C C . LYS A 1 541 ? -17.844 -9.451 -29.774 1.00 91.44 541 LYS A C 1
ATOM 4513 O O . LYS A 1 541 ? -18.401 -9.712 -30.843 1.00 91.44 541 LYS A O 1
ATOM 4518 N N . ARG A 1 542 ? -17.889 -8.223 -29.250 1.00 90.69 542 ARG A N 1
ATOM 4519 C CA . ARG A 1 542 ? -18.538 -7.079 -29.902 1.00 90.69 542 ARG A CA 1
ATOM 4520 C C . ARG A 1 542 ? -17.783 -6.648 -31.158 1.00 90.69 542 ARG A C 1
ATOM 4522 O O . ARG A 1 542 ? -18.416 -6.409 -32.189 1.00 90.69 542 ARG A O 1
ATOM 4529 N N . LYS A 1 543 ? -16.446 -6.625 -31.107 1.00 92.75 543 LYS A N 1
ATOM 4530 C CA . LYS A 1 543 ? -15.592 -6.380 -32.280 1.00 92.75 543 LYS A CA 1
ATOM 4531 C C . LYS A 1 543 ? -15.746 -7.471 -33.336 1.00 92.75 543 LYS A C 1
ATOM 4533 O O . LYS A 1 543 ? -15.936 -7.134 -34.503 1.00 92.75 543 LYS A O 1
ATOM 4538 N N . GLU A 1 544 ? -15.764 -8.744 -32.953 1.00 92.56 544 GLU A N 1
ATOM 4539 C CA . GLU A 1 544 ? -15.982 -9.854 -33.893 1.00 92.56 544 GLU A CA 1
ATOM 4540 C C . GLU A 1 544 ? -17.341 -9.758 -34.599 1.00 92.56 544 GLU A C 1
ATOM 4542 O O . GLU A 1 544 ? -17.408 -9.861 -35.824 1.00 92.56 544 GLU A O 1
ATOM 4547 N N . ARG A 1 545 ? -18.419 -9.449 -33.861 1.00 94.25 545 ARG A N 1
ATOM 4548 C CA . ARG A 1 545 ? -19.739 -9.194 -34.465 1.00 94.25 545 ARG A CA 1
ATOM 4549 C C . ARG A 1 545 ? -19.712 -8.011 -35.431 1.00 94.25 545 ARG A C 1
ATOM 4551 O O . ARG A 1 545 ? -20.300 -8.097 -36.503 1.00 94.25 545 ARG A O 1
ATOM 4558 N N . SER A 1 546 ? -19.017 -6.925 -35.084 1.00 91.12 546 SER A N 1
ATOM 4559 C CA . SER A 1 546 ? -18.912 -5.755 -35.965 1.00 91.12 546 SER A CA 1
ATOM 4560 C C . SER A 1 546 ? -18.149 -6.054 -37.261 1.00 91.12 546 SER A C 1
ATOM 4562 O O . SER A 1 546 ? -18.563 -5.599 -38.326 1.00 91.12 546 SER A O 1
ATOM 4564 N N . MET A 1 547 ? -17.092 -6.873 -37.196 1.00 91.50 547 MET A N 1
ATOM 4565 C CA . MET A 1 547 ? -16.342 -7.295 -38.381 1.00 91.50 547 MET A CA 1
ATOM 4566 C C . MET A 1 547 ? -17.164 -8.232 -39.264 1.00 91.50 547 MET A C 1
ATOM 4568 O O . MET A 1 547 ? -17.177 -8.053 -40.477 1.00 91.50 547 MET A O 1
ATOM 4572 N N . SER A 1 548 ? -17.908 -9.169 -38.668 1.00 91.88 548 SER A N 1
ATOM 4573 C CA . SER A 1 548 ? -18.789 -10.071 -39.418 1.00 91.88 548 SER A CA 1
ATOM 4574 C C . SER A 1 548 ? -19.907 -9.314 -40.144 1.00 91.88 548 SER A C 1
ATOM 4576 O O . SER A 1 548 ? -20.182 -9.605 -41.306 1.00 91.88 548 SER A O 1
ATOM 4578 N N . ILE A 1 549 ? -20.495 -8.292 -39.510 1.00 90.94 549 ILE A N 1
ATOM 4579 C CA . ILE A 1 549 ? -21.486 -7.416 -40.154 1.00 90.94 549 ILE A CA 1
ATOM 4580 C C . ILE A 1 549 ? -20.847 -6.643 -41.317 1.00 90.94 549 ILE A C 1
ATOM 4582 O O . ILE A 1 549 ? -21.420 -6.587 -42.401 1.00 90.94 549 ILE A O 1
ATOM 4586 N N . ALA A 1 550 ? -19.651 -6.077 -41.130 1.00 86.38 550 ALA A N 1
ATOM 4587 C CA . ALA A 1 550 ? -18.948 -5.365 -42.199 1.00 86.38 550 ALA A CA 1
ATOM 4588 C C . ALA A 1 550 ? -18.620 -6.279 -43.398 1.00 86.38 550 ALA A C 1
ATOM 4590 O O . ALA A 1 550 ? -18.750 -5.859 -44.548 1.00 86.38 550 ALA A O 1
ATOM 4591 N N . GLU A 1 551 ? -18.260 -7.539 -43.142 1.00 90.31 551 GLU A N 1
ATOM 4592 C CA . GLU A 1 551 ? -18.043 -8.550 -44.183 1.00 90.31 551 GLU A CA 1
ATOM 4593 C C . GLU A 1 551 ? -19.325 -8.899 -44.952 1.00 90.31 551 GLU A C 1
ATOM 4595 O O . GLU A 1 551 ? -19.280 -9.085 -46.170 1.00 90.31 551 GLU A O 1
ATOM 4600 N N . GLU A 1 552 ? -20.475 -8.974 -44.276 1.00 89.56 552 GLU A N 1
ATOM 4601 C CA . GLU A 1 552 ? -21.766 -9.186 -44.943 1.00 89.56 552 GLU A CA 1
ATOM 4602 C C . GLU A 1 552 ? -22.174 -7.993 -45.814 1.00 89.56 552 GLU A C 1
ATOM 4604 O O . GLU A 1 552 ? -22.684 -8.193 -46.919 1.00 89.56 552 GLU A O 1
ATOM 4609 N N . PHE A 1 553 ? -21.917 -6.761 -45.364 1.00 84.81 553 PHE A N 1
ATOM 4610 C CA . PHE A 1 553 ? -22.181 -5.565 -46.167 1.00 84.81 553 PHE A CA 1
ATOM 4611 C C . PHE A 1 553 ? -21.285 -5.500 -47.412 1.00 84.81 553 PHE A C 1
ATOM 4613 O O . PHE A 1 553 ? -21.797 -5.269 -48.506 1.00 84.81 553 PHE A O 1
ATOM 4620 N N . GLY A 1 554 ? -19.991 -5.817 -47.294 1.00 83.50 554 GLY A N 1
ATOM 4621 C CA . GLY A 1 554 ? -19.079 -5.855 -48.447 1.00 83.50 554 GLY A CA 1
ATOM 4622 C C . GLY A 1 554 ? -19.448 -6.910 -49.502 1.00 83.50 554 GLY A C 1
ATOM 4623 O O . GLY A 1 554 ? -19.201 -6.721 -50.693 1.00 83.50 554 GLY A O 1
ATOM 4624 N N . LYS A 1 555 ? -20.099 -8.010 -49.099 1.00 81.44 555 LYS A N 1
ATOM 4625 C CA . LYS A 1 555 ? -20.586 -9.042 -50.032 1.00 81.44 555 LYS A CA 1
ATOM 4626 C C . LYS A 1 555 ? -21.862 -8.638 -50.774 1.00 81.44 555 LYS A C 1
ATOM 4628 O O . LYS A 1 555 ? -22.098 -9.159 -51.855 1.00 81.44 555 LYS A O 1
ATOM 4633 N N . ARG A 1 556 ? -22.667 -7.715 -50.234 1.00 75.44 556 ARG A N 1
ATOM 4634 C CA . ARG A 1 556 ? -23.897 -7.227 -50.889 1.00 75.44 556 ARG A CA 1
ATOM 4635 C C . ARG A 1 556 ? -23.649 -6.126 -51.915 1.00 75.44 556 ARG A C 1
ATOM 4637 O O . ARG A 1 556 ? -24.480 -5.943 -52.789 1.00 75.44 556 ARG A O 1
ATOM 4644 N N . GLU A 1 557 ? -22.530 -5.414 -51.826 1.00 72.19 557 GLU A N 1
ATOM 4645 C CA . GLU A 1 557 ? -22.163 -4.378 -52.805 1.00 72.19 557 GLU A CA 1
ATOM 4646 C C . GLU A 1 557 ? -21.416 -4.935 -54.031 1.00 72.19 557 GLU A C 1
ATOM 4648 O O . GLU A 1 557 ? -21.197 -4.209 -54.996 1.00 72.19 557 GLU A O 1
ATOM 4653 N N . SER A 1 558 ? -21.022 -6.215 -54.013 1.00 60.81 558 SER A N 1
ATOM 4654 C CA . SER A 1 558 ? -20.300 -6.868 -55.121 1.00 60.81 558 SER A CA 1
ATOM 4655 C C . SER A 1 558 ? -21.171 -7.756 -56.025 1.00 60.81 558 SER A C 1
ATOM 4657 O O . SER A 1 558 ? -20.652 -8.342 -56.976 1.00 60.81 558 SER A O 1
ATOM 4659 N N . THR A 1 559 ? -22.479 -7.825 -55.761 1.00 55.09 559 THR A N 1
ATOM 4660 C CA . THR A 1 559 ? -23.517 -8.443 -56.611 1.00 55.09 559 THR A CA 1
ATOM 4661 C C . THR A 1 559 ? -24.426 -7.375 -57.179 1.00 55.09 559 THR A C 1
ATOM 4663 O O . THR A 1 559 ? -24.728 -7.448 -58.390 1.00 55.09 559 THR A O 1
#

Secondary structure (DSSP, 8-state):
-GGGSSGGGGS------S-HHHHHHHHHHHHHHHHHHHHHPPPSS--SPP---HHHH--HHHHHHHHHHHHHHHHHHHHHHHHHHHHHHHT-------------TTHHHHHHHHHHHHHHHHHHHHHHHH---SS-HHHHHHHHHHSHHHHHHHHHHHHHHHHHHHHHHHHHHHHHHHHHHHHHHHHHHHHHHHHHHHHHHHHHHHHHHHHHHHHHHHHHHHHHHHHHHHHHHHHHHHHHHHHHHHHHHHHHHHHHHHHHHHHHHHHHHHHHHTT---------------------------------------------PPP---------------PPP---THHHHHHHHHHHHHHHHHHHHHHHHHHHHHHHHHHHHHHHHHHHHHHHHHHHHHHHHHHHHHHHHHHHHHHHHHHHHHHHHHHHHHHHHHHHHHHHHHHHHHHHHHHHHTS----PPP---------------------------------------SSSSSSTTSSHHHHHHHHHHHHHHHHHHHHHHHHHHHHHHHHHHHHHHHHHHHHHS--

pLDDT: mean 73.57, std 21.87, range [31.23, 98.62]